Protein AF-0000000077108521 (afdb_homodimer)

Organism: Hirschia baltica (strain ATCC 49814 / DSM 5838 / IFAM 1418) (NCBI:txid582402)

pLDDT: mean 93.97, std 8.11, range [31.98, 98.88]

Nearest PDB structures (foldseek):
  5swc-assembly1_E  TM=9.299E-01  e=6.820E-21  Synechocystis sp. PCC 6803 substr. Kazusa
  1ekj-assembly2_G  TM=9.165E-01  e=6.417E-21  Pisum sativum
  5swc-assembly1_D  TM=9.231E-01  e=2.076E-19  Synechocystis sp. PCC 6803 substr. Kazusa
  7coi-assembly1_D  TM=8.904E-01  e=2.343E-15  Aspergillus fumigatus Af293
  2w3n-assembly1_C  TM=7.628E-01  e=5.588E-14  Cryptococcus neoformans

Foldseek 3Di:
DPPDDDPVRVVVVVVVVCCVVPVCVVCVVVCVVPVPHAAAQEEEQEAPDPLPDPCVLVVDDPRHYNYHYYQLSAAAADDPDDDDDRPRVVSLCCCCPPNLHQEYEYEFEPPGPLLVQLLCVVVVRHDDDPSRVVSCLLVVQLVVLVPDPVCPDPRSSSVSSSLSRQVSRQVRLCNDPSSVVCVVVNSYDYWYWYAYRVVRWIWTADPVPSDTDTDDPVD/DPPDDDPVRVVVVVVVVCCVVPVCVVCVVVCVVPVPHAAAQEEEQEAPDPLPDPCVLVVDDPRHYNYHYYQLSAAAADDPDDDDDRPRVVSLCCCCPPNLHQEYEYEFEPPGPLLVQLLCVVVVRHDDDPSRVVSCLLVVQLVVLVVDVVCPDPRSSSVSSSLSRQVSRQVRQCNDPSSVVCVVVNSYDYWYWYAYRVVRWIWTADPVPSDTDTDDPVD

Secondary structure (DSSP, 8-state):
------HHHHHHHHHHHHIIIIIHHHHHHHHHHHTS----SEEEEEE--TT--HHHHTT--TTSEEEEEEGGG--PPP---SS---HHHHHHHIIIIIS--SEEEEEEETT-HHHHHHHHHHTT---TTTHHHHHGGGHHHHHHHHH-TT--SHHHHHHHHHHHHHHHHHHHHTTSHHHHHHHHTTS-EEEEEEEETTTTEEEEE-TTT--EEEPPTT-/------HHHHHHHHHHHHIIIIIHHHHHHHHHHHTT----SEEEEEE--TT--HHHHTT--TTSEEEEEEGGG--PPP---SSS--HHHHHHHIIIIIS--SEEEEEEETT-HHHHHHHHHHTT---TTTHHHHHGGGHHHHHHHHH-TT--SHHHHHHHHHHHHHHHHHHHHTTSHHHHHHHHTTS-EEEEEEEETTTTEEEEE-TTT--EEEPPTT-

InterPro domains:
  IPR001765 Carbonic anhydrase [PF00484] (42-202)
  IPR001765 Carbonic anhydrase [PTHR11002] (9-202)
  IPR001765 Carbonic anhydrase [SM00947] (35-206)
  IPR015892 Carbonic anhydrase, prokaryotic-like, conserved site [PS00705] (93-113)
  IPR036874 Carbonic anhydrase superfamily [G3DSA:3.40.1050.10] (3-211)
  IPR036874 Carbonic anhydrase superfamily [SSF53056] (9-215)

Radius of gyration: 20.48 Å; Cα contacts (8 Å, |Δi|>4): 908; chains: 2; bounding box: 50×61×51 Å

Structure (mmCIF, N/CA/C/O backbone):
data_AF-0000000077108521-model_v1
#
loop_
_entity.id
_entity.type
_entity.pdbx_description
1 polymer 'Carbonic anhydrase'
#
loop_
_atom_site.group_PDB
_atom_site.id
_atom_site.type_symbol
_atom_site.label_atom_id
_atom_site.label_alt_id
_atom_site.label_comp_id
_atom_site.label_asym_id
_atom_site.label_entity_id
_atom_site.label_seq_id
_atom_site.pdbx_PDB_ins_code
_atom_site.Cartn_x
_atom_site.Cartn_y
_atom_site.Cartn_z
_atom_site.occupancy
_atom_site.B_iso_or_equiv
_atom_site.auth_seq_id
_atom_site.auth_comp_id
_atom_site.auth_asym_id
_atom_site.auth_atom_id
_atom_site.pdbx_PDB_model_num
ATOM 1 N N . MET A 1 1 ? -21.562 -23.516 -15.07 1 31.98 1 MET A N 1
ATOM 2 C CA . MET A 1 1 ? -22.062 -22.219 -15.5 1 31.98 1 MET A CA 1
ATOM 3 C C . MET A 1 1 ? -21.062 -21.109 -15.164 1 31.98 1 MET A C 1
ATOM 5 O O . MET A 1 1 ? -20.578 -21.031 -14.039 1 31.98 1 MET A O 1
ATOM 9 N N . CYS A 1 2 ? -20.266 -20.688 -16.109 1 41.81 2 CYS A N 1
ATOM 10 C CA . CYS A 1 2 ? -19.188 -19.734 -15.883 1 41.81 2 CYS A CA 1
ATOM 11 C C . CYS A 1 2 ? -19.672 -18.562 -15.031 1 41.81 2 CYS A C 1
ATOM 13 O O . CYS A 1 2 ? -20.609 -17.859 -15.406 1 41.81 2 CYS A O 1
ATOM 15 N N . ALA A 1 3 ? -19.766 -18.688 -13.773 1 55.44 3 ALA A N 1
ATOM 16 C CA . ALA A 1 3 ? -20.312 -17.641 -12.922 1 55.44 3 ALA A CA 1
ATOM 17 C C . ALA A 1 3 ? -20.047 -16.266 -13.508 1 55.44 3 ALA A C 1
ATOM 19 O O . ALA A 1 3 ? -18.969 -16 -14.047 1 55.44 3 ALA A O 1
ATOM 20 N N . ALA A 1 4 ? -21.094 -15.578 -13.945 1 76.12 4 ALA A N 1
ATOM 21 C CA . ALA A 1 4 ? -21.094 -14.242 -14.531 1 76.12 4 ALA A CA 1
ATOM 22 C C . ALA A 1 4 ? -20.172 -13.297 -13.75 1 76.12 4 ALA A C 1
ATOM 24 O O . ALA A 1 4 ? -20.094 -13.383 -12.523 1 76.12 4 ALA A O 1
ATOM 25 N N . ARG A 1 5 ? -19.25 -12.695 -14.469 1 86 5 ARG A N 1
ATOM 26 C CA . ARG A 1 5 ? -18.359 -11.703 -13.883 1 86 5 ARG A CA 1
ATOM 27 C C . ARG A 1 5 ? -19.156 -10.625 -13.148 1 86 5 ARG A C 1
ATOM 29 O O . ARG A 1 5 ? -20.234 -10.219 -13.602 1 86 5 ARG A O 1
ATOM 36 N N . THR A 1 6 ? -18.703 -10.266 -11.992 1 91.94 6 THR A N 1
ATOM 37 C CA . THR A 1 6 ? -19.297 -9.141 -11.289 1 91.94 6 THR A CA 1
ATOM 38 C C . THR A 1 6 ? -18.938 -7.824 -11.977 1 91.94 6 THR A C 1
ATOM 40 O O . THR A 1 6 ? -18.047 -7.781 -12.82 1 91.94 6 THR A O 1
ATOM 43 N N . ALA A 1 7 ? -19.688 -6.793 -11.695 1 95 7 ALA A N 1
ATOM 44 C CA . ALA A 1 7 ? -19.391 -5.461 -12.219 1 95 7 ALA A CA 1
ATOM 45 C C . ALA A 1 7 ? -17.984 -5.023 -11.812 1 95 7 ALA A C 1
ATOM 47 O O . ALA A 1 7 ? -17.281 -4.363 -12.586 1 95 7 ALA A O 1
ATOM 48 N N . GLU A 1 8 ? -17.531 -5.352 -10.594 1 95.38 8 GLU A N 1
ATOM 49 C CA . GLU A 1 8 ? -16.219 -4.992 -10.07 1 95.38 8 GLU A CA 1
ATOM 50 C C . GLU A 1 8 ? -15.102 -5.719 -10.836 1 95.38 8 GLU A C 1
ATOM 52 O O . GLU A 1 8 ? -14.086 -5.117 -11.18 1 95.38 8 GLU A O 1
ATOM 57 N N . GLN A 1 9 ? -15.312 -6.984 -11.109 1 94.69 9 GLN A N 1
ATOM 58 C CA . GLN A 1 9 ? -14.336 -7.734 -11.891 1 94.69 9 GLN A CA 1
ATOM 59 C C . GLN A 1 9 ? -14.219 -7.176 -13.305 1 94.69 9 GLN A C 1
ATOM 61 O O . GLN A 1 9 ? -13.109 -7.039 -13.828 1 94.69 9 GLN A O 1
ATOM 66 N N . ASP A 1 10 ? -15.359 -6.855 -13.883 1 95.25 10 ASP A N 1
ATOM 67 C CA . ASP A 1 10 ? -15.375 -6.266 -15.219 1 95.25 10 ASP A CA 1
ATOM 68 C C . ASP A 1 10 ? -14.609 -4.945 -15.25 1 95.25 10 ASP A C 1
ATOM 70 O O . ASP A 1 10 ? -13.898 -4.656 -16.219 1 95.25 10 ASP A O 1
ATOM 74 N N . ARG A 1 11 ? -14.781 -4.18 -14.242 1 95.81 11 ARG A N 1
ATOM 75 C CA . ARG A 1 11 ? -14.086 -2.9 -14.156 1 95.81 11 ARG A CA 1
ATOM 76 C C . ARG A 1 11 ? -12.57 -3.1 -14.117 1 95.81 11 ARG A C 1
ATOM 78 O O . ARG A 1 11 ? -11.828 -2.379 -14.781 1 95.81 11 ARG A O 1
ATOM 85 N N . LEU A 1 12 ? -12.117 -4.066 -13.328 1 96.94 12 LEU A N 1
ATOM 86 C CA . LEU A 1 12 ? -10.688 -4.355 -13.227 1 96.94 12 LEU A CA 1
ATOM 87 C C . LEU A 1 12 ? -10.141 -4.828 -14.57 1 96.94 12 LEU A C 1
ATOM 89 O O . LEU A 1 12 ? -9.094 -4.355 -15.016 1 96.94 12 LEU A O 1
ATOM 93 N N . LEU A 1 13 ? -10.875 -5.707 -15.211 1 96.12 13 LEU A N 1
ATOM 94 C CA . LEU A 1 13 ? -10.414 -6.285 -16.469 1 96.12 13 LEU A CA 1
ATOM 95 C C . LEU A 1 13 ? -10.398 -5.242 -17.578 1 96.12 13 LEU A C 1
ATOM 97 O O . LEU A 1 13 ? -9.5 -5.246 -18.438 1 96.12 13 LEU A O 1
ATOM 101 N N . THR A 1 14 ? -11.383 -4.355 -17.594 1 96 14 THR A N 1
ATOM 102 C CA . THR A 1 14 ? -11.398 -3.266 -18.562 1 96 14 THR A CA 1
ATOM 103 C C . THR A 1 14 ? -10.188 -2.355 -18.375 1 96 14 THR A C 1
ATOM 105 O O . THR A 1 14 ? -9.555 -1.954 -19.359 1 96 14 THR A O 1
ATOM 108 N N . GLY A 1 15 ? -9.883 -2.033 -17.125 1 96.5 15 GLY A N 1
ATOM 109 C CA . GLY A 1 15 ? -8.695 -1.241 -16.844 1 96.5 15 GLY A CA 1
ATOM 110 C C . GLY A 1 15 ? -7.414 -1.924 -17.281 1 96.5 15 GLY A C 1
ATOM 111 O O . GLY A 1 15 ? -6.531 -1.288 -17.859 1 96.5 15 GLY A O 1
ATOM 112 N N . TYR A 1 16 ? -7.324 -3.207 -17.062 1 97.38 16 TYR A N 1
ATOM 113 C CA . TYR A 1 16 ? -6.16 -3.982 -17.469 1 97.38 16 TYR A CA 1
ATOM 114 C C . TYR A 1 16 ? -6 -3.963 -18.984 1 97.38 16 TYR A C 1
ATOM 116 O O . TYR A 1 16 ? -4.887 -3.809 -19.5 1 97.38 16 TYR A O 1
ATOM 124 N N . ARG A 1 17 ? -7.043 -4.066 -19.688 1 96.69 17 ARG A N 1
ATOM 125 C CA . ARG A 1 17 ? -6.98 -4.062 -21.141 1 96.69 17 ARG A CA 1
ATOM 126 C C . ARG A 1 17 ? -6.52 -2.707 -21.672 1 96.69 17 ARG A C 1
ATOM 128 O O . ARG A 1 17 ? -5.754 -2.637 -22.625 1 96.69 17 ARG A O 1
ATOM 135 N N . ARG A 1 18 ? -6.98 -1.668 -21.047 1 95.25 18 ARG A N 1
ATOM 136 C CA . ARG A 1 18 ? -6.504 -0.341 -21.438 1 95.25 18 ARG A CA 1
ATOM 137 C C . ARG A 1 18 ? -5.004 -0.209 -21.188 1 95.25 18 ARG A C 1
ATOM 139 O O . ARG A 1 18 ? -4.281 0.349 -22.016 1 95.25 18 ARG A O 1
ATOM 146 N N . PHE A 1 19 ? -4.629 -0.713 -20.078 1 95.31 19 PHE A N 1
ATOM 147 C CA . PHE A 1 19 ? -3.209 -0.721 -19.734 1 95.31 19 PHE A CA 1
ATOM 148 C C . PHE A 1 19 ? -2.416 -1.519 -20.766 1 95.31 19 PHE A C 1
ATOM 150 O O . PHE A 1 19 ? -1.438 -1.02 -21.328 1 95.31 19 PHE A O 1
ATOM 157 N N . ARG A 1 20 ? -2.852 -2.693 -21 1 95.25 20 ARG A N 1
ATOM 158 C CA . ARG A 1 20 ? -2.123 -3.617 -21.875 1 95.25 20 ARG A CA 1
ATOM 159 C C . ARG A 1 20 ? -2.039 -3.084 -23.297 1 95.25 20 ARG A C 1
ATOM 161 O O . ARG A 1 20 ? -1.007 -3.225 -23.953 1 95.25 20 ARG A O 1
ATOM 168 N N . ASN A 1 21 ? -3.064 -2.51 -23.719 1 93.5 21 ASN A N 1
ATOM 169 C CA . ASN A 1 21 ? -3.133 -2.062 -25.109 1 93.5 21 ASN A CA 1
ATOM 170 C C . ASN A 1 21 ? -2.684 -0.611 -25.25 1 93.5 21 ASN A C 1
ATOM 172 O O . ASN A 1 21 ? -2.643 -0.078 -26.359 1 93.5 21 ASN A O 1
ATOM 176 N N . GLY A 1 22 ? -2.299 0.066 -24.219 1 92.56 22 GLY A N 1
ATOM 177 C CA . GLY A 1 22 ? -1.845 1.446 -24.234 1 92.56 22 GLY A CA 1
ATOM 178 C C . GLY A 1 22 ? -0.504 1.642 -23.562 1 92.56 22 GLY A C 1
ATOM 179 O O . GLY A 1 22 ? 0.545 1.502 -24.188 1 92.56 22 GLY A O 1
ATOM 180 N N . ARG A 1 23 ? -0.598 1.819 -22.297 1 88 23 ARG A N 1
ATOM 181 C CA . ARG A 1 23 ? 0.58 2.172 -21.516 1 88 23 ARG A CA 1
ATOM 182 C C . ARG A 1 23 ? 1.676 1.123 -21.672 1 88 23 ARG A C 1
ATOM 184 O O . ARG A 1 23 ? 2.854 1.463 -21.812 1 88 23 ARG A O 1
ATOM 191 N N . TYR A 1 24 ? 1.296 -0.13 -21.578 1 91.44 24 TYR A N 1
ATOM 192 C CA . TYR A 1 24 ? 2.309 -1.175 -21.688 1 91.44 24 TYR A CA 1
ATOM 193 C C . TYR A 1 24 ? 2.979 -1.157 -23.047 1 91.44 24 TYR A C 1
ATOM 195 O O . TYR A 1 24 ? 4.195 -1.342 -23.156 1 91.44 24 TYR A O 1
ATOM 203 N N . GLN A 1 25 ? 2.213 -0.985 -24.047 1 90.69 25 GLN A N 1
ATOM 204 C CA . GLN A 1 25 ? 2.791 -0.958 -25.375 1 90.69 25 GLN A CA 1
ATOM 205 C C . GLN A 1 25 ? 3.797 0.18 -25.516 1 90.69 25 GLN A C 1
ATOM 207 O O . GLN A 1 25 ? 4.828 0.026 -26.188 1 90.69 25 GLN A O 1
ATOM 212 N N . GLU A 1 26 ? 3.502 1.223 -24.859 1 89.5 26 GLU A N 1
ATOM 213 C CA . GLU A 1 26 ? 4.352 2.406 -24.953 1 89.5 26 GLU A CA 1
ATOM 214 C C . GLU A 1 26 ? 5.602 2.256 -24.094 1 89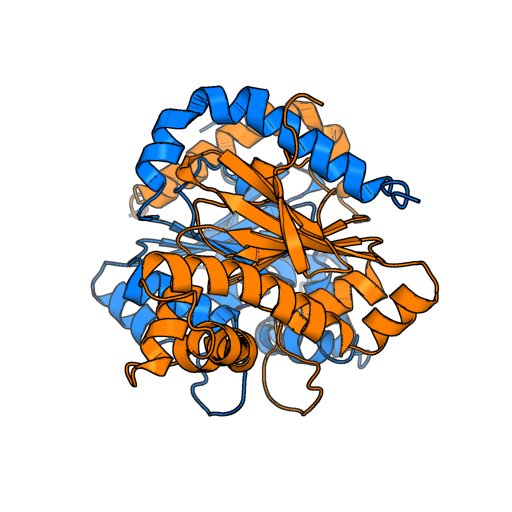.5 26 GLU A C 1
ATOM 216 O O . GLU A 1 26 ? 6.617 2.912 -24.344 1 89.5 26 GLU A O 1
ATOM 221 N N . THR A 1 27 ? 5.52 1.363 -23.125 1 89.25 27 THR A N 1
ATOM 222 C CA . THR A 1 27 ? 6.609 1.257 -22.156 1 89.25 27 THR A CA 1
ATOM 223 C C . THR A 1 27 ? 7.113 -0.181 -22.078 1 89.25 27 THR A C 1
ATOM 225 O O . THR A 1 27 ? 7.688 -0.58 -21.062 1 89.25 27 THR A O 1
ATOM 228 N N . SER A 1 28 ? 6.844 -1.029 -23.016 1 91.62 28 SER A N 1
ATOM 229 C CA . SER A 1 28 ? 7.105 -2.465 -22.953 1 91.62 28 SER A CA 1
ATOM 230 C C . SER A 1 28 ? 8.586 -2.746 -22.703 1 91.62 28 SER A C 1
ATOM 232 O O . SER A 1 28 ? 8.93 -3.686 -21.984 1 91.62 28 SER A O 1
ATOM 234 N N . GLN A 1 29 ? 9.461 -1.967 -23.297 1 92.5 29 GLN A N 1
ATOM 235 C CA . GLN A 1 29 ? 10.883 -2.188 -23.094 1 92.5 29 GLN A CA 1
ATOM 236 C C . GLN A 1 29 ? 11.273 -1.946 -21.641 1 92.5 29 GLN A C 1
ATOM 238 O O . GLN A 1 29 ? 12.109 -2.662 -21.078 1 92.5 29 GLN A O 1
ATOM 243 N N . ILE A 1 30 ? 10.648 -0.94 -21.062 1 91.25 30 ILE A N 1
ATOM 244 C CA . ILE A 1 30 ? 10.898 -0.665 -19.641 1 91.25 30 ILE A CA 1
ATOM 245 C C . ILE A 1 30 ? 10.484 -1.87 -18.812 1 91.25 30 ILE A C 1
ATOM 247 O O . ILE A 1 30 ? 11.242 -2.328 -17.953 1 91.25 30 ILE A O 1
ATOM 251 N N . TYR A 1 31 ? 9.336 -2.438 -19.047 1 93.12 31 TYR A N 1
ATOM 252 C CA . TYR A 1 31 ? 8.844 -3.6 -18.312 1 93.12 31 TYR A CA 1
ATOM 253 C C . TYR A 1 31 ? 9.75 -4.805 -18.531 1 93.12 31 TYR A C 1
ATOM 255 O O . TYR A 1 31 ? 10.039 -5.551 -17.594 1 93.12 31 TYR A O 1
ATOM 263 N N . LYS A 1 32 ? 10.133 -4.988 -19.734 1 93.56 32 LYS A N 1
ATOM 264 C CA . LYS A 1 32 ? 11.031 -6.098 -20.031 1 93.56 32 LYS A CA 1
ATOM 265 C C . LYS A 1 32 ? 12.352 -5.969 -19.266 1 93.56 32 LYS A C 1
ATOM 267 O O . LYS A 1 32 ? 12.859 -6.949 -18.734 1 93.56 32 LYS A O 1
ATOM 272 N N . ASP A 1 33 ? 12.836 -4.734 -19.203 1 92.12 33 ASP A N 1
ATOM 273 C CA . ASP A 1 33 ? 14.086 -4.477 -18.484 1 92.12 33 ASP A CA 1
ATOM 274 C C . ASP A 1 33 ? 13.906 -4.691 -16.984 1 92.12 33 ASP A C 1
ATOM 276 O O . ASP A 1 33 ? 14.836 -5.133 -16.312 1 92.12 33 ASP A O 1
ATOM 280 N N . LEU A 1 34 ? 12.758 -4.438 -16.516 1 90.44 34 LEU A N 1
ATOM 281 C CA . LEU A 1 34 ? 12.453 -4.52 -15.094 1 90.44 34 LEU A CA 1
ATOM 282 C C . LEU A 1 34 ? 12.086 -5.945 -14.695 1 90.44 34 LEU A C 1
ATOM 284 O O . LEU A 1 34 ? 11.898 -6.238 -13.508 1 90.44 34 LEU A O 1
ATOM 288 N N . GLY A 1 35 ? 12.047 -6.828 -15.617 1 86.38 35 GLY A N 1
ATOM 289 C CA . GLY A 1 35 ? 11.562 -8.172 -15.375 1 86.38 35 GLY A CA 1
ATOM 290 C C . GLY A 1 35 ? 12.391 -8.93 -14.359 1 86.38 35 GLY A C 1
ATOM 291 O O . GLY A 1 35 ? 11.867 -9.789 -13.641 1 86.38 35 GLY A O 1
ATOM 292 N N . SER A 1 36 ? 13.641 -8.562 -14.164 1 83.56 36 SER A N 1
ATOM 293 C CA . SER A 1 36 ? 14.5 -9.414 -13.344 1 83.56 36 SER A CA 1
ATOM 294 C C . SER A 1 36 ? 14.977 -8.688 -12.094 1 83.56 36 SER A C 1
ATOM 296 O O . SER A 1 36 ? 15.531 -9.297 -11.188 1 83.56 36 SER A O 1
ATOM 298 N N . TYR A 1 37 ? 14.742 -7.457 -12.047 1 86.69 37 TYR A N 1
ATOM 299 C CA . TYR A 1 37 ? 15.234 -6.719 -10.891 1 86.69 37 TYR A CA 1
ATOM 300 C C . TYR A 1 37 ? 14.469 -5.414 -10.711 1 86.69 37 TYR A C 1
ATOM 302 O O . TYR A 1 37 ? 13.797 -4.949 -11.641 1 86.69 37 TYR A O 1
ATOM 310 N N . GLN A 1 38 ? 14.523 -4.902 -9.539 1 88.19 38 GLN A N 1
ATOM 311 C CA . GLN A 1 38 ? 14.047 -3.555 -9.258 1 88.19 38 GLN A CA 1
ATOM 312 C C . GLN A 1 38 ? 15.102 -2.744 -8.508 1 88.19 38 GLN A C 1
ATOM 314 O O . GLN A 1 38 ? 15.844 -3.289 -7.68 1 88.19 38 GLN A O 1
ATOM 319 N N . ASP A 1 39 ? 15.117 -1.437 -8.812 1 93.56 39 ASP A N 1
ATOM 320 C CA . ASP A 1 39 ? 16.062 -0.542 -8.164 1 93.56 39 ASP A CA 1
ATOM 321 C C . ASP A 1 39 ? 15.461 0.843 -7.945 1 93.56 39 ASP A C 1
ATOM 323 O O . ASP A 1 39 ? 16 1.845 -8.414 1 93.56 39 ASP A O 1
ATOM 327 N N . PRO A 1 40 ? 14.367 0.899 -7.215 1 96.81 40 PRO A N 1
ATOM 328 C CA . PRO A 1 40 ? 13.781 2.213 -6.938 1 96.81 40 PRO A CA 1
ATOM 329 C C . PRO A 1 40 ? 14.625 3.045 -5.977 1 96.81 40 PRO A C 1
ATOM 331 O O . PRO A 1 40 ? 15.172 2.508 -5.012 1 96.81 40 PRO A O 1
ATOM 334 N N . ASP A 1 41 ? 14.711 4.328 -6.219 1 97 41 ASP A N 1
ATOM 335 C CA . ASP A 1 41 ? 15.453 5.23 -5.352 1 97 41 ASP A CA 1
ATOM 336 C C . ASP A 1 41 ? 14.562 5.809 -4.254 1 97 41 ASP A C 1
ATOM 338 O O . ASP A 1 41 ? 15.055 6.316 -3.246 1 97 41 ASP A O 1
ATOM 342 N N . ILE A 1 42 ? 13.203 5.703 -4.461 1 98.62 42 ILE A N 1
ATOM 343 C CA . ILE A 1 42 ? 12.273 6.371 -3.557 1 98.62 42 ILE A CA 1
ATOM 344 C C . ILE A 1 42 ? 11.281 5.355 -2.998 1 98.62 42 ILE A C 1
ATOM 346 O O . ILE A 1 42 ? 10.719 4.547 -3.744 1 98.62 42 ILE A O 1
ATOM 350 N N . MET A 1 43 ? 11.102 5.312 -1.716 1 98.81 43 MET A N 1
ATOM 351 C CA . MET A 1 43 ? 9.961 4.672 -1.063 1 98.81 43 MET A CA 1
ATOM 352 C C . MET A 1 43 ? 8.914 5.699 -0.669 1 98.81 43 MET A C 1
ATOM 354 O O . MET A 1 43 ? 9.242 6.785 -0.191 1 98.81 43 MET A O 1
ATOM 358 N N . ILE A 1 44 ? 7.676 5.434 -0.947 1 98.88 44 ILE A N 1
ATOM 359 C CA . ILE A 1 44 ? 6.57 6.266 -0.481 1 98.88 44 ILE A CA 1
ATOM 360 C C . ILE A 1 44 ? 5.684 5.465 0.468 1 98.88 44 ILE A C 1
ATOM 362 O O . ILE A 1 44 ? 5.332 4.316 0.179 1 98.88 44 ILE A O 1
ATOM 366 N N . ILE A 1 45 ? 5.426 5.961 1.607 1 98.88 45 ILE A N 1
ATOM 367 C CA . ILE A 1 45 ? 4.438 5.445 2.549 1 98.88 45 ILE A CA 1
ATOM 368 C C . ILE A 1 45 ? 3.209 6.352 2.557 1 98.88 45 ILE A C 1
ATOM 370 O O . ILE A 1 45 ? 3.299 7.527 2.92 1 98.88 45 ILE A O 1
ATOM 374 N N . SER A 1 46 ? 2.102 5.844 2.148 1 98.75 46 SER A N 1
ATOM 375 C CA . SER A 1 46 ? 0.877 6.629 2.012 1 98.75 46 SER A CA 1
ATOM 376 C C . SER A 1 46 ? -0.339 5.84 2.488 1 98.75 46 SER A C 1
ATOM 378 O O . SER A 1 46 ? -0.219 4.68 2.881 1 98.75 46 SER A O 1
ATOM 380 N N . CYS A 1 47 ? -1.431 6.543 2.559 1 98.62 47 CYS A N 1
ATOM 381 C CA . CYS A 1 47 ? -2.658 5.918 3.041 1 98.62 47 CYS A CA 1
ATOM 382 C C . CYS A 1 47 ? -3.254 4.996 1.986 1 98.62 47 CYS A C 1
ATOM 384 O O . CYS A 1 47 ? -3.119 5.246 0.788 1 98.62 47 CYS A O 1
ATOM 386 N N . ALA A 1 48 ? -3.924 3.961 2.43 1 98.44 48 ALA A N 1
ATOM 387 C CA . ALA A 1 48 ? -4.652 3.049 1.55 1 98.44 48 ALA A CA 1
ATOM 388 C C . ALA A 1 48 ? -5.812 3.76 0.865 1 98.44 48 ALA A C 1
ATOM 390 O O . ALA A 1 48 ? -6.395 3.236 -0.089 1 98.44 48 ALA A O 1
ATOM 391 N N . ASP A 1 49 ? -6.109 4.945 1.194 1 97.69 49 ASP A N 1
ATOM 392 C CA . ASP A 1 49 ? -7.234 5.758 0.739 1 97.69 49 ASP A CA 1
ATOM 393 C C . ASP A 1 49 ? -7.309 5.785 -0.786 1 97.69 49 ASP A C 1
ATOM 395 O O . ASP A 1 49 ? -6.285 5.902 -1.461 1 97.69 49 ASP A O 1
ATOM 399 N N . SER A 1 50 ? -8.477 5.742 -1.289 1 97.12 50 SER A N 1
ATOM 400 C CA . SER A 1 50 ? -8.688 5.613 -2.729 1 97.12 50 SER A CA 1
ATOM 401 C C . SER A 1 50 ? -8.484 6.949 -3.438 1 97.12 50 SER A C 1
ATOM 403 O O . SER A 1 50 ? -8.367 6.996 -4.664 1 97.12 50 SER A O 1
ATOM 405 N N . ARG A 1 51 ? -8.445 7.992 -2.736 1 95.88 51 ARG A N 1
ATOM 406 C CA . ARG A 1 51 ? -8.484 9.328 -3.32 1 95.88 51 ARG A CA 1
ATOM 407 C C . ARG A 1 51 ? -7.094 9.945 -3.365 1 95.88 51 ARG A C 1
ATOM 409 O O . ARG A 1 51 ? -6.867 10.938 -4.066 1 95.88 51 ARG A O 1
ATOM 416 N N . ALA A 1 52 ? -6.145 9.367 -2.617 1 95.38 52 ALA A N 1
ATOM 417 C CA . ALA A 1 52 ? -4.805 9.938 -2.516 1 95.38 52 ALA A CA 1
ATOM 418 C C . ALA A 1 52 ? -3.744 8.922 -2.928 1 95.38 52 ALA A C 1
ATOM 420 O O . ALA A 1 52 ? -2.793 8.664 -2.186 1 95.38 52 ALA A O 1
ATOM 421 N N . ASP A 1 53 ? -3.83 8.445 -4.117 1 95.56 53 ASP A N 1
ATOM 422 C CA . ASP A 1 53 ? -2.904 7.445 -4.637 1 95.56 53 ASP A CA 1
ATOM 423 C C . ASP A 1 53 ? -1.583 8.086 -5.059 1 95.56 53 ASP A C 1
ATOM 425 O O . ASP A 1 53 ? -1.549 8.898 -5.98 1 95.56 53 ASP A O 1
ATOM 429 N N . PRO A 1 54 ? -0.473 7.664 -4.418 1 97.25 54 PRO A N 1
ATOM 430 C CA . PRO A 1 54 ? 0.804 8.312 -4.719 1 97.25 54 PRO A CA 1
ATOM 431 C C . PRO A 1 54 ? 1.257 8.086 -6.156 1 97.25 54 PRO A C 1
ATOM 433 O O . PRO A 1 54 ? 1.916 8.953 -6.746 1 97.25 54 PRO A O 1
ATOM 436 N N . ALA A 1 55 ? 0.929 6.953 -6.785 1 94.19 55 ALA A N 1
ATOM 437 C CA . ALA A 1 55 ? 1.332 6.695 -8.164 1 94.19 55 ALA A CA 1
ATOM 438 C C . ALA A 1 55 ? 0.692 7.699 -9.117 1 94.19 55 ALA A C 1
ATOM 440 O O . ALA A 1 55 ? 1.323 8.141 -10.078 1 94.19 55 ALA A O 1
ATOM 441 N N . LEU A 1 56 ? -0.528 8.039 -8.867 1 93.56 56 LEU A N 1
ATOM 442 C CA . LEU A 1 56 ? -1.225 9.023 -9.68 1 93.56 56 LEU A CA 1
ATOM 443 C C . LEU A 1 56 ? -0.699 10.43 -9.406 1 93.56 56 LEU A C 1
ATOM 445 O O . LEU A 1 56 ? -0.401 11.18 -10.336 1 93.56 56 LEU A O 1
ATOM 449 N N . ILE A 1 57 ? -0.563 10.75 -8.102 1 96.25 57 ILE A N 1
ATOM 450 C CA . ILE A 1 57 ? -0.218 12.094 -7.664 1 96.25 57 ILE A CA 1
ATOM 451 C C . ILE A 1 57 ? 1.188 12.453 -8.141 1 96.25 57 ILE A C 1
ATOM 453 O O . ILE A 1 57 ? 1.447 13.586 -8.539 1 96.25 57 ILE A O 1
ATOM 457 N N . PHE A 1 58 ? 2.1 11.5 -8.203 1 97.06 58 PHE A N 1
ATOM 458 C CA . PHE A 1 58 ? 3.482 11.781 -8.562 1 97.06 58 PHE A CA 1
ATOM 459 C C . PHE A 1 58 ? 3.787 11.289 -9.969 1 97.06 58 PHE A C 1
ATOM 461 O O . PHE A 1 58 ? 4.949 11.234 -10.375 1 97.06 58 PHE A O 1
ATOM 468 N N . ASP A 1 59 ? 2.746 10.93 -10.672 1 94.19 59 ASP A N 1
ATOM 469 C CA . ASP A 1 59 ? 2.887 10.516 -12.07 1 94.19 59 ASP A CA 1
ATOM 470 C C . ASP A 1 59 ? 3.971 9.453 -12.219 1 94.19 59 ASP A C 1
ATOM 472 O O . ASP A 1 59 ? 4.918 9.625 -12.984 1 94.19 59 ASP A O 1
ATOM 476 N N . ALA A 1 60 ? 3.754 8.367 -11.531 1 92.38 60 ALA A N 1
ATOM 477 C CA . ALA A 1 60 ? 4.746 7.301 -11.406 1 92.38 60 ALA A CA 1
ATOM 478 C C . ALA A 1 60 ? 4.93 6.559 -12.727 1 92.38 60 ALA A C 1
ATOM 480 O O . ALA A 1 60 ? 3.965 6.359 -13.477 1 92.38 60 ALA A O 1
ATOM 481 N N . VAL A 1 61 ? 6.133 6.129 -12.984 1 90.69 61 VAL A N 1
ATOM 482 C CA . VAL A 1 61 ? 6.469 5.16 -14.016 1 90.69 61 VAL A CA 1
ATOM 483 C C . VAL A 1 61 ? 6.906 3.846 -13.375 1 90.69 61 VAL A C 1
ATOM 485 O O . VAL A 1 61 ? 7.363 3.828 -12.227 1 90.69 61 VAL A O 1
ATOM 488 N N . PRO A 1 62 ? 6.691 2.76 -14.055 1 91.31 62 PRO A N 1
ATOM 489 C CA . PRO A 1 62 ? 7.051 1.474 -13.453 1 91.31 62 PRO A CA 1
ATOM 490 C C . PRO A 1 62 ? 8.508 1.426 -12.992 1 91.31 62 PRO A C 1
ATOM 492 O O . PRO A 1 62 ? 9.398 1.907 -13.695 1 91.31 62 PRO A O 1
ATOM 495 N N . GLY A 1 63 ? 8.711 0.907 -11.789 1 93.69 63 GLY A N 1
ATOM 496 C CA . GLY A 1 63 ? 10.062 0.689 -11.289 1 93.69 63 GLY A CA 1
ATOM 497 C C . GLY A 1 63 ? 10.586 1.849 -10.469 1 93.69 63 GLY A C 1
ATOM 498 O O . GLY A 1 63 ? 11.641 1.735 -9.828 1 93.69 63 GLY A O 1
ATOM 499 N N . GLU A 1 64 ? 9.781 2.846 -10.344 1 94.06 64 GLU A N 1
ATOM 500 C CA . GLU A 1 64 ? 10.336 4.086 -9.805 1 94.06 64 GLU A CA 1
ATOM 501 C C . GLU A 1 64 ? 10.109 4.18 -8.305 1 94.06 64 GLU A C 1
ATOM 503 O O . GLU A 1 64 ? 10.961 4.703 -7.574 1 94.06 64 GLU A O 1
ATOM 508 N N . PHE A 1 65 ? 8.961 3.768 -7.855 1 97.81 65 PHE A N 1
ATOM 509 C CA . PHE A 1 65 ? 8.625 3.949 -6.449 1 97.81 65 PHE A CA 1
ATOM 510 C C . PHE A 1 65 ? 8.305 2.611 -5.793 1 97.81 65 PHE A C 1
ATOM 512 O O . PHE A 1 65 ? 7.52 1.823 -6.32 1 97.81 65 PHE A O 1
ATOM 519 N N . PHE A 1 66 ? 9.031 2.283 -4.707 1 98.5 66 PHE A N 1
ATOM 520 C CA . PHE A 1 66 ? 8.594 1.263 -3.764 1 98.5 66 PHE A CA 1
ATOM 521 C C . PHE A 1 66 ? 7.539 1.822 -2.814 1 98.5 66 PHE A C 1
ATOM 523 O O . PHE A 1 66 ? 7.824 2.723 -2.023 1 98.5 66 PHE A O 1
ATOM 530 N N . ILE A 1 67 ? 6.238 1.335 -2.883 1 98.75 67 ILE A N 1
ATOM 531 C CA . ILE A 1 67 ? 5.145 2.047 -2.229 1 98.75 67 ILE A CA 1
ATOM 532 C C . ILE A 1 67 ? 4.484 1.139 -1.191 1 98.75 67 ILE A C 1
ATOM 534 O O . ILE A 1 67 ? 4.086 0.016 -1.506 1 98.75 67 ILE A O 1
ATOM 538 N N . VAL A 1 68 ? 4.398 1.612 0.006 1 98.69 68 VAL A N 1
ATOM 539 C CA . VAL A 1 68 ? 3.592 1.012 1.062 1 98.69 68 VAL A CA 1
ATOM 540 C C . VAL A 1 68 ? 2.326 1.839 1.278 1 98.69 68 VAL A C 1
ATOM 542 O O . VAL A 1 68 ? 2.391 3.064 1.396 1 98.69 68 VAL A O 1
ATOM 545 N N . ARG A 1 69 ? 1.23 1.21 1.25 1 98.56 69 ARG A N 1
ATOM 546 C CA . ARG A 1 69 ? -0.037 1.879 1.523 1 98.56 69 ARG A CA 1
ATOM 547 C C . ARG A 1 69 ? -0.802 1.169 2.635 1 98.56 69 ARG A C 1
ATOM 549 O O . ARG A 1 69 ? -1.06 -0.034 2.549 1 98.56 69 ARG A O 1
ATOM 556 N N . ASN A 1 70 ? -1.111 1.902 3.646 1 98.38 70 ASN A N 1
ATOM 557 C CA . ASN A 1 70 ? -1.875 1.417 4.793 1 98.38 70 ASN A CA 1
ATOM 558 C C . ASN A 1 70 ? -2.809 2.494 5.34 1 98.38 70 ASN A C 1
ATOM 560 O O . ASN A 1 70 ? -2.957 3.557 4.738 1 98.38 70 ASN A O 1
ATOM 564 N N . VAL A 1 71 ? -3.516 2.143 6.48 1 98 71 VAL A N 1
ATOM 565 C CA . VAL A 1 71 ? -4.457 3.094 7.059 1 98 71 VAL A CA 1
ATOM 566 C C . VAL A 1 71 ? -3.697 4.266 7.672 1 98 71 VAL A C 1
ATOM 568 O O . VAL A 1 71 ? -2.92 4.086 8.617 1 98 71 VAL A O 1
ATOM 571 N N . ALA A 1 72 ? -3.838 5.48 7.078 1 98.38 72 ALA A N 1
ATOM 572 C CA . ALA A 1 72 ? -3.381 6.758 7.617 1 98.38 72 ALA A CA 1
ATOM 573 C C . ALA A 1 72 ? -1.877 6.926 7.426 1 98.38 72 ALA A C 1
ATOM 575 O O . ALA A 1 72 ? -1.252 7.762 8.086 1 98.38 72 ALA A O 1
ATOM 576 N N . ALA A 1 73 ? -1.26 6.035 6.594 1 98.5 73 ALA A N 1
ATOM 577 C CA . ALA A 1 73 ? 0.166 6.164 6.301 1 98.5 73 ALA A CA 1
ATOM 578 C C . ALA A 1 73 ? 0.994 6.105 7.582 1 98.5 73 ALA A C 1
ATOM 580 O O . ALA A 1 73 ? 1.934 6.887 7.758 1 98.5 73 ALA A O 1
ATOM 581 N N . LEU A 1 74 ? 0.658 5.188 8.445 1 98.56 74 LEU A N 1
ATOM 582 C CA . LEU A 1 74 ? 1.321 5.117 9.742 1 98.56 74 LEU A CA 1
ATOM 583 C C . LEU A 1 74 ? 2.508 4.16 9.695 1 98.56 74 LEU A C 1
ATOM 585 O O . LEU A 1 74 ? 2.451 3.129 9.023 1 98.56 74 LEU A O 1
ATOM 589 N N . VAL A 1 75 ? 3.539 4.52 10.43 1 98.5 75 VAL A N 1
ATOM 590 C CA . VAL A 1 75 ? 4.707 3.68 10.68 1 98.5 75 VAL A CA 1
ATOM 591 C C . VAL A 1 75 ? 4.832 3.402 12.18 1 98.5 75 VAL A C 1
ATOM 593 O O . VAL A 1 75 ? 4.957 4.332 12.977 1 98.5 75 VAL A O 1
ATOM 596 N N . PRO A 1 76 ? 4.727 2.15 12.547 1 96.69 76 PRO A N 1
ATOM 597 C CA . PRO A 1 76 ? 4.973 1.857 13.961 1 96.69 76 PRO A CA 1
ATOM 598 C C . PRO A 1 76 ? 6.422 2.104 14.375 1 96.69 76 PRO A C 1
ATOM 600 O O . PRO A 1 76 ? 7.32 2.088 13.523 1 96.69 76 PRO A O 1
ATOM 603 N N . PRO A 1 77 ? 6.668 2.389 15.68 1 96.12 77 PRO A N 1
ATOM 604 C CA . PRO A 1 77 ? 8.062 2.441 16.141 1 96.12 77 PRO A CA 1
ATOM 605 C C . PRO A 1 77 ? 8.758 1.083 16.062 1 96.12 77 PRO A C 1
ATOM 607 O O . PRO A 1 77 ? 8.086 0.046 16.016 1 96.12 77 PRO A O 1
ATOM 610 N N . TYR A 1 78 ? 10.039 1.157 16.047 1 95.56 78 TYR A N 1
ATOM 611 C CA . TYR A 1 78 ? 10.82 -0.071 16.062 1 95.56 78 TYR A CA 1
ATOM 612 C C . TYR A 1 78 ? 10.453 -0.932 17.266 1 95.56 78 TYR A C 1
ATOM 614 O O . TYR A 1 78 ? 10.484 -0.461 18.406 1 95.56 78 TYR A O 1
ATOM 622 N N . ASP A 1 79 ? 10.055 -2.051 17 1 90.62 79 ASP A N 1
ATOM 623 C CA . ASP A 1 79 ? 9.75 -3.072 18 1 90.62 79 ASP A CA 1
ATOM 624 C C . ASP A 1 79 ? 10.148 -4.461 17.5 1 90.62 79 ASP A C 1
ATOM 626 O O . ASP A 1 79 ? 9.43 -5.066 16.703 1 90.62 79 ASP A O 1
ATOM 630 N N . ASP A 1 80 ? 11.203 -4.996 18 1 82.94 80 ASP A N 1
ATOM 631 C CA . ASP A 1 80 ? 11.711 -6.262 17.484 1 82.94 80 ASP A CA 1
ATOM 632 C C . ASP A 1 80 ? 11.289 -7.43 18.375 1 82.94 80 ASP A C 1
ATOM 634 O O . ASP A 1 80 ? 11.844 -8.523 18.281 1 82.94 80 ASP A O 1
ATOM 638 N N . ARG A 1 81 ? 10.359 -7.109 19.312 1 81.94 81 ARG A N 1
ATOM 639 C CA . ARG A 1 81 ? 9.859 -8.227 20.094 1 81.94 81 ARG A CA 1
ATOM 640 C C . ARG A 1 81 ? 9.133 -9.242 19.219 1 81.94 81 ARG A C 1
ATOM 642 O O . ARG A 1 81 ? 8.438 -8.867 18.281 1 81.94 81 ARG A O 1
ATOM 649 N N . PRO A 1 82 ? 9.312 -10.586 19.594 1 73.31 82 PRO A N 1
ATOM 650 C CA . PRO A 1 82 ? 8.656 -11.617 18.781 1 73.31 82 PRO A CA 1
ATOM 651 C C . PRO A 1 82 ? 7.129 -11.531 18.844 1 73.31 82 PRO A C 1
ATOM 653 O O . PRO A 1 82 ? 6.574 -10.961 19.781 1 73.31 82 PRO A O 1
ATOM 656 N N . GLY A 1 83 ? 6.508 -12.164 17.812 1 66.12 83 GLY A N 1
ATOM 657 C CA . GLY A 1 83 ? 5.09 -12.477 17.906 1 66.12 83 GLY A CA 1
ATOM 658 C C . GLY A 1 83 ? 4.227 -11.57 17.047 1 66.12 83 GLY A C 1
ATOM 659 O O . GLY A 1 83 ? 2.996 -11.664 17.078 1 66.12 83 GLY A O 1
ATOM 660 N N . GLY A 1 84 ? 4.746 -10.969 16.156 1 71.69 84 GLY A N 1
ATOM 661 C CA . GLY A 1 84 ? 3.822 -10.195 15.344 1 71.69 84 GLY A CA 1
ATOM 662 C C . GLY A 1 84 ? 4.254 -10.078 13.891 1 71.69 84 GLY A C 1
ATOM 663 O O . GLY A 1 84 ? 5.406 -10.367 13.555 1 71.69 84 GLY A O 1
ATOM 664 N N . TYR A 1 85 ? 3.168 -10.031 13.078 1 76.56 85 TYR A N 1
ATOM 665 C CA . TYR A 1 85 ? 3.41 -9.734 11.672 1 76.56 85 TYR A CA 1
ATOM 666 C C . TYR A 1 85 ? 3.395 -8.227 11.422 1 76.56 85 TYR A C 1
ATOM 668 O O . TYR A 1 85 ? 2.326 -7.625 11.297 1 76.56 85 TYR A O 1
ATOM 676 N N . HIS A 1 86 ? 4.543 -7.684 11.289 1 89.06 86 HIS A N 1
ATOM 677 C CA . HIS A 1 86 ? 4.707 -6.242 11.133 1 89.06 86 HIS A CA 1
ATOM 678 C C . HIS A 1 86 ? 4.949 -5.871 9.672 1 89.06 86 HIS A C 1
ATOM 680 O O . HIS A 1 86 ? 6.098 -5.707 9.25 1 89.06 86 HIS A O 1
ATOM 686 N N . GLY A 1 87 ? 3.908 -5.684 8.977 1 94.44 87 GLY A N 1
ATOM 687 C CA . GLY A 1 87 ? 3.988 -5.488 7.539 1 94.44 87 GLY A CA 1
ATOM 688 C C . GLY A 1 87 ? 4.746 -4.234 7.148 1 94.44 87 GLY A C 1
ATOM 689 O O . GLY A 1 87 ? 5.609 -4.273 6.27 1 94.44 87 GLY A O 1
ATOM 690 N N . VAL A 1 88 ? 4.453 -3.123 7.844 1 97.25 88 VAL A N 1
ATOM 691 C CA . VAL A 1 88 ? 5.098 -1.856 7.508 1 97.25 88 VAL A CA 1
ATOM 692 C C . VAL A 1 88 ? 6.586 -1.928 7.848 1 97.25 88 VAL A C 1
ATOM 694 O O . VAL A 1 88 ? 7.43 -1.53 7.043 1 97.25 88 VAL A O 1
ATOM 697 N N . SER A 1 89 ? 6.93 -2.49 9.031 1 96.88 89 SER A N 1
ATOM 698 C CA . SER A 1 89 ? 8.32 -2.615 9.445 1 96.88 89 SER A CA 1
ATOM 699 C C . SER A 1 89 ? 9.109 -3.488 8.477 1 96.88 89 SER A C 1
ATOM 701 O O . SER A 1 89 ? 10.266 -3.193 8.164 1 96.88 89 SER A O 1
ATOM 703 N N . ALA A 1 90 ? 8.516 -4.598 8.039 1 96.88 90 ALA A N 1
ATOM 704 C CA . ALA A 1 90 ? 9.156 -5.477 7.062 1 96.88 90 ALA A CA 1
ATOM 705 C C . ALA A 1 90 ? 9.438 -4.734 5.758 1 96.88 90 ALA A C 1
ATOM 707 O O . ALA A 1 90 ? 10.508 -4.891 5.164 1 96.88 90 ALA A O 1
ATOM 708 N N . ALA A 1 91 ? 8.492 -3.924 5.32 1 98.19 91 ALA A N 1
ATOM 709 C CA . ALA A 1 91 ? 8.648 -3.172 4.078 1 98.19 91 ALA A CA 1
ATOM 710 C C . ALA A 1 91 ? 9.75 -2.123 4.207 1 98.19 91 ALA A C 1
ATOM 712 O O . ALA A 1 91 ? 10.547 -1.93 3.285 1 98.19 91 ALA A O 1
ATOM 713 N N . VAL A 1 92 ? 9.742 -1.439 5.367 1 98.5 92 VAL A N 1
ATOM 714 C CA . VAL A 1 92 ? 10.781 -0.439 5.609 1 98.5 92 VAL A CA 1
ATOM 715 C C . VAL A 1 92 ? 12.156 -1.106 5.617 1 98.5 92 VAL A C 1
ATOM 717 O O . VAL A 1 92 ? 13.094 -0.603 5 1 98.5 92 VAL A O 1
ATOM 720 N N . GLU A 1 93 ? 12.297 -2.227 6.273 1 98.06 93 GLU A N 1
ATOM 721 C CA . GLU A 1 93 ? 13.555 -2.959 6.305 1 98.06 93 GLU A CA 1
ATOM 722 C C . GLU A 1 93 ? 14 -3.35 4.898 1 98.06 93 GLU A C 1
ATOM 724 O O . GLU A 1 93 ? 15.164 -3.143 4.527 1 98.06 93 GLU A O 1
ATOM 729 N N . PHE A 1 94 ? 13.102 -3.875 4.148 1 98.06 94 PHE A N 1
ATOM 730 C CA . PHE A 1 94 ? 13.43 -4.285 2.789 1 98.06 94 PHE A CA 1
ATOM 731 C C . PHE A 1 94 ? 13.891 -3.092 1.959 1 98.06 94 PHE A C 1
ATOM 733 O O . PHE A 1 94 ? 14.891 -3.176 1.246 1 98.06 94 PHE A O 1
ATOM 740 N N . ALA A 1 95 ? 13.148 -2.006 2.016 1 98.5 95 ALA A N 1
ATOM 741 C CA . ALA A 1 95 ? 13.445 -0.808 1.231 1 98.5 95 ALA A CA 1
ATOM 742 C C . ALA A 1 95 ? 14.836 -0.265 1.559 1 98.5 95 ALA A C 1
ATOM 744 O O . ALA A 1 95 ? 15.586 0.123 0.659 1 98.5 95 ALA A O 1
ATOM 745 N N . VAL A 1 96 ? 15.188 -0.266 2.83 1 98.69 96 VAL A N 1
ATOM 746 C CA . VAL A 1 96 ? 16.406 0.409 3.266 1 98.69 96 VAL A CA 1
ATOM 747 C C . VAL A 1 96 ? 17.594 -0.539 3.139 1 98.69 96 VAL A C 1
ATOM 749 O O . VAL A 1 96 ? 18.672 -0.145 2.658 1 98.69 96 VAL A O 1
ATOM 752 N N . THR A 1 97 ? 17.422 -1.832 3.484 1 97.56 97 THR A N 1
ATOM 753 C CA . THR A 1 97 ? 18.578 -2.705 3.613 1 97.56 97 THR A CA 1
ATOM 754 C C . THR A 1 97 ? 18.797 -3.514 2.336 1 97.56 97 THR A C 1
ATOM 756 O O . THR A 1 97 ? 19.922 -3.914 2.027 1 97.56 97 THR A O 1
ATOM 759 N N . ALA A 1 98 ? 17.766 -3.723 1.617 1 96.19 98 ALA A N 1
ATOM 760 C CA . ALA A 1 98 ? 17.891 -4.539 0.411 1 96.19 98 ALA A CA 1
ATOM 761 C C . ALA A 1 98 ? 17.875 -3.668 -0.842 1 96.19 98 ALA A C 1
ATOM 763 O O . ALA A 1 98 ? 18.781 -3.74 -1.668 1 96.19 98 ALA A O 1
ATOM 764 N N . LEU A 1 99 ? 16.906 -2.803 -0.955 1 97.25 99 LEU A N 1
ATOM 765 C CA . LEU A 1 99 ? 16.766 -1.984 -2.156 1 97.25 99 LEU A CA 1
ATOM 766 C C . LEU A 1 99 ? 17.656 -0.752 -2.076 1 97.25 99 LEU A C 1
ATOM 768 O O . LEU A 1 99 ? 18 -0.155 -3.102 1 97.25 99 LEU A O 1
ATOM 772 N N . LYS A 1 100 ? 18 -0.349 -0.857 1 98.06 100 LYS A N 1
ATOM 773 C CA . LYS A 1 100 ? 18.859 0.801 -0.603 1 98.06 100 LYS A CA 1
ATOM 774 C C . LYS A 1 100 ? 18.266 2.072 -1.209 1 98.06 100 LYS A C 1
ATOM 776 O O . LYS A 1 100 ? 18.953 2.799 -1.93 1 98.06 100 LYS A O 1
ATOM 781 N N . VAL A 1 101 ? 17.031 2.309 -0.921 1 98.62 101 VAL A N 1
ATOM 782 C CA . VAL A 1 101 ? 16.391 3.537 -1.38 1 98.62 101 VAL A CA 1
ATOM 783 C C . VAL A 1 101 ? 17.125 4.746 -0.808 1 98.62 101 VAL A C 1
ATOM 785 O O . VAL A 1 101 ? 17.734 4.664 0.26 1 98.62 101 VAL A O 1
ATOM 788 N N . LYS A 1 102 ? 16.953 5.871 -1.497 1 98.62 102 LYS A N 1
ATOM 789 C CA . LYS A 1 102 ? 17.688 7.078 -1.123 1 98.62 102 LYS A CA 1
ATOM 790 C C . LYS A 1 102 ? 16.781 8.07 -0.399 1 98.62 102 LYS A C 1
ATOM 792 O O . LYS A 1 102 ? 17.266 8.992 0.26 1 98.62 102 LYS A O 1
ATOM 797 N N . GLN A 1 103 ? 15.516 7.867 -0.56 1 98.5 103 GLN A N 1
ATOM 798 C CA . GLN A 1 103 ? 14.523 8.75 0.05 1 98.5 103 GLN A CA 1
ATOM 799 C C . GLN A 1 103 ? 13.273 7.98 0.454 1 98.5 103 GLN A C 1
ATOM 801 O O . GLN A 1 103 ? 12.82 7.098 -0.276 1 98.5 103 GLN A O 1
ATOM 806 N N . ILE A 1 104 ? 12.758 8.273 1.63 1 98.81 104 ILE A N 1
ATOM 807 C CA . ILE A 1 104 ? 11.43 7.828 2.039 1 98.81 104 ILE A CA 1
ATOM 808 C C . ILE A 1 104 ? 10.516 9.039 2.211 1 98.81 104 ILE A C 1
ATOM 810 O O . ILE A 1 104 ? 10.836 9.969 2.949 1 98.81 104 ILE A O 1
ATOM 814 N N . LEU A 1 105 ? 9.461 9.047 1.508 1 98.88 105 LEU A N 1
ATOM 815 C 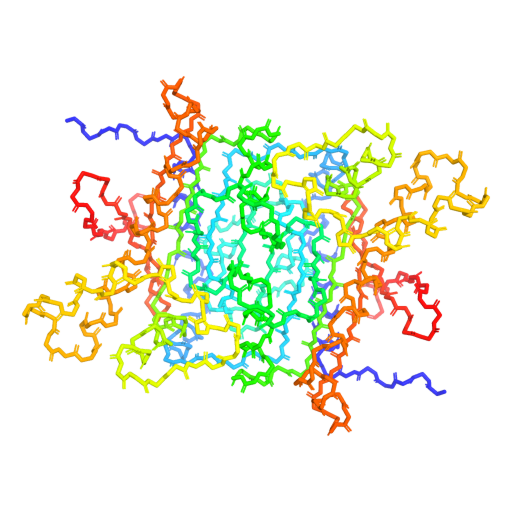CA . LEU A 1 105 ? 8.422 10.062 1.663 1 98.88 105 LEU A CA 1
ATOM 816 C C . LEU A 1 105 ? 7.219 9.492 2.406 1 98.88 105 LEU A C 1
ATOM 818 O O . LEU A 1 105 ? 6.652 8.477 1.995 1 98.88 105 LEU A O 1
ATOM 822 N N . VAL A 1 106 ? 6.867 10.07 3.494 1 98.88 106 VAL A N 1
ATOM 823 C CA . VAL A 1 106 ? 5.59 9.797 4.141 1 98.88 106 VAL A CA 1
ATOM 824 C C . VAL A 1 106 ? 4.555 10.828 3.689 1 98.88 106 VAL A C 1
ATOM 826 O O . VAL A 1 106 ? 4.738 12.031 3.883 1 98.88 106 VAL A O 1
ATOM 829 N N . MET A 1 107 ? 3.479 10.328 3.111 1 98.88 107 MET A N 1
ATOM 830 C CA . MET A 1 107 ? 2.484 11.25 2.562 1 98.88 107 MET A CA 1
ATOM 831 C C . MET A 1 107 ? 1.122 11.023 3.209 1 98.88 107 MET A C 1
ATOM 833 O O . MET A 1 107 ? 0.493 9.984 2.998 1 98.88 107 MET A O 1
ATOM 837 N N . GLY A 1 108 ? 0.665 12 3.992 1 98.69 108 GLY A N 1
ATOM 838 C CA . GLY A 1 108 ? -0.702 12.016 4.492 1 98.69 108 GLY A CA 1
ATOM 839 C C . GLY A 1 108 ? -1.682 12.656 3.525 1 98.69 108 GLY A C 1
ATOM 840 O O . GLY A 1 108 ? -1.318 13 2.396 1 98.69 108 GLY A O 1
ATOM 841 N N . HIS A 1 109 ? -2.914 12.781 3.975 1 98.44 109 HIS A N 1
ATOM 842 C CA . HIS A 1 109 ? -3.896 13.391 3.084 1 98.44 109 HIS A CA 1
ATOM 843 C C . HIS A 1 109 ? -5.086 13.93 3.867 1 98.44 109 HIS A C 1
ATOM 845 O O . HIS A 1 109 ? -5.293 13.562 5.027 1 98.44 109 HIS A O 1
ATOM 851 N N . ALA A 1 110 ? -5.832 14.758 3.234 1 97.38 110 ALA A N 1
ATOM 852 C CA . ALA A 1 110 ? -7.027 15.367 3.811 1 97.38 110 ALA A CA 1
ATOM 853 C C . ALA A 1 110 ? -8.156 14.344 3.947 1 97.38 110 ALA A C 1
ATOM 855 O O . ALA A 1 110 ? -8.328 13.484 3.08 1 97.38 110 ALA A O 1
ATOM 856 N N . GLY A 1 111 ? -8.938 14.562 5.008 1 96.12 111 GLY A N 1
ATOM 857 C CA . GLY A 1 111 ? -10.117 13.719 5.184 1 96.12 111 GLY A CA 1
ATOM 858 C C . GLY A 1 111 ? -9.773 12.266 5.434 1 96.12 111 GLY A C 1
ATOM 859 O O . GLY A 1 111 ? -10.461 11.367 4.938 1 96.12 111 GLY A O 1
ATOM 860 N N . CYS A 1 112 ? -8.773 11.984 6.109 1 96.94 112 CYS A N 1
ATOM 861 C CA . CYS A 1 112 ? -8.273 10.633 6.336 1 96.94 112 CYS A CA 1
ATOM 862 C C . CYS A 1 112 ? -9.125 9.898 7.367 1 96.94 112 CYS A C 1
ATOM 864 O O . CYS A 1 112 ? -9.211 10.32 8.523 1 96.94 112 CYS A O 1
ATOM 866 N N . GLY A 1 113 ? -9.688 8.773 7.016 1 95.5 113 GLY A N 1
ATOM 867 C CA . GLY A 1 113 ? -10.5 7.98 7.922 1 95.5 113 GLY A CA 1
ATOM 868 C C . GLY A 1 113 ? -9.734 7.492 9.141 1 95.5 113 GLY A C 1
ATOM 869 O O . GLY A 1 113 ? -10.289 7.398 10.234 1 95.5 113 GLY A O 1
ATOM 870 N N . GLY A 1 114 ? -8.484 7.09 8.969 1 97 114 GLY A N 1
ATOM 871 C CA . GLY A 1 114 ? -7.664 6.676 10.094 1 97 114 GLY A CA 1
ATOM 872 C C . GLY A 1 114 ? -7.484 7.766 11.133 1 97 114 GLY A C 1
ATOM 873 O O . GLY A 1 114 ? -7.496 7.488 12.336 1 97 114 GLY A O 1
ATOM 874 N N . VAL A 1 115 ? -7.273 8.953 10.703 1 97.62 115 VAL A N 1
ATOM 875 C CA . VAL A 1 115 ? -7.145 10.094 11.602 1 97.62 115 VAL A CA 1
ATOM 876 C C . VAL A 1 115 ? -8.461 10.312 12.352 1 97.62 115 VAL A C 1
ATOM 878 O O . VAL A 1 115 ? -8.453 10.562 13.562 1 97.62 115 VAL A O 1
ATOM 881 N N . LYS A 1 116 ? -9.57 10.219 11.641 1 96.38 116 LYS A N 1
ATOM 882 C CA . LYS A 1 116 ? -10.875 10.328 12.289 1 96.38 116 LYS A CA 1
ATOM 883 C C . LYS A 1 116 ? -11.062 9.25 13.344 1 96.38 116 LYS A C 1
ATOM 885 O O . LYS A 1 116 ? -11.594 9.508 14.422 1 96.38 116 LYS A O 1
ATOM 890 N N . ALA A 1 117 ? -10.68 8.047 13 1 96.44 117 ALA A N 1
ATOM 891 C CA . ALA A 1 117 ? -10.758 6.953 13.969 1 96.44 117 ALA A CA 1
ATOM 892 C C . ALA A 1 117 ? -9.922 7.25 15.203 1 96.44 117 ALA A C 1
ATOM 894 O O . ALA A 1 117 ? -10.328 6.941 16.328 1 96.44 117 ALA A O 1
ATOM 895 N N . SER A 1 118 ? -8.766 7.77 15.023 1 97.31 118 SER A N 1
ATOM 896 C CA . SER A 1 118 ? -7.895 8.141 16.141 1 97.31 118 SER A CA 1
ATOM 897 C C . SER A 1 118 ? -8.562 9.164 17.047 1 97.31 118 SER A C 1
ATOM 899 O O . SER A 1 118 ? -8.523 9.039 18.266 1 97.31 118 SER A O 1
ATOM 901 N N . LEU A 1 119 ? -9.133 10.188 16.453 1 96.5 119 LEU A N 1
ATOM 902 C CA . LEU A 1 119 ? -9.812 11.219 17.234 1 96.5 119 LEU A CA 1
ATOM 903 C C . LEU A 1 119 ? -11.008 10.648 17.969 1 96.5 119 LEU A C 1
ATOM 905 O O . LEU A 1 119 ? -11.297 11.055 19.109 1 96.5 119 LEU A O 1
ATOM 909 N N . SER A 1 120 ? -11.68 9.727 17.344 1 94.25 120 SER A N 1
ATOM 910 C CA . SER A 1 120 ? -12.805 9.055 17.984 1 94.25 120 SER A CA 1
ATOM 911 C C . SER A 1 120 ? -12.359 8.273 19.219 1 94.25 120 SER A C 1
ATOM 913 O O . SER A 1 120 ? -13.047 8.258 20.234 1 94.25 120 SER A O 1
ATOM 915 N N . ALA A 1 121 ? -11.281 7.613 19.094 1 91.62 121 ALA A N 1
ATOM 916 C CA . ALA A 1 121 ? -10.75 6.82 20.203 1 91.62 121 ALA A CA 1
ATOM 917 C C . ALA A 1 121 ? -10.453 7.703 21.422 1 91.62 121 ALA A C 1
ATOM 919 O O . ALA A 1 121 ? -10.602 7.27 22.562 1 91.62 121 ALA A O 1
ATOM 920 N N . ALA A 1 122 ? -10.039 8.875 21.219 1 87.81 122 ALA A N 1
ATOM 921 C CA . ALA A 1 122 ? -9.734 9.812 22.297 1 87.81 122 ALA A CA 1
ATOM 922 C C . ALA A 1 122 ? -10.992 10.148 23.094 1 87.81 122 ALA A C 1
ATOM 924 O O . ALA A 1 122 ? -10.914 10.531 24.266 1 87.81 122 ALA A O 1
ATOM 925 N N . LYS A 1 123 ? -12.133 10.008 22.438 1 89.19 123 LYS A N 1
ATOM 926 C CA . LYS A 1 123 ? -13.414 10.25 23.094 1 89.19 123 LYS A CA 1
ATOM 927 C C . LYS A 1 123 ? -13.984 8.953 23.672 1 89.19 123 LYS A C 1
ATOM 929 O O . LYS A 1 123 ? -15.188 8.867 23.938 1 89.19 123 LYS A O 1
ATOM 934 N N . ASP A 1 124 ? -13.219 7.949 23.719 1 88.88 124 ASP A N 1
ATOM 935 C CA . ASP A 1 124 ? -13.594 6.648 24.266 1 88.88 124 ASP A CA 1
ATOM 936 C C . ASP A 1 124 ? -14.602 5.945 23.359 1 88.88 124 ASP A C 1
ATOM 938 O O . ASP A 1 124 ? -15.562 5.34 23.844 1 88.88 124 ASP A O 1
ATOM 942 N N . LYS A 1 125 ? -14.367 6.086 22.125 1 91 125 LYS A N 1
ATOM 943 C CA . LYS A 1 125 ? -15.164 5.426 21.094 1 91 125 LYS A CA 1
ATOM 944 C C . LYS A 1 125 ? -14.258 4.777 20.047 1 91 125 LYS A C 1
ATOM 946 O O . LYS A 1 125 ? -14.305 5.137 18.859 1 91 125 LYS A O 1
ATOM 951 N N . PRO A 1 126 ? -13.578 3.785 20.578 1 87.25 126 PRO A N 1
ATOM 952 C CA . PRO A 1 126 ? -12.672 3.133 19.625 1 87.25 126 PRO A CA 1
ATOM 953 C C . PRO A 1 126 ? -13.414 2.438 18.484 1 87.25 126 PRO A C 1
ATOM 955 O O . PRO A 1 126 ? -14.516 1.921 18.688 1 87.25 126 PRO A O 1
ATOM 958 N N . VAL A 1 127 ? -12.711 2.455 17.406 1 88.31 127 VAL A N 1
ATOM 959 C CA . VAL A 1 127 ? -13.312 1.896 16.203 1 88.31 127 VAL A CA 1
ATOM 960 C C . VAL A 1 127 ? -12.594 0.604 15.812 1 88.31 127 VAL A C 1
ATOM 962 O O . VAL A 1 127 ? -11.398 0.616 15.523 1 88.31 127 VAL A O 1
ATOM 965 N N . GLY A 1 128 ? -13.398 -0.545 15.906 1 91.62 128 GLY A N 1
ATOM 966 C CA . GLY A 1 128 ? -12.938 -1.789 15.312 1 91.62 128 GLY A CA 1
ATOM 967 C C . GLY A 1 128 ? -11.992 -2.564 16.219 1 91.62 128 GLY A C 1
ATOM 968 O O . GLY A 1 128 ? -11.477 -2.023 17.203 1 91.62 128 GLY A O 1
ATOM 969 N N . THR A 1 129 ? -11.727 -3.824 15.82 1 92.94 129 THR A N 1
ATOM 970 C CA . THR A 1 129 ? -10.859 -4.754 16.531 1 92.94 129 THR A CA 1
ATOM 971 C C . THR A 1 129 ? -9.391 -4.488 16.203 1 92.94 129 THR A C 1
ATOM 973 O O . THR A 1 129 ? -8.523 -4.605 17.062 1 92.94 129 THR A O 1
ATOM 976 N N . PHE A 1 130 ? -9.094 -4.145 14.945 1 94.25 130 PHE A N 1
ATOM 977 C CA . PHE A 1 130 ? -7.727 -3.957 14.484 1 94.25 130 PHE A CA 1
ATOM 978 C C . PHE A 1 130 ? -7.43 -2.48 14.266 1 94.25 130 PHE A C 1
ATOM 980 O O . PHE A 1 130 ? -6.293 -2.035 14.445 1 94.25 130 PHE A O 1
ATOM 987 N N . ILE A 1 131 ? -8.445 -1.711 13.922 1 95.44 131 ILE A N 1
ATOM 988 C CA . ILE A 1 131 ? -8.273 -0.293 13.625 1 95.44 131 ILE A CA 1
ATOM 989 C C . ILE A 1 131 ? -7.887 0.458 14.898 1 95.44 131 ILE A C 1
ATOM 991 O O . ILE A 1 131 ? -6.965 1.276 14.891 1 95.44 131 ILE A O 1
ATOM 995 N N . ALA A 1 132 ? -8.57 0.154 15.961 1 94.12 132 ALA A N 1
ATOM 996 C CA . ALA A 1 132 ? -8.359 0.875 17.219 1 94.12 132 ALA A CA 1
ATOM 997 C C . ALA A 1 132 ? -6.91 0.766 17.672 1 94.12 132 ALA A C 1
ATOM 999 O O . ALA A 1 132 ? -6.246 1.781 17.891 1 94.12 132 ALA A O 1
ATOM 1000 N N . PRO A 1 133 ? -6.402 -0.476 17.812 1 93.56 133 PRO A N 1
ATOM 1001 C CA . PRO A 1 133 ? -4.992 -0.546 18.203 1 93.56 133 PRO A CA 1
ATOM 1002 C C . PRO A 1 133 ? -4.059 0.061 17.156 1 93.56 133 PRO A C 1
ATOM 1004 O O . PRO A 1 133 ? -3.02 0.629 17.5 1 93.56 133 PRO A O 1
ATOM 1007 N N . TRP A 1 134 ? -4.309 -0.028 15.93 1 95.38 134 TRP A N 1
ATOM 1008 C CA . TRP A 1 134 ? -3.457 0.495 14.867 1 95.38 134 TRP A CA 1
ATOM 1009 C C . TRP A 1 134 ? -3.289 2.004 14.992 1 95.38 134 TRP A C 1
ATOM 1011 O O . TRP A 1 134 ? -2.17 2.52 14.922 1 95.38 134 TRP A O 1
ATOM 1021 N N . VAL A 1 135 ? -4.391 2.695 15.258 1 96.44 135 VAL A N 1
ATOM 1022 C CA . VAL A 1 135 ? -4.344 4.152 15.242 1 96.44 135 VAL A CA 1
ATOM 1023 C C . VAL A 1 135 ? -3.742 4.664 16.547 1 96.44 135 VAL A C 1
ATOM 1025 O O . VAL A 1 135 ? -3.504 5.863 16.703 1 96.44 135 VAL A O 1
ATOM 1028 N N . GLU A 1 136 ? -3.465 3.766 17.438 1 95.81 136 GLU A N 1
ATOM 1029 C CA . GLU A 1 136 ? -2.736 4.168 18.641 1 95.81 136 GLU A CA 1
ATOM 1030 C C . GLU A 1 136 ? -1.326 4.641 18.297 1 95.81 136 GLU A C 1
ATOM 1032 O O . GLU A 1 136 ? -0.693 5.344 19.094 1 95.81 136 GLU A O 1
ATOM 1037 N N . ILE A 1 137 ? -0.832 4.234 17.172 1 96.5 137 ILE A N 1
ATOM 1038 C CA . ILE A 1 137 ? 0.466 4.711 16.703 1 96.5 137 ILE A CA 1
ATOM 1039 C C . ILE A 1 137 ? 0.475 6.238 16.672 1 96.5 137 ILE A C 1
ATOM 1041 O O . ILE A 1 137 ? 1.521 6.863 16.875 1 96.5 137 ILE A O 1
ATOM 1045 N N . ALA A 1 138 ? -0.67 6.844 16.516 1 97.25 138 ALA A N 1
ATOM 1046 C CA . ALA A 1 138 ? -0.8 8.289 16.359 1 97.25 138 ALA A CA 1
ATOM 1047 C C . ALA A 1 138 ? -1.062 8.961 17.719 1 97.25 138 ALA A C 1
ATOM 1049 O O . ALA A 1 138 ? -1.263 10.18 17.781 1 97.25 138 ALA A O 1
ATOM 1050 N N . ASN A 1 139 ? -1.008 8.234 18.828 1 97.19 139 ASN A N 1
ATOM 1051 C CA . ASN A 1 139 ? -1.448 8.758 20.125 1 97.19 139 ASN A CA 1
ATOM 1052 C C . ASN A 1 139 ? -0.664 10.008 20.516 1 97.19 139 ASN A C 1
ATOM 1054 O O . ASN A 1 139 ? -1.247 11 20.953 1 97.19 139 ASN A O 1
ATOM 1058 N N . GLU A 1 140 ? 0.633 9.953 20.406 1 97.56 140 GLU A N 1
ATOM 1059 C CA . GLU A 1 140 ? 1.438 11.102 20.797 1 97.56 140 GLU A CA 1
ATOM 1060 C C . GLU A 1 140 ? 1.05 12.344 20 1 97.56 140 GLU A C 1
ATOM 1062 O O . GLU A 1 140 ? 0.883 13.422 20.578 1 97.56 140 GLU A O 1
ATOM 1067 N N . ALA A 1 141 ? 0.955 12.172 18.703 1 97.75 141 ALA A N 1
ATOM 1068 C CA . ALA A 1 141 ? 0.539 13.281 17.859 1 97.75 141 ALA A CA 1
ATOM 1069 C C . ALA A 1 141 ? -0.859 13.766 18.234 1 97.75 141 ALA A C 1
ATOM 1071 O O . ALA A 1 141 ? -1.117 14.969 18.266 1 97.75 141 ALA A O 1
ATOM 1072 N N . ARG A 1 142 ? -1.723 12.836 18.484 1 97.62 142 ARG A N 1
ATOM 1073 C CA . ARG A 1 142 ? -3.098 13.156 18.859 1 97.62 142 ARG A CA 1
ATOM 1074 C C . ARG A 1 142 ? -3.148 13.953 20.156 1 97.62 142 ARG A C 1
ATOM 1076 O O . ARG A 1 142 ? -3.848 14.969 20.234 1 97.62 142 ARG A O 1
ATOM 1083 N N . ASP A 1 143 ? -2.428 13.508 21.125 1 97.44 143 ASP A N 1
ATOM 1084 C CA . ASP A 1 143 ? -2.412 14.18 22.422 1 97.44 143 ASP A CA 1
ATOM 1085 C C . ASP A 1 143 ? -1.922 15.617 22.281 1 97.44 143 ASP A C 1
ATOM 1087 O O . ASP A 1 143 ? -2.461 16.531 22.922 1 97.44 143 ASP A O 1
ATOM 1091 N N . LYS A 1 144 ? -0.916 15.828 21.5 1 96.56 144 LYS A N 1
ATOM 1092 C CA . LYS A 1 144 ? -0.392 17.172 21.266 1 96.56 144 LYS A CA 1
ATOM 1093 C C . LYS A 1 144 ? -1.441 18.062 20.609 1 96.56 144 LYS A C 1
ATOM 1095 O O . LYS A 1 144 ? -1.593 19.219 20.969 1 96.56 144 LYS A O 1
ATOM 1100 N N . VAL A 1 145 ? -2.127 17.5 19.641 1 96.94 145 VAL A N 1
ATOM 1101 C CA . VAL A 1 145 ? -3.15 18.25 18.922 1 96.94 145 VAL A CA 1
ATOM 1102 C C . VAL A 1 145 ? -4.281 18.625 19.859 1 96.94 145 VAL A C 1
ATOM 1104 O O . VAL A 1 145 ? -4.766 19.766 19.844 1 96.94 145 VAL A O 1
ATOM 1107 N N . LEU A 1 146 ? -4.68 17.703 20.703 1 95.88 146 LEU A N 1
ATOM 1108 C CA . LEU A 1 146 ? -5.82 17.922 21.594 1 95.88 146 LEU A CA 1
ATOM 1109 C C . LEU A 1 146 ? -5.457 18.875 22.719 1 95.88 146 LEU A C 1
ATOM 1111 O O . LEU A 1 146 ? -6.336 19.531 23.281 1 95.88 146 LEU A O 1
ATOM 1115 N N . ALA A 1 147 ? -4.195 18.953 23 1 95.31 147 ALA A N 1
ATOM 1116 C CA . ALA A 1 147 ? -3.732 19.828 24.078 1 95.31 147 ALA A CA 1
ATOM 1117 C C . ALA A 1 147 ? -3.613 21.281 23.594 1 95.31 147 ALA A C 1
ATOM 1119 O O . ALA A 1 147 ? -3.543 22.203 24.391 1 95.31 147 ALA A O 1
ATOM 1120 N N . CYS A 1 148 ? -3.561 21.453 22.312 1 92.25 148 CYS A N 1
ATOM 1121 C CA . CYS A 1 148 ? -3.365 22.781 21.75 1 92.25 148 CYS A CA 1
ATOM 1122 C C . CYS A 1 148 ? -4.676 23.547 21.703 1 92.25 148 CYS A C 1
ATOM 1124 O O . CYS A 1 148 ? -5.621 23.141 21.016 1 92.25 148 CYS A O 1
ATOM 1126 N N . GLU A 1 149 ? -4.707 24.688 22.188 1 88.38 149 GLU A N 1
ATOM 1127 C CA . GLU A 1 149 ? -5.91 25.5 22.312 1 88.38 149 GLU A CA 1
ATOM 1128 C C . GLU A 1 149 ? -6.336 26.062 20.953 1 88.38 149 GLU A C 1
ATOM 1130 O O . GLU A 1 149 ? -7.508 26.375 20.734 1 88.38 149 GLU A O 1
ATOM 1135 N N . HIS A 1 150 ? -5.422 26.203 20.109 1 88.44 150 HIS A N 1
ATOM 1136 C CA . HIS A 1 150 ? -5.734 26.766 18.812 1 88.44 150 HIS A CA 1
ATOM 1137 C C . HIS A 1 150 ? -6.508 25.766 17.953 1 88.44 150 HIS A C 1
ATOM 1139 O O . HIS A 1 150 ? -7.07 26.141 16.922 1 88.44 150 HIS A O 1
ATOM 1145 N N . ASN A 1 151 ? -6.484 24.547 18.328 1 88.19 151 ASN A N 1
ATOM 1146 C CA . ASN A 1 151 ? -7.254 23.516 17.656 1 88.19 151 ASN A CA 1
ATOM 1147 C C . ASN A 1 151 ? -8.641 23.344 18.266 1 88.19 151 ASN A C 1
ATOM 1149 O O . ASN A 1 151 ? -8.969 22.281 18.797 1 88.19 151 ASN A O 1
ATOM 1153 N N . ASP A 1 152 ? -9.516 24.375 18 1 87.69 152 ASP A N 1
ATOM 1154 C CA . ASP A 1 152 ? -10.734 24.484 18.797 1 87.69 152 ASP A CA 1
ATOM 1155 C C . ASP A 1 152 ? -11.945 23.984 18.031 1 87.69 152 ASP A C 1
ATOM 1157 O O . ASP A 1 152 ? -13.055 23.922 18.562 1 87.69 152 ASP A O 1
ATOM 1161 N N . THR A 1 153 ? -11.781 23.719 16.797 1 93.75 153 THR A N 1
ATOM 1162 C CA . THR A 1 153 ? -12.867 23.125 16.031 1 93.75 153 THR A CA 1
ATOM 1163 C C . THR A 1 153 ? -12.492 21.719 15.57 1 93.75 153 THR A C 1
ATOM 1165 O O . THR A 1 153 ? -11.305 21.375 15.492 1 93.75 153 THR A O 1
ATOM 1168 N N . PRO A 1 154 ? -13.469 20.906 15.266 1 93.75 154 PRO A N 1
ATOM 1169 C CA . PRO A 1 154 ? -13.188 19.547 14.766 1 93.75 154 PRO A CA 1
ATOM 1170 C C . PRO A 1 154 ? -12.344 19.562 13.492 1 93.75 154 PRO A C 1
ATOM 1172 O O . PRO A 1 154 ? -11.438 18.734 13.344 1 93.75 154 PRO A O 1
ATOM 1175 N N . GLU A 1 155 ? -12.625 20.5 12.641 1 94.12 155 GLU A N 1
ATOM 1176 C CA . GLU A 1 155 ? -11.906 20.594 11.375 1 94.12 155 GLU A CA 1
ATOM 1177 C C . GLU A 1 155 ? -10.43 20.938 11.602 1 94.12 155 GLU A C 1
ATOM 1179 O O . GLU A 1 155 ? -9.555 20.375 10.945 1 94.12 155 GLU A O 1
ATOM 1184 N N . LYS A 1 156 ? -10.219 21.859 12.461 1 96.12 156 LYS A N 1
ATOM 1185 C CA . LYS A 1 156 ? -8.844 22.25 12.773 1 96.12 156 LYS A CA 1
ATOM 1186 C C . LYS A 1 156 ? -8.086 21.109 13.438 1 96.12 156 LYS A C 1
ATOM 1188 O O . LYS A 1 156 ? -6.91 20.891 13.148 1 96.12 156 LYS A O 1
ATOM 1193 N N . ARG A 1 157 ? -8.734 20.391 14.352 1 96.81 157 ARG A N 1
ATOM 1194 C CA . ARG A 1 157 ? -8.125 19.25 15.023 1 96.81 157 ARG A CA 1
ATOM 1195 C C . ARG A 1 157 ? -7.789 18.141 14.023 1 96.81 157 ARG A C 1
ATOM 1197 O O . ARG A 1 157 ? -6.719 17.531 14.102 1 96.81 157 ARG A O 1
ATOM 1204 N N . GLU A 1 158 ? -8.727 17.891 13.117 1 96.81 158 GLU A N 1
ATOM 1205 C CA . GLU A 1 158 ? -8.5 16.875 12.102 1 96.81 158 GLU A CA 1
ATOM 1206 C C . GLU A 1 158 ? -7.305 17.219 11.219 1 96.81 158 GLU A C 1
ATOM 1208 O O . GLU A 1 158 ? -6.422 16.391 11.008 1 96.81 158 GLU A O 1
ATOM 1213 N N . LEU A 1 159 ? -7.293 18.469 10.773 1 97.19 159 LEU A N 1
ATOM 1214 C CA . LEU A 1 159 ? -6.188 18.906 9.93 1 97.19 159 LEU A CA 1
ATOM 1215 C C . LEU A 1 159 ? -4.863 18.844 10.68 1 97.19 159 LEU A C 1
ATOM 1217 O O . LEU A 1 159 ? -3.865 18.344 10.148 1 97.19 159 LEU A O 1
ATOM 1221 N N . ALA A 1 160 ? -4.883 19.359 11.867 1 97.81 160 ALA A N 1
ATOM 1222 C CA . ALA A 1 160 ? -3.672 19.344 12.68 1 97.81 160 ALA A CA 1
ATOM 1223 C C . ALA A 1 160 ? -3.172 17.922 12.898 1 97.81 160 ALA A C 1
ATOM 1225 O O . ALA A 1 160 ? -1.966 17.656 12.859 1 97.81 160 ALA A O 1
ATOM 1226 N N . LEU A 1 161 ? -4.094 16.984 13.141 1 98.31 161 LEU A N 1
ATOM 1227 C CA . LEU A 1 161 ? -3.682 15.609 13.367 1 98.31 161 LEU A CA 1
ATOM 1228 C C . LEU A 1 161 ? -3.238 14.953 12.062 1 98.31 161 LEU A C 1
ATOM 1230 O O . LEU A 1 161 ? -2.324 14.125 12.062 1 98.31 161 LEU A O 1
ATOM 1234 N N . GLU A 1 162 ? -3.881 15.273 10.938 1 98.5 162 GLU A N 1
ATOM 1235 C CA . GLU A 1 162 ? -3.418 14.773 9.648 1 98.5 162 GLU A CA 1
ATOM 1236 C C . GLU A 1 162 ? -1.958 15.141 9.398 1 98.5 162 GLU A C 1
ATOM 1238 O O . GLU A 1 162 ? -1.177 14.32 8.914 1 98.5 162 GLU A O 1
ATOM 1243 N N . HIS A 1 163 ? -1.61 16.359 9.727 1 98.44 163 HIS A N 1
ATOM 1244 C CA . HIS A 1 163 ? -0.216 16.766 9.641 1 98.44 163 HIS A CA 1
ATOM 1245 C C . HIS A 1 163 ? 0.633 16.078 10.695 1 98.44 163 HIS A C 1
ATOM 1247 O O . HIS A 1 163 ? 1.754 15.641 10.414 1 98.44 163 HIS A O 1
ATOM 1253 N N . GLY A 1 164 ? 0.094 15.961 11.883 1 98 164 GLY A N 1
ATOM 1254 C CA . GLY A 1 164 ? 0.812 15.367 13 1 98 164 GLY A CA 1
ATOM 1255 C C . GLY A 1 164 ? 1.187 13.914 12.773 1 98 164 GLY A C 1
ATOM 1256 O O . GLY A 1 164 ? 2.246 13.469 13.219 1 98 164 GLY A O 1
ATOM 1257 N N . VAL A 1 165 ? 0.302 13.172 12.133 1 98.38 165 VAL A N 1
ATOM 1258 C CA . VAL A 1 165 ? 0.552 11.75 11.93 1 98.38 165 VAL A CA 1
ATOM 1259 C C . VAL A 1 165 ? 1.716 11.562 10.961 1 98.38 165 VAL A C 1
ATOM 1261 O O . VAL A 1 165 ? 2.488 10.609 11.086 1 98.38 165 VAL A O 1
ATOM 1264 N N . VAL A 1 166 ? 1.87 12.469 10 1 98.75 166 VAL A N 1
ATOM 1265 C CA . VAL A 1 166 ? 3.029 12.43 9.117 1 98.75 166 VAL A CA 1
ATOM 1266 C C . VAL A 1 166 ? 4.309 12.586 9.93 1 98.75 166 VAL A C 1
ATOM 1268 O O . VAL A 1 166 ? 5.254 11.812 9.773 1 98.75 166 VAL A O 1
ATOM 1271 N N . GLY A 1 167 ? 4.316 13.578 10.797 1 98.31 167 GLY A N 1
ATOM 1272 C CA . GLY A 1 167 ? 5.461 13.789 11.664 1 98.31 167 GLY A CA 1
ATOM 1273 C C . GLY A 1 167 ? 5.746 12.602 12.57 1 98.31 167 GLY A C 1
ATOM 1274 O O . GLY A 1 167 ? 6.906 12.234 12.773 1 98.31 167 GLY A O 1
ATOM 1275 N N . GLN A 1 168 ? 4.691 12.055 13.125 1 98.31 168 GLN A N 1
ATOM 1276 C CA . GLN A 1 168 ? 4.832 10.906 14.008 1 98.31 168 GLN A CA 1
ATOM 1277 C C . GLN A 1 168 ? 5.453 9.719 13.273 1 98.31 168 GLN A C 1
ATOM 1279 O O . GLN A 1 168 ? 6.316 9.023 13.812 1 98.31 168 GLN A O 1
ATOM 1284 N N . SER A 1 169 ? 4.977 9.43 12.078 1 98.69 169 SER A N 1
ATOM 1285 C CA . SER A 1 169 ? 5.516 8.328 11.289 1 98.69 169 SER A CA 1
ATOM 1286 C C . SER A 1 169 ? 6.984 8.555 10.953 1 98.69 169 SER A C 1
ATOM 1288 O O . SER A 1 169 ? 7.781 7.617 10.961 1 98.69 169 SER A O 1
ATOM 1290 N N . ILE A 1 170 ? 7.352 9.773 10.633 1 98.56 170 ILE A N 1
ATOM 1291 C CA . ILE A 1 170 ? 8.742 10.109 10.359 1 98.56 170 ILE A CA 1
ATOM 1292 C C . ILE A 1 170 ? 9.586 9.883 11.617 1 98.56 170 ILE A C 1
ATOM 1294 O O . ILE A 1 170 ? 10.68 9.328 11.539 1 98.56 170 ILE A O 1
ATOM 1298 N N . LYS A 1 171 ? 9.102 10.352 12.734 1 98.06 171 LYS A N 1
ATOM 1299 C CA . LYS A 1 171 ? 9.781 10.102 14 1 98.06 171 LYS A CA 1
ATOM 1300 C C . LYS A 1 171 ? 9.969 8.609 14.242 1 98.06 171 LYS A C 1
ATOM 1302 O O . LYS A 1 171 ? 11.047 8.172 14.664 1 98.06 171 LYS A O 1
ATOM 1307 N N . ASN A 1 172 ? 8.922 7.855 14.031 1 98.31 172 ASN A N 1
ATOM 1308 C CA . ASN A 1 172 ? 9 6.41 14.234 1 98.31 172 ASN A CA 1
ATOM 1309 C C . ASN A 1 172 ? 10.016 5.77 13.297 1 98.31 172 ASN A C 1
ATOM 1311 O O . ASN A 1 172 ? 10.711 4.828 13.68 1 98.31 172 ASN A O 1
ATOM 1315 N N . LEU A 1 173 ? 10.055 6.219 12.031 1 98.69 173 LEU A N 1
ATOM 1316 C CA . LEU A 1 173 ? 11.055 5.723 11.094 1 98.69 173 LEU A CA 1
ATOM 1317 C C . LEU A 1 173 ? 12.461 5.855 11.68 1 98.69 173 LEU A C 1
ATOM 1319 O O . LEU A 1 173 ? 13.297 4.969 11.492 1 98.69 173 LEU A O 1
ATOM 1323 N N . GLN A 1 174 ? 12.688 6.887 12.398 1 98.44 174 GLN A N 1
ATOM 1324 C CA . GLN A 1 174 ? 14.016 7.18 12.93 1 98.44 174 GLN A CA 1
ATOM 1325 C C . GLN A 1 174 ? 14.344 6.281 14.117 1 98.44 174 GLN A C 1
ATOM 1327 O O . GLN A 1 174 ? 15.477 6.285 14.609 1 98.44 174 GLN A O 1
ATOM 1332 N N . THR A 1 175 ? 13.391 5.516 14.625 1 98.25 175 THR A N 1
ATOM 1333 C CA . THR A 1 175 ? 13.664 4.582 15.711 1 98.25 175 THR A CA 1
ATOM 1334 C C . THR A 1 175 ? 14.258 3.283 15.172 1 98.25 175 THR A C 1
ATOM 1336 O O . THR A 1 175 ? 14.766 2.459 15.938 1 98.25 175 THR A O 1
ATOM 1339 N N . PHE A 1 176 ? 14.164 3.049 13.875 1 9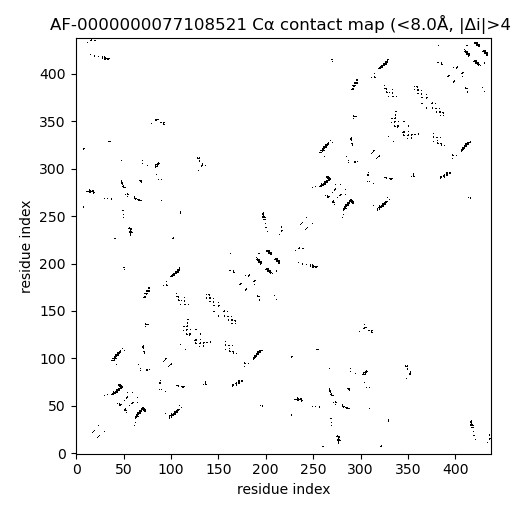8.19 176 PHE A N 1
ATOM 1340 C CA . PHE A 1 176 ? 14.781 1.875 13.258 1 98.19 176 PHE A CA 1
ATOM 1341 C C . PHE A 1 176 ? 16.281 2.062 13.117 1 98.19 176 PHE A C 1
ATOM 1343 O O . PHE A 1 176 ? 16.734 2.98 12.43 1 98.19 176 PHE A O 1
ATOM 1350 N N . PRO A 1 177 ? 17.109 1.19 13.648 1 98.06 177 PRO A N 1
ATOM 1351 C CA . PRO A 1 177 ? 18.562 1.372 13.586 1 98.06 177 PRO A CA 1
ATOM 1352 C C . PRO A 1 177 ? 19.094 1.44 12.156 1 98.06 177 PRO A C 1
ATOM 1354 O O . PRO A 1 177 ? 20 2.234 11.867 1 98.06 177 PRO A O 1
ATOM 1357 N N . PHE A 1 178 ? 18.594 0.642 11.273 1 97.75 178 PHE A N 1
ATOM 1358 C CA . PHE A 1 178 ? 19.094 0.627 9.906 1 97.75 178 PHE A CA 1
ATOM 1359 C C . PHE A 1 178 ? 18.688 1.896 9.164 1 97.75 178 PHE A C 1
ATOM 1361 O O . PHE A 1 178 ? 19.344 2.295 8.195 1 97.75 178 PHE A O 1
ATOM 1368 N N . VAL A 1 179 ? 17.562 2.578 9.594 1 98.69 179 VAL A N 1
ATOM 1369 C CA . VAL A 1 179 ? 17.172 3.857 9.016 1 98.69 179 VAL A CA 1
ATOM 1370 C C . VAL A 1 179 ? 18.125 4.957 9.492 1 98.69 179 VAL A C 1
ATOM 1372 O O . VAL A 1 179 ? 18.656 5.719 8.688 1 98.69 179 VAL A O 1
ATOM 1375 N N . THR A 1 180 ? 18.312 5 10.758 1 98.44 180 THR A N 1
ATOM 1376 C CA . THR A 1 180 ? 19.172 6.02 11.328 1 98.44 180 THR A CA 1
ATOM 1377 C C . THR A 1 180 ? 20.594 5.891 10.781 1 98.44 180 THR A C 1
ATOM 1379 O O . THR A 1 180 ? 21.234 6.895 10.469 1 98.44 180 THR A O 1
ATOM 1382 N N . LYS A 1 181 ? 21.109 4.684 10.68 1 98.56 181 LYS A N 1
ATOM 1383 C CA . LYS A 1 181 ? 22.438 4.449 10.125 1 98.56 181 LYS A CA 1
ATOM 1384 C C . LYS A 1 181 ? 22.531 4.969 8.695 1 98.56 181 LYS A C 1
ATOM 1386 O O . LYS A 1 181 ? 23.5 5.648 8.344 1 98.56 181 LYS A O 1
ATOM 1391 N N . ALA A 1 182 ? 21.547 4.574 7.918 1 98.56 182 ALA A N 1
ATOM 1392 C CA . ALA A 1 182 ? 21.547 5.02 6.527 1 98.56 182 ALA A CA 1
ATOM 1393 C C . ALA A 1 182 ? 21.516 6.543 6.438 1 98.56 182 ALA A C 1
ATOM 1395 O O . ALA A 1 182 ? 22.156 7.133 5.566 1 98.56 182 ALA A O 1
ATOM 1396 N N . MET A 1 183 ? 20.766 7.223 7.316 1 98.19 183 MET A N 1
ATOM 1397 C CA . MET A 1 183 ? 20.703 8.68 7.344 1 98.19 183 MET A CA 1
ATOM 1398 C C . MET A 1 183 ? 22.047 9.281 7.742 1 98.19 183 MET A C 1
ATOM 1400 O O . MET A 1 183 ? 22.516 10.234 7.121 1 98.19 183 MET A O 1
ATOM 1404 N N . GLU A 1 184 ? 22.656 8.711 8.695 1 98.19 184 GLU A N 1
ATOM 1405 C CA . GLU A 1 184 ? 23.938 9.188 9.188 1 98.19 184 GLU A CA 1
ATOM 1406 C C . GLU A 1 184 ? 25.016 9.055 8.117 1 98.19 184 GLU A C 1
ATOM 1408 O O . GLU A 1 184 ? 25.922 9.891 8.039 1 98.19 184 GLU A O 1
ATOM 1413 N N . GLU A 1 185 ? 24.922 8.086 7.336 1 98.25 185 GLU A N 1
ATOM 1414 C CA . GLU A 1 185 ? 25.891 7.828 6.281 1 98.25 185 GLU A CA 1
ATOM 1415 C C . GLU A 1 185 ? 25.578 8.648 5.031 1 98.25 185 GLU A C 1
ATOM 1417 O O . GLU A 1 185 ? 26.312 8.586 4.043 1 98.25 185 GLU A O 1
ATOM 1422 N N . GLY A 1 186 ? 24.516 9.398 5.039 1 97.25 186 GLY A N 1
ATOM 1423 C CA . GLY A 1 186 ? 24.156 10.266 3.932 1 97.25 186 GLY A CA 1
ATOM 1424 C C . GLY A 1 186 ? 23.516 9.516 2.773 1 97.25 186 GLY A C 1
ATOM 1425 O O . GLY A 1 186 ? 23.484 10.016 1.649 1 97.25 186 GLY A O 1
ATOM 1426 N N . GLU A 1 187 ? 22.969 8.289 3.08 1 98 187 GLU A N 1
ATOM 1427 C CA . GLU A 1 187 ? 22.453 7.43 2.02 1 98 187 GLU A CA 1
ATOM 1428 C C . GLU A 1 187 ? 20.922 7.477 1.97 1 98 187 GLU A C 1
ATOM 1430 O O . GLU A 1 187 ? 20.312 6.977 1.023 1 98 187 GLU A O 1
ATOM 1435 N N . LEU A 1 188 ? 20.328 8.109 2.973 1 98.38 188 LEU A N 1
ATOM 1436 C CA . LEU A 1 188 ? 18.875 8.125 3.072 1 98.38 188 LEU A CA 1
ATOM 1437 C C . LEU A 1 188 ? 18.391 9.453 3.639 1 98.38 188 LEU A C 1
ATOM 1439 O O . LEU A 1 188 ? 18.969 9.977 4.594 1 98.38 188 LEU A O 1
ATOM 1443 N N . VAL A 1 189 ? 17.344 10 3.023 1 97.81 189 VAL A N 1
ATOM 1444 C CA . VAL A 1 189 ? 16.656 11.18 3.541 1 97.81 189 VAL A CA 1
ATOM 1445 C C . VAL A 1 189 ? 15.188 10.875 3.775 1 97.81 189 VAL A C 1
ATOM 1447 O O . VAL A 1 189 ? 14.57 10.125 3.008 1 97.81 189 VAL A O 1
ATOM 1450 N N . LEU A 1 190 ? 14.633 11.359 4.832 1 98.19 190 LEU A N 1
ATOM 1451 C CA . LEU A 1 190 ? 13.211 11.25 5.133 1 98.19 190 LEU A CA 1
ATOM 1452 C C . LEU A 1 190 ? 12.492 12.562 4.855 1 98.19 190 LEU A C 1
ATOM 1454 O O . LEU A 1 190 ? 13 13.633 5.18 1 98.19 190 LEU A O 1
ATOM 1458 N N . GLU A 1 191 ? 11.328 12.445 4.254 1 98 191 GLU A N 1
ATOM 1459 C CA . GLU A 1 191 ? 10.516 13.625 3.967 1 98 191 GLU A CA 1
ATOM 1460 C C . GLU A 1 191 ? 9.039 13.367 4.246 1 98 191 GLU A C 1
ATOM 1462 O O . GLU A 1 191 ? 8.609 12.211 4.324 1 98 191 GLU A O 1
ATOM 1467 N N . GLY A 1 192 ? 8.305 14.43 4.418 1 98.44 192 GLY A N 1
ATOM 1468 C CA . GLY A 1 192 ? 6.871 14.375 4.637 1 98.44 192 GLY A CA 1
ATOM 1469 C C . GLY A 1 192 ? 6.09 15.273 3.699 1 98.44 192 GLY A C 1
ATOM 1470 O O . GLY A 1 192 ? 6.555 16.359 3.33 1 98.44 192 GLY A O 1
ATOM 1471 N N . ALA A 1 193 ? 4.977 14.836 3.336 1 98.69 193 ALA A N 1
ATOM 1472 C CA . ALA A 1 193 ? 4.059 15.625 2.521 1 98.69 193 ALA A CA 1
ATOM 1473 C C . ALA A 1 193 ? 2.607 15.359 2.918 1 98.69 193 ALA A C 1
ATOM 1475 O O . ALA A 1 193 ? 2.324 14.422 3.666 1 98.69 193 ALA A O 1
ATOM 1476 N N . TRP A 1 194 ? 1.75 16.219 2.518 1 98.69 194 TRP A N 1
ATOM 1477 C CA . TRP A 1 194 ? 0.313 16.125 2.758 1 98.69 194 TRP A CA 1
ATOM 1478 C C . TRP A 1 194 ? -0.47 16.578 1.525 1 98.69 194 TRP A C 1
ATOM 1480 O O . TRP A 1 194 ? -0.153 17.594 0.915 1 98.69 194 TRP A O 1
ATOM 1490 N N . PHE A 1 195 ? -1.433 15.773 1.119 1 98.38 195 PHE A N 1
ATOM 1491 C CA . PHE A 1 195 ? -2.16 15.992 -0.125 1 98.38 195 PHE A CA 1
ATOM 1492 C C . PHE A 1 195 ? -3.59 16.438 0.157 1 98.38 195 PHE A C 1
ATOM 1494 O O . PHE A 1 195 ? -4.336 15.75 0.856 1 98.38 195 PHE A O 1
ATOM 1501 N N . SER A 1 196 ? -3.959 17.578 -0.37 1 97.19 196 SER A N 1
ATOM 1502 C CA . SER A 1 196 ? -5.34 18.062 -0.341 1 97.19 196 SER A CA 1
ATOM 1503 C C . SER A 1 196 ? -6.148 17.469 -1.494 1 97.19 196 SER A C 1
ATOM 1505 O O . SER A 1 196 ? -6.016 17.906 -2.639 1 97.19 196 SER A O 1
ATOM 1507 N N . ILE A 1 197 ? -7.039 16.625 -1.146 1 96.06 197 ILE A N 1
ATOM 1508 C CA . ILE A 1 197 ? -7.762 15.859 -2.162 1 96.06 197 ILE A CA 1
ATOM 1509 C C . ILE A 1 197 ? -8.609 16.812 -3.01 1 96.06 197 ILE A C 1
ATOM 1511 O O . ILE A 1 197 ? -8.422 16.891 -4.227 1 96.06 197 ILE A O 1
ATOM 1515 N N . ALA A 1 198 ? -9.445 17.625 -2.391 1 94.75 198 ALA A N 1
ATOM 1516 C CA . ALA A 1 198 ? -10.391 18.484 -3.105 1 94.75 198 ALA A CA 1
ATOM 1517 C C . ALA A 1 198 ? -9.656 19.5 -3.971 1 94.75 198 ALA A C 1
ATOM 1519 O O . ALA A 1 198 ? -10.109 19.828 -5.07 1 94.75 198 ALA A O 1
ATOM 1520 N N . GLU A 1 199 ? -8.555 19.938 -3.51 1 94.88 199 GLU A N 1
ATOM 1521 C CA . GLU A 1 199 ? -7.855 21.031 -4.191 1 94.88 199 GLU A CA 1
ATOM 1522 C C . GLU A 1 199 ? -6.727 20.5 -5.07 1 94.88 199 GLU A C 1
ATOM 1524 O O . GLU A 1 199 ? -6.152 21.234 -5.871 1 94.88 199 GLU A O 1
ATOM 1529 N N . GLY A 1 200 ? -6.402 19.25 -4.949 1 95.56 200 GLY A N 1
ATOM 1530 C CA . GLY A 1 200 ? -5.289 18.672 -5.695 1 95.56 200 GLY A CA 1
ATOM 1531 C C . GLY A 1 200 ? -3.955 19.312 -5.355 1 95.56 200 GLY A C 1
ATOM 1532 O O . GLY A 1 200 ? -3.053 19.359 -6.195 1 95.56 200 GLY A O 1
ATOM 1533 N N . LYS A 1 201 ? -3.826 19.844 -4.145 1 96.94 201 LYS A N 1
ATOM 1534 C CA . LYS A 1 201 ? -2.611 20.547 -3.732 1 96.94 201 LYS A CA 1
ATOM 1535 C C . LYS A 1 201 ? -1.741 19.656 -2.846 1 96.94 201 LYS A C 1
ATOM 1537 O O . LYS A 1 201 ? -2.256 18.906 -2.021 1 96.94 201 LYS A O 1
ATOM 1542 N N . LEU A 1 202 ? -0.499 19.781 -3.047 1 98.12 202 LEU A N 1
ATOM 1543 C CA . LEU A 1 202 ? 0.498 19.078 -2.246 1 98.12 202 LEU A CA 1
ATOM 1544 C C . LEU A 1 202 ? 1.235 20.047 -1.326 1 98.12 202 LEU A C 1
ATOM 1546 O O . LEU A 1 202 ? 1.707 21.094 -1.77 1 98.12 202 LEU A O 1
ATOM 1550 N N . LEU A 1 203 ? 1.256 19.781 -0.049 1 98.31 203 LEU A N 1
ATOM 1551 C CA . LEU A 1 203 ? 2.07 20.5 0.919 1 98.31 203 LEU A CA 1
ATOM 1552 C C . LEU A 1 203 ? 3.277 19.672 1.346 1 98.31 203 LEU A C 1
ATOM 1554 O O . LEU A 1 203 ? 3.164 18.469 1.552 1 98.31 203 LEU A O 1
ATOM 1558 N N . TRP A 1 204 ? 4.367 20.312 1.423 1 97.81 204 TRP A N 1
ATOM 1559 C CA . TRP A 1 204 ? 5.609 19.672 1.839 1 97.81 204 TRP A CA 1
ATOM 1560 C C . TRP A 1 204 ? 5.973 20.062 3.266 1 97.81 204 TRP A C 1
ATOM 1562 O O . TRP A 1 204 ? 5.766 21.203 3.672 1 97.81 204 TRP A O 1
ATOM 1572 N N . ARG A 1 205 ? 6.488 19.109 4.008 1 97.31 205 ARG A N 1
ATOM 1573 C CA . ARG A 1 205 ? 6.82 19.359 5.406 1 97.31 205 ARG A CA 1
ATOM 1574 C C . ARG A 1 205 ? 8.219 19.938 5.543 1 97.31 205 ARG A C 1
ATOM 1576 O O . ARG A 1 205 ? 9.172 19.438 4.941 1 97.31 205 ARG A O 1
ATOM 1583 N N . ASN A 1 206 ? 8.289 21.016 6.277 1 93.75 206 ASN A N 1
ATOM 1584 C CA . ASN A 1 206 ? 9.594 21.547 6.664 1 93.75 206 ASN A CA 1
ATOM 1585 C C . ASN A 1 206 ? 10.234 20.734 7.777 1 93.75 206 ASN A C 1
ATOM 1587 O O . ASN A 1 206 ? 9.672 20.609 8.867 1 93.75 206 ASN A O 1
ATOM 1591 N N . TRP A 1 207 ? 11.344 20.203 7.512 1 87.69 207 TRP A N 1
ATOM 1592 C CA . TRP A 1 207 ? 12.008 19.297 8.438 1 87.69 207 TRP A CA 1
ATOM 1593 C C . TRP A 1 207 ? 12.305 19.984 9.766 1 87.69 207 TRP A C 1
ATOM 1595 O O . TRP A 1 207 ? 12.141 19.391 10.828 1 87.69 207 TRP A O 1
ATOM 1605 N N . SER A 1 208 ? 12.703 21.188 9.773 1 88.31 208 SER A N 1
ATOM 1606 C CA . SER A 1 208 ? 13.156 21.906 10.961 1 88.31 208 SER A CA 1
ATOM 1607 C C . SER A 1 208 ? 11.969 22.344 11.828 1 88.31 208 SER A C 1
ATOM 1609 O O . SER A 1 208 ? 12.031 22.266 13.055 1 88.31 208 SER A O 1
ATOM 1611 N N . THR A 1 209 ? 10.867 22.719 11.211 1 91.19 209 THR A N 1
ATOM 1612 C CA . THR A 1 209 ? 9.773 23.312 11.977 1 91.19 209 THR A CA 1
ATOM 1613 C C . THR A 1 209 ? 8.609 22.328 12.109 1 91.19 209 THR A C 1
ATOM 1615 O O . THR A 1 209 ? 7.773 22.469 13 1 91.19 209 THR A O 1
ATOM 1618 N N . GLY A 1 210 ? 8.523 21.469 11.172 1 92.81 210 GLY A N 1
ATOM 1619 C CA . GLY A 1 210 ? 7.391 20.547 11.148 1 92.81 210 GLY A CA 1
ATOM 1620 C C . GLY A 1 210 ? 6.176 21.141 10.453 1 92.81 210 GLY A C 1
ATOM 1621 O O . GLY A 1 210 ? 5.156 20.453 10.297 1 92.81 210 GLY A O 1
ATOM 1622 N N . GLU A 1 211 ? 6.293 22.375 10.023 1 95.31 211 GLU A N 1
ATOM 1623 C CA . GLU A 1 211 ? 5.188 23.031 9.336 1 95.31 211 GLU A CA 1
ATOM 1624 C C . GLU A 1 211 ? 5.105 22.594 7.879 1 95.31 211 GLU A C 1
ATOM 1626 O O . GLU A 1 211 ? 6.113 22.203 7.281 1 95.31 211 GLU A O 1
ATOM 1631 N N . PHE A 1 212 ? 3.91 22.688 7.363 1 97.44 212 PHE A N 1
ATOM 1632 C CA . PHE A 1 212 ? 3.691 22.312 5.973 1 97.44 212 PHE A CA 1
ATOM 1633 C C . PHE A 1 212 ? 3.516 23.547 5.094 1 97.44 212 PHE A C 1
ATOM 1635 O O . PHE A 1 212 ? 2.867 24.516 5.5 1 97.44 212 PHE A O 1
ATOM 1642 N N . PHE A 1 213 ? 4.105 23.469 3.857 1 96.12 213 PHE A N 1
ATOM 1643 C CA . PHE A 1 213 ? 3.963 24.562 2.906 1 96.12 213 PHE A CA 1
ATOM 1644 C C . PHE A 1 213 ? 3.564 24.047 1.531 1 96.12 213 PHE A C 1
ATOM 1646 O O . PHE A 1 213 ? 4.02 22.969 1.115 1 96.12 213 PHE A O 1
ATOM 1653 N N . GLU A 1 214 ? 2.826 24.781 0.881 1 96.06 214 GLU A N 1
ATOM 1654 C CA . GLU A 1 214 ? 2.312 24.375 -0.422 1 96.06 214 GLU A CA 1
ATOM 1655 C C . GLU A 1 214 ? 3.426 24.344 -1.466 1 96.06 214 GLU A C 1
ATOM 1657 O O . GLU A 1 214 ? 4.262 25.25 -1.521 1 96.06 214 GLU A O 1
ATOM 1662 N N . VAL A 1 215 ? 3.504 23.25 -2.211 1 93.69 215 VAL A N 1
ATOM 1663 C CA . VAL A 1 215 ? 4.41 23.156 -3.35 1 93.69 215 VAL A CA 1
ATOM 1664 C C . VAL A 1 215 ? 3.861 23.953 -4.523 1 93.69 215 VAL A C 1
ATOM 1666 O O . VAL A 1 215 ? 2.693 23.812 -4.891 1 93.69 215 VAL A O 1
ATOM 1669 N N . ASP A 1 216 ? 4.648 24.766 -5.062 1 88.12 216 ASP A N 1
ATOM 1670 C CA . ASP A 1 216 ? 4.238 25.547 -6.23 1 88.12 216 ASP A CA 1
ATOM 1671 C C . ASP A 1 216 ? 4.105 24.656 -7.465 1 88.12 216 ASP A C 1
ATOM 1673 O O . ASP A 1 216 ? 5.094 24.094 -7.938 1 88.12 216 ASP A O 1
ATOM 1677 N N . ALA A 1 217 ? 2.971 24.594 -7.996 1 85.5 217 ALA A N 1
ATOM 1678 C CA . ALA A 1 217 ? 2.703 23.719 -9.133 1 85.5 217 ALA A CA 1
ATOM 1679 C C . ALA A 1 217 ? 3.236 24.328 -10.43 1 85.5 217 ALA A C 1
ATOM 1681 O O . ALA A 1 217 ? 3.346 23.641 -11.445 1 85.5 217 ALA A O 1
ATOM 1682 N N . ASN A 1 218 ? 3.559 25.562 -10.328 1 78.69 218 ASN A N 1
ATOM 1683 C CA . ASN A 1 218 ? 3.967 26.266 -11.539 1 78.69 218 ASN A CA 1
ATOM 1684 C C . ASN A 1 218 ? 5.438 26.672 -11.484 1 78.69 218 ASN A C 1
ATOM 1686 O O . ASN A 1 218 ? 5.949 27.297 -12.414 1 78.69 218 ASN A O 1
ATOM 1690 N N . ALA A 1 219 ? 6.098 26.328 -10.422 1 70.44 219 ALA A N 1
ATOM 1691 C CA . ALA A 1 219 ? 7.488 26.766 -10.344 1 70.44 219 ALA A CA 1
ATOM 1692 C C . ALA A 1 219 ? 8.406 25.812 -11.109 1 70.44 219 ALA A C 1
ATOM 1694 O O . ALA A 1 219 ? 8.109 24.625 -11.25 1 70.44 219 ALA A O 1
ATOM 1695 N N . MET B 1 1 ? 20.703 28.156 4.609 1 32.69 1 MET B N 1
ATOM 1696 C CA . MET B 1 1 ? 21 27.734 3.246 1 32.69 1 MET B CA 1
ATOM 1697 C C . MET B 1 1 ? 19.984 26.703 2.758 1 32.69 1 MET B C 1
ATOM 1699 O O . MET B 1 1 ? 19.703 25.734 3.451 1 32.69 1 MET B O 1
ATOM 1703 N N . CYS B 1 2 ? 19 27.156 2.023 1 41.62 2 CYS B N 1
ATOM 1704 C CA . CYS B 1 2 ? 17.891 26.328 1.595 1 41.62 2 CYS B CA 1
ATOM 1705 C C . CYS B 1 2 ? 18.391 24.969 1.109 1 41.62 2 CYS B C 1
ATOM 1707 O O . CYS B 1 2 ? 19.188 24.891 0.17 1 41.62 2 CYS B O 1
ATOM 1709 N N . ALA B 1 3 ? 18.719 24.109 1.978 1 54.28 3 ALA B N 1
ATOM 1710 C CA . ALA B 1 3 ? 19.328 22.828 1.587 1 54.28 3 ALA B CA 1
ATOM 1711 C C . ALA B 1 3 ? 18.828 22.391 0.213 1 54.28 3 ALA B C 1
ATOM 1713 O O . ALA B 1 3 ? 17.641 22.531 -0.097 1 54.28 3 ALA B O 1
ATOM 1714 N N . ALA B 1 4 ? 19.672 22.375 -0.805 1 75.81 4 ALA B N 1
ATOM 1715 C CA . ALA B 1 4 ? 19.438 21.984 -2.191 1 75.81 4 ALA B CA 1
ATOM 1716 C C . ALA B 1 4 ? 18.609 20.719 -2.268 1 75.81 4 ALA B C 1
ATOM 1718 O O . ALA B 1 4 ? 18.766 19.812 -1.445 1 75.81 4 ALA B O 1
ATOM 1719 N N . ARG B 1 5 ? 17.531 20.797 -2.988 1 85.75 5 ARG B N 1
ATOM 1720 C CA . ARG B 1 5 ? 16.688 19.625 -3.229 1 85.75 5 ARG B CA 1
ATOM 1721 C C . ARG B 1 5 ? 17.5 18.453 -3.764 1 85.75 5 ARG B C 1
ATOM 1723 O O . ARG B 1 5 ? 18.422 18.641 -4.555 1 85.75 5 ARG B O 1
ATOM 1730 N N . THR B 1 6 ? 17.234 17.312 -3.242 1 91.81 6 THR B N 1
ATOM 1731 C CA . THR B 1 6 ? 17.844 16.094 -3.787 1 91.81 6 THR B CA 1
ATOM 1732 C C . THR B 1 6 ? 17.234 15.758 -5.145 1 91.81 6 THR B C 1
ATOM 1734 O O . THR B 1 6 ? 16.203 16.297 -5.523 1 91.81 6 THR B O 1
ATOM 1737 N N . ALA B 1 7 ? 17.938 14.953 -5.914 1 94.88 7 ALA B N 1
ATOM 1738 C CA . ALA B 1 7 ? 17.422 14.477 -7.191 1 94.88 7 ALA B CA 1
ATOM 1739 C C . ALA B 1 7 ? 16.078 13.758 -7.004 1 94.88 7 ALA B C 1
ATOM 1741 O O . ALA B 1 7 ? 15.188 13.859 -7.848 1 94.88 7 ALA B O 1
ATOM 1742 N N . GLU B 1 8 ? 15.906 12.992 -5.922 1 95.25 8 GLU B N 1
ATOM 1743 C CA . GLU B 1 8 ? 14.688 12.25 -5.621 1 95.25 8 GLU B CA 1
ATOM 1744 C C . GLU B 1 8 ? 13.523 13.195 -5.312 1 95.25 8 GLU B C 1
ATOM 1746 O O . GLU B 1 8 ? 12.406 12.984 -5.785 1 95.25 8 GLU B O 1
ATOM 1751 N N . GLN B 1 9 ? 13.797 14.219 -4.551 1 94.62 9 GLN B N 1
ATOM 1752 C CA . GLN B 1 9 ? 12.766 15.211 -4.266 1 94.62 9 GLN B CA 1
ATOM 1753 C C . GLN B 1 9 ? 12.32 15.93 -5.539 1 94.62 9 GLN B C 1
ATOM 1755 O O . GLN B 1 9 ? 11.125 16.141 -5.746 1 94.62 9 GLN B O 1
ATOM 1760 N N . ASP B 1 10 ? 13.305 16.266 -6.363 1 95.19 10 ASP B N 1
ATOM 1761 C CA . ASP B 1 10 ? 13 16.922 -7.637 1 95.19 10 ASP B CA 1
ATOM 1762 C C . ASP B 1 10 ? 12.125 16.031 -8.516 1 95.19 10 ASP B C 1
ATOM 1764 O O . ASP B 1 10 ? 11.211 16.516 -9.18 1 95.19 10 ASP B O 1
ATOM 1768 N N . ARG B 1 11 ? 12.414 14.789 -8.508 1 95.88 11 ARG B N 1
ATOM 1769 C CA . ARG B 1 11 ? 11.625 13.844 -9.305 1 95.88 11 ARG B CA 1
ATOM 1770 C C . ARG B 1 11 ? 10.18 13.805 -8.828 1 95.88 11 ARG B C 1
ATOM 1772 O O . ARG B 1 11 ? 9.258 13.797 -9.648 1 95.88 11 ARG B O 1
ATOM 1779 N N . LEU B 1 12 ? 9.977 13.773 -7.52 1 97 12 LEU B N 1
ATOM 1780 C CA . LEU B 1 12 ? 8.625 13.75 -6.961 1 97 12 LEU B CA 1
ATOM 1781 C C . LEU B 1 12 ? 7.875 15.031 -7.312 1 97 12 LEU B C 1
ATOM 1783 O O . LEU B 1 12 ? 6.723 14.977 -7.75 1 97 12 LEU B O 1
ATOM 1787 N N . LEU B 1 13 ? 8.547 16.141 -7.18 1 96.12 13 LEU B N 1
ATOM 1788 C CA . LEU B 1 13 ? 7.906 17.438 -7.414 1 96.12 13 LEU B CA 1
ATOM 1789 C C . LEU B 1 13 ? 7.578 17.625 -8.891 1 96.12 13 LEU B C 1
ATOM 1791 O O . LEU B 1 13 ? 6.543 18.188 -9.234 1 96.12 13 LEU B O 1
ATOM 1795 N N . THR B 1 14 ? 8.461 17.156 -9.773 1 96.06 14 THR B N 1
ATOM 1796 C CA . THR B 1 14 ? 8.188 17.203 -11.203 1 96.06 14 THR B CA 1
ATOM 1797 C C . THR B 1 14 ? 6.957 16.375 -11.555 1 96.06 14 THR B C 1
ATOM 1799 O O . THR B 1 14 ? 6.113 16.812 -12.336 1 96.06 14 THR B O 1
ATOM 1802 N N . GLY B 1 15 ? 6.879 15.18 -10.984 1 96.56 15 GLY B N 1
ATOM 1803 C CA . GLY B 1 15 ? 5.699 14.352 -11.188 1 96.56 15 GLY B CA 1
ATOM 1804 C C . GLY B 1 15 ? 4.426 14.992 -10.672 1 96.56 15 GLY B C 1
ATOM 1805 O O . GLY B 1 15 ? 3.391 14.953 -11.344 1 96.56 15 GLY B O 1
ATOM 1806 N N . TYR B 1 16 ? 4.496 15.633 -9.547 1 97.38 16 TYR B N 1
ATOM 1807 C CA . TYR B 1 16 ? 3.35 16.328 -8.977 1 97.38 16 TYR B CA 1
ATOM 1808 C C . TYR B 1 16 ? 2.895 17.469 -9.891 1 97.38 16 TYR B C 1
ATOM 1810 O O . TYR B 1 16 ? 1.695 17.656 -10.109 1 97.38 16 TYR B O 1
ATOM 1818 N N . ARG B 1 17 ? 3.791 18.172 -10.438 1 96.62 17 ARG B N 1
ATOM 1819 C CA . ARG B 1 17 ? 3.447 19.281 -11.32 1 96.62 17 ARG B CA 1
ATOM 1820 C C . ARG B 1 17 ? 2.77 18.766 -12.594 1 96.62 17 ARG B C 1
ATOM 1822 O O . ARG B 1 17 ? 1.829 19.391 -13.094 1 96.62 17 ARG B O 1
ATOM 1829 N N . ARG B 1 18 ? 3.238 17.688 -13.102 1 95.25 18 ARG B N 1
ATOM 1830 C CA . ARG B 1 18 ? 2.576 17.094 -14.258 1 95.25 18 ARG B CA 1
ATOM 1831 C C . ARG B 1 18 ? 1.148 16.672 -13.922 1 95.25 18 ARG B C 1
ATOM 1833 O O . ARG B 1 18 ? 0.229 16.891 -14.711 1 95.25 18 ARG B O 1
ATOM 1840 N N . PHE B 1 19 ? 1.048 16.109 -12.781 1 95.31 19 PHE B N 1
ATOM 1841 C CA . PHE B 1 19 ? -0.272 15.727 -12.297 1 95.31 19 PHE B CA 1
ATOM 1842 C C . PHE B 1 19 ? -1.174 16.953 -12.164 1 95.31 19 PHE B C 1
ATOM 1844 O O . PHE B 1 19 ? -2.285 16.969 -12.695 1 95.31 19 PHE B O 1
ATOM 1851 N N . ARG B 1 20 ? -0.693 17.922 -11.484 1 95.25 20 ARG B N 1
ATOM 1852 C CA . ARG B 1 20 ? -1.488 19.094 -11.164 1 95.25 20 ARG B CA 1
ATOM 1853 C C . ARG B 1 20 ? -1.898 19.844 -12.43 1 95.25 20 ARG B C 1
ATOM 1855 O O . ARG B 1 20 ? -3.021 20.344 -12.523 1 95.25 20 ARG B O 1
ATOM 1862 N N . ASN B 1 21 ? -1.022 19.906 -13.32 1 93.56 21 ASN B N 1
ATOM 1863 C CA . ASN B 1 21 ? -1.266 20.688 -14.531 1 93.56 21 ASN B CA 1
ATOM 1864 C C . ASN B 1 21 ? -1.866 19.844 -15.641 1 93.56 21 ASN B C 1
ATOM 1866 O O . ASN B 1 21 ? -2.178 20.344 -16.719 1 93.56 21 ASN B O 1
ATOM 1870 N N . GLY B 1 22 ? -2.102 18.578 -15.461 1 92.56 22 GLY B N 1
ATOM 1871 C CA . GLY B 1 22 ? -2.676 17.672 -16.453 1 92.56 22 GLY B CA 1
ATOM 1872 C C . GLY B 1 22 ? -3.871 16.906 -15.922 1 92.56 22 GLY B C 1
ATOM 1873 O O . GLY B 1 22 ? -5.008 17.375 -16 1 92.56 22 GLY B O 1
ATOM 1874 N N . ARG B 1 23 ? -3.551 15.836 -15.305 1 87.94 23 ARG B N 1
ATOM 1875 C CA . ARG B 1 23 ? -4.582 14.898 -14.867 1 87.94 23 ARG B CA 1
ATOM 1876 C C . ARG B 1 23 ? -5.582 15.578 -13.938 1 87.94 23 ARG B C 1
ATOM 1878 O O . ARG B 1 23 ? -6.789 15.367 -14.055 1 87.94 23 ARG B O 1
ATOM 1885 N N . TYR B 1 24 ? -5.074 16.344 -13 1 91.31 24 TYR B N 1
ATOM 1886 C CA . TYR B 1 24 ? -5.984 16.984 -12.055 1 91.31 24 TYR B CA 1
ATOM 1887 C C . TYR B 1 24 ? -6.906 17.969 -12.766 1 91.31 24 TYR B C 1
ATOM 1889 O O . TYR B 1 24 ? -8.094 18.047 -12.461 1 91.31 24 TYR B O 1
ATOM 1897 N N . GLN B 1 25 ? -6.371 18.703 -13.648 1 90.62 25 GLN B N 1
ATOM 1898 C CA . GLN B 1 25 ? -7.195 19.656 -14.375 1 90.62 25 GLN B CA 1
ATOM 1899 C C . GLN B 1 25 ? -8.312 18.953 -15.141 1 90.62 25 GLN B C 1
ATOM 1901 O O . GLN B 1 25 ? -9.43 19.469 -15.219 1 90.62 25 GLN B O 1
ATOM 1906 N N . GLU B 1 26 ? -7.992 17.828 -15.602 1 89.44 26 GLU B N 1
ATOM 1907 C CA . GLU B 1 26 ? -8.953 17.078 -16.406 1 89.44 26 GLU B CA 1
ATOM 1908 C C . GLU B 1 26 ? -9.992 16.391 -15.523 1 89.44 26 GLU B C 1
ATOM 1910 O O . GLU B 1 26 ? -11.086 16.062 -15.984 1 89.44 26 GLU B O 1
ATOM 1915 N N . THR B 1 27 ? -9.641 16.219 -14.258 1 89.06 27 THR B N 1
ATOM 1916 C CA . THR B 1 27 ? -10.508 15.438 -13.375 1 89.06 27 THR B CA 1
ATOM 1917 C C . THR B 1 27 ? -10.852 16.234 -12.125 1 89.06 27 THR B C 1
ATOM 1919 O O . THR B 1 27 ? -11.188 15.656 -11.086 1 89.06 27 THR B O 1
ATOM 1922 N N . SER B 1 28 ? -10.695 17.531 -12.102 1 91.44 28 SER B N 1
ATOM 1923 C CA . SER B 1 28 ? -10.812 18.359 -10.906 1 91.44 28 SER B CA 1
ATOM 1924 C C . SER B 1 28 ? -12.18 18.203 -10.258 1 91.44 28 SER B C 1
ATOM 1926 O O . SER B 1 28 ? -12.297 18.219 -9.023 1 91.44 28 SER B O 1
ATOM 1928 N N . GLN B 1 29 ? -13.219 18.094 -11.047 1 92.31 29 GLN B N 1
ATOM 1929 C CA . GLN B 1 29 ? -14.555 17.938 -10.477 1 92.31 29 GLN B CA 1
ATOM 1930 C C . GLN B 1 29 ? -14.672 16.641 -9.703 1 92.31 29 GLN B C 1
ATOM 1932 O O . GLN B 1 29 ? -15.32 16.594 -8.656 1 92.31 29 GLN B O 1
ATOM 1937 N N . ILE B 1 30 ? -14.055 15.617 -10.234 1 91 30 ILE B N 1
ATOM 1938 C CA . ILE B 1 30 ? -14.047 14.336 -9.539 1 91 30 ILE B CA 1
ATOM 1939 C C . ILE B 1 30 ? -13.375 14.5 -8.172 1 91 30 ILE B C 1
ATOM 1941 O O . ILE B 1 30 ? -13.906 14.062 -7.152 1 91 30 ILE B O 1
ATOM 1945 N N . TYR B 1 31 ? -12.234 15.141 -8.109 1 92.88 31 TYR B N 1
ATOM 1946 C CA . TYR B 1 31 ? -11.508 15.367 -6.863 1 92.88 31 TYR B CA 1
ATOM 1947 C C . TYR B 1 31 ? -12.328 16.219 -5.898 1 92.88 31 TYR B C 1
ATOM 1949 O O . TYR B 1 31 ? -12.359 15.945 -4.695 1 92.88 31 TYR B O 1
ATOM 1957 N N . LYS B 1 32 ? -12.922 17.219 -6.418 1 93.38 32 LYS B N 1
ATOM 1958 C CA . LYS B 1 32 ? -13.758 18.078 -5.582 1 93.38 32 LYS B CA 1
ATOM 1959 C C . LYS B 1 32 ? -14.906 17.281 -4.961 1 93.38 32 LYS B C 1
ATOM 1961 O O . LYS B 1 32 ? -15.219 17.453 -3.781 1 93.38 32 LYS B O 1
ATOM 1966 N N . ASP B 1 33 ? -15.484 16.406 -5.781 1 91.88 33 ASP B N 1
ATOM 1967 C CA . ASP B 1 33 ? -16.578 15.578 -5.301 1 91.88 33 ASP B CA 1
ATOM 1968 C C . ASP B 1 33 ? -16.109 14.586 -4.246 1 91.88 33 ASP B C 1
ATOM 1970 O O . ASP B 1 33 ? -16.859 14.25 -3.32 1 91.88 33 ASP B O 1
ATOM 1974 N N . LEU B 1 34 ? -14.922 14.164 -4.363 1 90.06 34 LEU B N 1
ATOM 1975 C CA . LEU B 1 34 ? -14.344 13.148 -3.488 1 90.06 34 LEU B CA 1
ATOM 1976 C C . LEU B 1 34 ? -13.781 13.789 -2.221 1 90.06 34 LEU B C 1
ATOM 1978 O O . LEU B 1 34 ? -13.344 13.086 -1.31 1 90.06 34 LEU B O 1
ATOM 1982 N N . GLY B 1 35 ? -13.836 15.062 -2.127 1 85.88 35 GLY B N 1
ATOM 1983 C CA . GLY B 1 35 ? -13.18 15.781 -1.041 1 85.88 35 GLY B CA 1
ATOM 1984 C C . GLY B 1 35 ? -13.719 15.398 0.328 1 85.88 35 GLY B C 1
ATOM 1985 O O . GLY B 1 35 ? -12.984 15.438 1.317 1 85.88 35 GLY B O 1
ATOM 1986 N N . SER B 1 36 ? -14.922 14.891 0.418 1 83.44 36 SER B N 1
ATOM 1987 C CA . SER B 1 36 ? -15.516 14.727 1.741 1 83.44 36 SER B CA 1
ATOM 1988 C C . SER B 1 36 ? -15.812 13.258 2.035 1 83.44 36 SER B C 1
ATOM 1990 O O . SER B 1 36 ? -16.141 12.898 3.17 1 83.44 36 SER B O 1
ATOM 1992 N N . TYR B 1 37 ? -15.688 12.469 1.082 1 86.5 37 TYR B N 1
ATOM 1993 C CA . TYR B 1 37 ? -16.016 11.07 1.316 1 86.5 37 TYR B CA 1
ATOM 1994 C C . TYR B 1 37 ? -15.344 10.172 0.283 1 86.5 37 TYR B C 1
ATOM 1996 O O . TYR B 1 37 ? -14.898 10.641 -0.766 1 86.5 37 TYR B O 1
ATOM 2004 N N . GLN B 1 38 ? -15.219 8.938 0.626 1 87.88 38 GLN B N 1
ATOM 2005 C CA . GLN B 1 38 ? -14.82 7.906 -0.323 1 87.88 38 GLN B CA 1
ATOM 2006 C C . GLN B 1 38 ? -15.781 6.719 -0.28 1 87.88 38 GLN B C 1
ATOM 2008 O O . GLN B 1 38 ? -16.297 6.367 0.784 1 87.88 38 GLN B O 1
ATOM 2013 N N . ASP B 1 39 ? -15.984 6.125 -1.473 1 93.38 39 ASP B N 1
ATOM 2014 C CA . ASP B 1 39 ? -16.859 4.969 -1.573 1 93.38 39 ASP B CA 1
ATOM 2015 C C . ASP B 1 39 ? -16.359 3.979 -2.619 1 93.38 39 ASP B C 1
ATOM 2017 O O . ASP B 1 39 ? -17.078 3.646 -3.566 1 93.38 39 ASP B O 1
ATOM 2021 N N . PRO B 1 40 ? -15.156 3.482 -2.428 1 96.69 40 PRO B N 1
ATOM 2022 C CA . PRO B 1 40 ? -14.656 2.488 -3.377 1 96.69 40 PRO B CA 1
ATOM 2023 C C . PRO B 1 40 ? -15.367 1.145 -3.26 1 96.69 40 PRO B C 1
ATOM 2025 O O . PRO B 1 40 ? -15.672 0.694 -2.152 1 96.69 40 PRO B O 1
ATOM 2028 N N . ASP B 1 41 ? -15.625 0.51 -4.371 1 96.94 41 ASP B N 1
ATOM 2029 C CA . ASP B 1 41 ? -16.266 -0.8 -4.387 1 96.94 41 ASP B CA 1
ATOM 2030 C C . ASP B 1 41 ? -15.234 -1.921 -4.332 1 96.94 41 ASP B C 1
ATOM 2032 O O . ASP B 1 41 ? -15.562 -3.062 -4.004 1 96.94 41 ASP B O 1
ATOM 2036 N N . ILE B 1 42 ? -13.938 -1.576 -4.645 1 98.62 42 ILE B N 1
ATOM 2037 C CA . ILE B 1 42 ? -12.914 -2.605 -4.781 1 98.62 42 ILE B CA 1
ATOM 2038 C C . ILE B 1 42 ? -11.742 -2.293 -3.854 1 98.62 42 ILE B C 1
ATOM 2040 O O . ILE B 1 42 ? -11.266 -1.156 -3.803 1 98.62 42 ILE B O 1
ATOM 2044 N N . MET B 1 43 ? -11.312 -3.232 -3.066 1 98.81 43 MET B N 1
ATOM 2045 C CA . MET B 1 43 ? -10.016 -3.217 -2.396 1 98.81 43 MET B CA 1
ATOM 2046 C C . MET B 1 43 ? -9.008 -4.078 -3.148 1 98.81 43 MET B C 1
ATOM 2048 O O . MET B 1 43 ? -9.336 -5.168 -3.619 1 98.81 43 MET B O 1
ATOM 2052 N N . ILE B 1 44 ? -7.82 -3.58 -3.361 1 98.88 44 ILE B N 1
ATOM 2053 C CA . ILE B 1 44 ? -6.73 -4.363 -3.928 1 98.88 44 ILE B CA 1
ATOM 2054 C C . ILE B 1 44 ? -5.605 -4.496 -2.902 1 98.88 44 ILE B C 1
ATOM 2056 O O . ILE B 1 44 ? -5.215 -3.514 -2.27 1 98.88 44 ILE B O 1
ATOM 2060 N N . ILE B 1 45 ? -5.18 -5.668 -2.633 1 98.88 45 ILE B N 1
ATOM 2061 C CA . ILE B 1 45 ? -3.988 -5.969 -1.848 1 98.88 45 ILE B CA 1
ATOM 2062 C C . ILE B 1 45 ? -2.867 -6.438 -2.771 1 98.88 45 ILE B C 1
ATOM 2064 O O . ILE B 1 45 ? -2.988 -7.477 -3.426 1 98.88 45 ILE B O 1
ATOM 2068 N N . SER B 1 46 ? -1.815 -5.691 -2.854 1 98.75 46 SER B N 1
ATOM 2069 C CA . SER B 1 46 ? -0.719 -5.977 -3.771 1 98.75 46 SER B CA 1
ATOM 2070 C C . SER B 1 46 ? 0.634 -5.734 -3.111 1 98.75 46 SER B C 1
ATOM 2072 O O . SER B 1 46 ? 0.7 -5.309 -1.957 1 98.75 46 SER B O 1
ATOM 2074 N N . CYS B 1 47 ? 1.655 -6.133 -3.816 1 98.62 47 CYS B N 1
ATOM 2075 C CA . CYS B 1 47 ? 3.004 -5.996 -3.281 1 98.62 47 CYS B CA 1
ATOM 2076 C C . CYS B 1 47 ? 3.465 -4.543 -3.332 1 98.62 47 CYS B C 1
ATOM 2078 O O . CYS B 1 47 ? 3.074 -3.795 -4.23 1 98.62 47 CYS B O 1
ATOM 2080 N N . ALA B 1 48 ? 4.301 -4.16 -2.4 1 98.44 48 ALA B N 1
ATOM 2081 C CA . ALA B 1 48 ? 4.926 -2.84 -2.383 1 98.44 48 ALA B CA 1
ATOM 2082 C C . ALA B 1 48 ? 5.859 -2.658 -3.576 1 98.44 48 ALA B C 1
ATOM 2084 O O . ALA B 1 48 ? 6.273 -1.538 -3.881 1 98.44 48 ALA B O 1
ATOM 2085 N N . ASP B 1 49 ? 6.102 -3.639 -4.34 1 97.75 49 ASP B N 1
ATOM 2086 C CA . ASP B 1 49 ? 7.039 -3.701 -5.461 1 97.75 49 ASP B CA 1
ATOM 2087 C C . ASP B 1 49 ? 6.809 -2.547 -6.434 1 97.75 49 ASP B C 1
ATOM 2089 O O . ASP B 1 49 ? 5.664 -2.205 -6.738 1 97.75 49 ASP B O 1
ATOM 2093 N N . SER B 1 50 ? 7.848 -2.023 -6.934 1 97.19 50 SER B N 1
ATOM 2094 C CA . SER B 1 50 ? 7.785 -0.821 -7.762 1 97.19 50 SER B CA 1
ATOM 2095 C C . SER B 1 50 ? 7.328 -1.149 -9.18 1 97.19 50 SER B C 1
ATOM 2097 O O . SER B 1 50 ? 6.973 -0.252 -9.945 1 97.19 50 SER B O 1
ATOM 2099 N N . ARG B 1 51 ? 7.328 -2.355 -9.539 1 96.06 51 ARG B N 1
ATOM 2100 C CA . ARG B 1 51 ? 7.133 -2.758 -10.93 1 96.06 51 ARG B CA 1
ATOM 2101 C C . ARG B 1 51 ? 5.703 -3.242 -11.164 1 96.06 51 ARG B C 1
ATOM 2103 O O . ARG B 1 51 ? 5.262 -3.352 -12.305 1 96.06 51 ARG B O 1
ATOM 2110 N N . ALA B 1 52 ? 4.984 -3.533 -10.07 1 95.56 52 ALA B N 1
ATOM 2111 C CA . ALA B 1 52 ? 3.641 -4.094 -10.188 1 95.56 52 ALA B CA 1
ATOM 2112 C C . ALA B 1 52 ? 2.619 -3.23 -9.453 1 95.56 52 ALA B C 1
ATOM 2114 O O . ALA B 1 52 ? 1.854 -3.729 -8.625 1 95.56 52 ALA B O 1
ATOM 2115 N N . ASP B 1 53 ? 2.52 -2.008 -9.836 1 95.62 53 ASP B N 1
ATOM 2116 C CA . ASP B 1 53 ? 1.607 -1.058 -9.203 1 95.62 53 ASP B CA 1
ATOM 2117 C C . ASP B 1 53 ? 0.177 -1.262 -9.695 1 95.62 53 ASP B C 1
ATOM 2119 O O . ASP B 1 53 ? -0.11 -1.073 -10.883 1 95.62 53 ASP B O 1
ATOM 2123 N N . PRO B 1 54 ? -0.745 -1.596 -8.766 1 97.19 54 PRO B N 1
ATOM 2124 C CA . PRO B 1 54 ? -2.111 -1.894 -9.203 1 97.19 54 PRO B CA 1
ATOM 2125 C C . PRO B 1 54 ? -2.809 -0.686 -9.828 1 97.19 54 PRO B C 1
ATOM 2127 O O . PRO B 1 54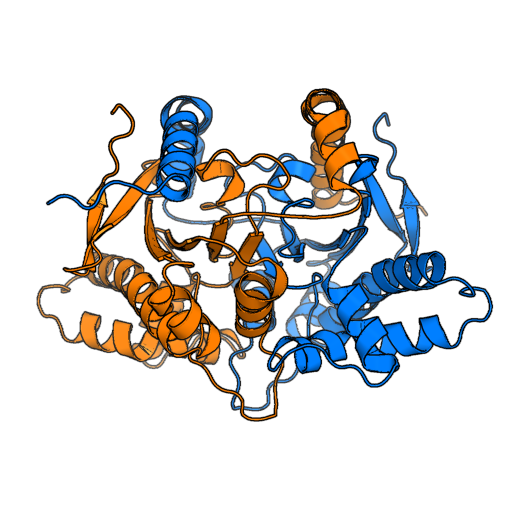 ? -3.65 -0.843 -10.711 1 97.19 54 PRO B O 1
ATOM 2130 N N . ALA B 1 55 ? -2.496 0.542 -9.406 1 94.19 55 ALA B N 1
ATOM 2131 C CA . ALA B 1 55 ? -3.133 1.727 -9.977 1 94.19 55 ALA B CA 1
ATOM 2132 C C . ALA B 1 55 ? -2.787 1.875 -11.453 1 94.19 55 ALA B C 1
ATOM 2134 O O . ALA B 1 55 ? -3.633 2.275 -12.258 1 94.19 55 ALA B O 1
ATOM 2135 N N . LEU B 1 56 ? -1.58 1.583 -11.797 1 93.62 56 LEU B N 1
ATOM 2136 C CA . LEU B 1 56 ? -1.151 1.647 -13.188 1 93.62 56 LEU B CA 1
ATOM 2137 C C . LEU B 1 56 ? -1.74 0.493 -13.992 1 93.62 56 LEU B C 1
ATOM 2139 O O . LEU B 1 56 ? -2.279 0.702 -15.078 1 93.62 56 LEU B O 1
ATOM 2143 N N . ILE B 1 57 ? -1.653 -0.717 -13.422 1 96.25 57 ILE B N 1
ATOM 2144 C CA . ILE B 1 57 ? -2.029 -1.943 -14.117 1 96.25 57 ILE B CA 1
ATOM 2145 C C . ILE B 1 57 ? -3.527 -1.934 -14.406 1 96.25 57 ILE B C 1
ATOM 2147 O O . ILE B 1 57 ? -3.963 -2.379 -15.469 1 96.25 57 ILE B O 1
ATOM 2151 N N . PHE B 1 58 ? -4.344 -1.374 -13.531 1 97.06 58 PHE B N 1
ATOM 2152 C CA . PHE B 1 58 ? -5.793 -1.406 -13.703 1 97.06 58 PHE B CA 1
ATOM 2153 C C . PHE B 1 58 ? -6.316 -0.041 -14.125 1 97.06 58 PHE B C 1
ATOM 2155 O O . PHE B 1 58 ? -7.527 0.199 -14.102 1 97.06 58 PHE B O 1
ATOM 2162 N N . ASP B 1 59 ? -5.41 0.817 -14.484 1 94.12 59 ASP B N 1
ATOM 2163 C CA . ASP B 1 59 ? -5.785 2.133 -15 1 94.12 59 ASP B CA 1
ATOM 2164 C C . ASP B 1 59 ? -6.77 2.828 -14.062 1 94.12 59 ASP B C 1
ATOM 2166 O O . ASP B 1 59 ? -7.863 3.217 -14.477 1 94.12 59 ASP B O 1
ATOM 2170 N N . ALA B 1 60 ? -6.316 3.018 -12.844 1 92.25 60 ALA B N 1
ATOM 2171 C CA . ALA B 1 60 ? -7.164 3.508 -11.766 1 92.25 60 ALA B CA 1
ATOM 2172 C C . ALA B 1 60 ? -7.527 4.977 -11.969 1 92.25 60 ALA B C 1
ATOM 2174 O O . ALA B 1 60 ? -6.715 5.758 -12.469 1 92.25 60 ALA B O 1
ATOM 2175 N N . VAL B 1 61 ? -8.711 5.336 -11.562 1 90.5 61 VAL B N 1
ATOM 2176 C CA . VAL B 1 61 ? -9.156 6.715 -11.391 1 90.5 61 VAL B CA 1
ATOM 2177 C C . VAL B 1 61 ? -9.336 7.02 -9.906 1 90.5 61 VAL B C 1
ATOM 2179 O O . VAL B 1 61 ? -9.562 6.113 -9.102 1 90.5 61 VAL B O 1
ATOM 2182 N N . PRO B 1 62 ? -9.164 8.242 -9.539 1 91.19 62 PRO B N 1
ATOM 2183 C CA . PRO B 1 62 ? -9.281 8.57 -8.117 1 91.19 62 PRO B CA 1
ATOM 2184 C C . PRO B 1 62 ? -10.609 8.109 -7.523 1 91.19 62 PRO B C 1
ATOM 2186 O O . PRO B 1 62 ? -11.664 8.258 -8.156 1 91.19 62 PRO B O 1
ATOM 2189 N N . GLY B 1 63 ? -10.539 7.508 -6.344 1 93.56 63 GLY B N 1
ATOM 2190 C CA . GLY B 1 63 ? -11.742 7.145 -5.613 1 93.56 63 GLY B CA 1
ATOM 2191 C C . GLY B 1 63 ? -12.203 5.727 -5.891 1 93.56 63 GLY B C 1
ATOM 2192 O O . GLY B 1 63 ? -13.094 5.215 -5.215 1 93.56 63 GLY B O 1
ATOM 2193 N N . GLU B 1 64 ? -11.477 5.074 -6.738 1 93.88 64 GLU B N 1
ATOM 2194 C CA . GLU B 1 64 ? -12.023 3.82 -7.246 1 93.88 64 GLU B CA 1
ATOM 2195 C C . GLU B 1 64 ? -11.523 2.629 -6.434 1 93.88 64 GLU B C 1
ATOM 2197 O O . GLU B 1 64 ? -12.258 1.658 -6.23 1 93.88 64 GLU B O 1
ATOM 2202 N N . PHE B 1 65 ? -10.266 2.656 -6.074 1 97.81 65 PHE B N 1
ATOM 2203 C CA . PHE B 1 65 ? -9.68 1.494 -5.418 1 97.81 65 PHE B CA 1
ATOM 2204 C C . PHE B 1 65 ? -9.117 1.871 -4.051 1 97.81 65 PHE B C 1
ATOM 2206 O O . PHE B 1 65 ? -8.383 2.85 -3.924 1 97.81 65 PHE B O 1
ATOM 2213 N N . PHE B 1 66 ? -9.586 1.177 -2.984 1 98.5 66 PHE B N 1
ATOM 2214 C CA . PHE B 1 66 ? -8.875 1.147 -1.712 1 98.5 66 PHE B CA 1
ATOM 2215 C C . PHE B 1 66 ? -7.719 0.16 -1.76 1 98.5 66 PHE B C 1
ATOM 2217 O O . PHE B 1 66 ? -7.93 -1.046 -1.902 1 98.5 66 PHE B O 1
ATOM 2224 N N . ILE B 1 67 ? -6.414 0.642 -1.684 1 98.75 67 ILE B N 1
ATOM 2225 C CA . ILE B 1 67 ? -5.285 -0.21 -2.039 1 98.75 67 ILE B CA 1
ATOM 2226 C C . ILE B 1 67 ? -4.359 -0.365 -0.837 1 98.75 67 ILE B C 1
ATOM 2228 O O . ILE B 1 67 ? -3.918 0.628 -0.252 1 98.75 67 ILE B O 1
ATOM 2232 N N . VAL B 1 68 ? -4.086 -1.575 -0.48 1 98.62 68 VAL B N 1
ATOM 2233 C CA . VAL B 1 68 ? -3.033 -1.926 0.469 1 98.62 68 VAL B CA 1
ATOM 2234 C C . VAL B 1 68 ? -1.833 -2.502 -0.279 1 98.62 68 VAL B C 1
ATOM 2236 O O . VAL B 1 68 ? -1.988 -3.379 -1.133 1 98.62 68 VAL B O 1
ATOM 2239 N N . ARG B 1 69 ? -0.711 -1.972 -0.029 1 98.56 69 ARG B N 1
ATOM 2240 C CA . ARG B 1 69 ? 0.518 -2.494 -0.617 1 98.56 69 ARG B CA 1
ATOM 2241 C C . ARG B 1 69 ? 1.543 -2.826 0.462 1 98.56 69 ARG B C 1
ATOM 2243 O O . ARG B 1 69 ? 1.886 -1.974 1.283 1 98.56 69 ARG B O 1
ATOM 2250 N N . ASN B 1 70 ? 1.971 -4.039 0.463 1 98.38 70 ASN B N 1
ATOM 2251 C CA . ASN B 1 70 ? 2.979 -4.539 1.392 1 98.38 70 ASN B CA 1
ATOM 2252 C C . ASN B 1 70 ? 3.891 -5.566 0.727 1 98.38 70 ASN B C 1
ATOM 2254 O O . ASN B 1 70 ? 3.801 -5.793 -0.482 1 98.38 70 ASN B O 1
ATOM 2258 N N . VAL B 1 71 ? 4.852 -6.137 1.551 1 98 71 VAL B N 1
ATOM 2259 C CA . VAL B 1 71 ? 5.797 -7.105 1.001 1 98 71 VAL B CA 1
ATOM 2260 C C . VAL B 1 71 ? 5.062 -8.391 0.622 1 98 71 VAL B C 1
ATOM 2262 O O . VAL B 1 71 ? 4.488 -9.062 1.482 1 98 71 VAL B O 1
ATOM 2265 N N . ALA B 1 72 ? 4.98 -8.695 -0.698 1 98.38 72 ALA B N 1
ATOM 2266 C CA . ALA B 1 72 ? 4.523 -9.961 -1.264 1 98.38 72 ALA B CA 1
ATOM 2267 C C . ALA B 1 72 ? 3.002 -10.062 -1.22 1 98.38 72 ALA B C 1
ATOM 2269 O O . ALA B 1 72 ? 2.441 -11.156 -1.331 1 98.38 72 ALA B O 1
ATOM 2270 N N . ALA B 1 73 ? 2.32 -8.922 -0.928 1 98.56 73 ALA B N 1
ATOM 2271 C CA . ALA B 1 73 ? 0.859 -8.906 -0.927 1 98.56 73 ALA B CA 1
ATOM 2272 C C . ALA B 1 73 ? 0.302 -9.922 0.066 1 98.56 73 ALA B C 1
ATOM 2274 O O . ALA B 1 73 ? -0.678 -10.609 -0.227 1 98.56 73 ALA B O 1
ATOM 2275 N N . LEU B 1 74 ? 0.905 -9.984 1.223 1 98.56 74 LEU B N 1
ATOM 2276 C CA . LEU B 1 74 ? 0.512 -10.984 2.203 1 98.56 74 LEU B CA 1
ATOM 2277 C C . LEU B 1 74 ? -0.568 -10.445 3.135 1 98.56 74 LEU B C 1
ATOM 2279 O O . LEU B 1 74 ? -0.546 -9.266 3.5 1 98.56 74 LEU B O 1
ATOM 2283 N N . VAL B 1 75 ? -1.47 -11.336 3.512 1 98.5 75 VAL B N 1
ATOM 2284 C CA . VAL B 1 75 ? -2.482 -11.094 4.535 1 98.5 75 VAL B CA 1
ATOM 2285 C C . VAL B 1 75 ? -2.291 -12.07 5.691 1 98.5 75 VAL B C 1
ATOM 2287 O O . VAL B 1 75 ? -2.354 -13.289 5.5 1 98.5 75 VAL B O 1
ATOM 2290 N N . PRO B 1 76 ? -1.997 -11.539 6.859 1 96.62 76 PRO B N 1
ATOM 2291 C CA . PRO B 1 76 ? -1.936 -12.453 8 1 96.62 76 PRO B CA 1
ATOM 2292 C C . PRO B 1 76 ? -3.295 -13.055 8.344 1 96.62 76 PRO B C 1
ATOM 2294 O O . PRO B 1 76 ? -4.332 -12.477 8.016 1 96.62 76 PRO B O 1
ATOM 2297 N N . PRO B 1 77 ? -3.316 -14.266 8.977 1 96.19 77 PRO B N 1
ATOM 2298 C CA . PRO B 1 77 ? -4.594 -14.773 9.484 1 96.19 77 PRO B CA 1
ATOM 2299 C C . PRO B 1 77 ? -5.164 -13.922 10.609 1 96.19 77 PRO B C 1
ATOM 2301 O O . PRO B 1 77 ? -4.426 -13.156 11.25 1 96.19 77 PRO B O 1
ATOM 2304 N N . TYR B 1 78 ? -6.426 -14.07 10.789 1 95.56 78 TYR B N 1
ATOM 2305 C CA . TYR B 1 78 ? -7.074 -13.383 11.898 1 95.56 78 TYR B CA 1
ATOM 2306 C C . TYR B 1 78 ? -6.402 -13.727 13.227 1 95.56 78 TYR B C 1
ATOM 2308 O O . TYR B 1 78 ? -6.254 -14.898 13.57 1 95.56 78 TYR B O 1
ATOM 2316 N N . ASP B 1 79 ? -5.953 -12.766 13.844 1 90.56 79 ASP B N 1
ATOM 2317 C CA . ASP B 1 79 ? -5.367 -12.852 15.18 1 90.56 79 ASP B CA 1
ATOM 2318 C C . ASP B 1 79 ? -5.723 -11.625 16.016 1 90.56 79 ASP B C 1
ATOM 2320 O O . ASP B 1 79 ? -5.129 -10.562 15.844 1 90.56 79 ASP B O 1
ATOM 2324 N N . ASP B 1 80 ? -6.609 -11.766 16.938 1 82.88 80 ASP B N 1
ATOM 2325 C CA . ASP B 1 80 ? -7.09 -10.617 17.688 1 82.88 80 ASP B CA 1
ATOM 2326 C C . ASP B 1 80 ? -6.391 -10.516 19.047 1 82.88 80 ASP B C 1
ATOM 2328 O O . ASP B 1 80 ? -6.844 -9.781 19.922 1 82.88 80 ASP B O 1
ATOM 2332 N N . ARG B 1 81 ? -5.344 -11.359 19.188 1 81.94 81 ARG B N 1
ATOM 2333 C CA . ARG B 1 81 ? -4.598 -11.203 20.438 1 81.94 81 ARG B CA 1
ATOM 2334 C C . ARG B 1 81 ? -3.965 -9.82 20.531 1 81.94 81 ARG B C 1
ATOM 2336 O O . ARG B 1 81 ? -3.504 -9.273 19.531 1 81.94 81 ARG B O 1
ATOM 2343 N N . PRO B 1 82 ? -4.059 -9.312 21.844 1 73.19 82 PRO B N 1
ATOM 2344 C CA . PRO B 1 82 ? -3.463 -7.984 21.984 1 73.19 82 PRO B CA 1
ATOM 2345 C C . PRO B 1 82 ? -1.972 -7.965 21.656 1 73.19 82 PRO B C 1
ATOM 2347 O O . PRO B 1 82 ? -1.305 -9 21.734 1 73.19 82 PRO B O 1
ATOM 2350 N N . GLY B 1 83 ? -1.652 -6.969 21.297 1 66.31 83 GLY B N 1
ATOM 2351 C CA . GLY B 1 83 ? -0.221 -6.82 21.094 1 66.31 83 GLY B CA 1
ATOM 2352 C C . GLY B 1 83 ? 0.172 -6.762 19.641 1 66.31 83 GLY B C 1
ATOM 2353 O O . GLY B 1 83 ? -0.545 -7.273 18.781 1 66.31 83 GLY B O 1
ATOM 2354 N N . GLY B 1 84 ? 0.499 -5.656 19.156 1 71.12 84 GLY B N 1
ATOM 2355 C CA . GLY B 1 84 ? 1.123 -5.41 17.859 1 71.12 84 GLY B CA 1
ATOM 2356 C C . GLY B 1 84 ? 0.323 -4.469 16.984 1 71.12 84 GLY B C 1
ATOM 2357 O O . GLY B 1 84 ? -0.842 -4.184 17.266 1 71.12 84 GLY B O 1
ATOM 2358 N N . TYR B 1 85 ? 0.919 -3.959 16.156 1 76.06 85 TYR B N 1
ATOM 2359 C CA . TYR B 1 85 ? 0.343 -3.098 15.125 1 76.06 85 TYR B CA 1
ATOM 2360 C C . TYR B 1 85 ? 0.157 -3.857 13.82 1 76.06 85 TYR B C 1
ATOM 2362 O O . TYR B 1 85 ? 1.109 -4.031 13.055 1 76.06 85 TYR B O 1
ATOM 2370 N N . HIS B 1 86 ? -1.096 -4.262 13.562 1 88.69 86 HIS B N 1
ATOM 2371 C CA . HIS B 1 86 ? -1.423 -5.07 12.391 1 88.69 86 HIS B CA 1
ATOM 2372 C C . HIS B 1 86 ? -1.991 -4.211 11.266 1 88.69 86 HIS B C 1
ATOM 2374 O O . HIS B 1 86 ? -3.211 -4.105 11.117 1 88.69 86 HIS B O 1
ATOM 2380 N N . GLY B 1 87 ? -1.151 -3.715 10.484 1 94.38 87 GLY B N 1
ATOM 2381 C CA . GLY B 1 87 ? -1.535 -2.744 9.477 1 94.38 87 GLY B CA 1
ATOM 2382 C C . GLY B 1 87 ? -2.463 -3.316 8.422 1 94.38 87 GLY B C 1
ATOM 2383 O O . GLY B 1 87 ? -3.473 -2.701 8.07 1 94.38 87 GLY B O 1
ATOM 2384 N N . VAL B 1 88 ? -2.15 -4.527 7.941 1 97.12 88 VAL B N 1
ATOM 2385 C CA . VAL B 1 88 ? -2.957 -5.141 6.895 1 97.12 88 VAL B CA 1
ATOM 2386 C C . VAL B 1 88 ? -4.336 -5.5 7.441 1 97.12 88 VAL B C 1
ATOM 2388 O O . VAL B 1 88 ? -5.355 -5.215 6.812 1 97.12 88 VAL B O 1
ATOM 2391 N N . SER B 1 89 ? -4.391 -6.082 8.664 1 96.81 89 SER B N 1
ATOM 2392 C CA . SER B 1 89 ? -5.656 -6.457 9.281 1 96.81 89 SER B CA 1
ATOM 2393 C C . SER B 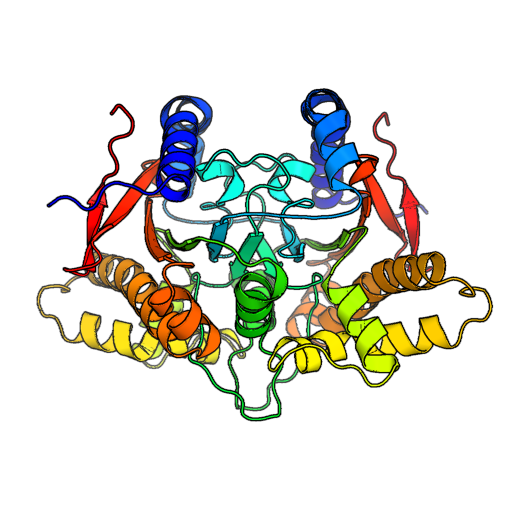1 89 ? -6.543 -5.238 9.516 1 96.81 89 SER B C 1
ATOM 2395 O O . SER B 1 89 ? -7.758 -5.301 9.32 1 96.81 89 SER B O 1
ATOM 2397 N N . ALA B 1 90 ? -5.938 -4.137 9.984 1 96.88 90 ALA B N 1
ATOM 2398 C CA . ALA B 1 90 ? -6.684 -2.896 10.188 1 96.88 90 ALA B CA 1
ATOM 2399 C C . ALA B 1 90 ? -7.281 -2.396 8.875 1 96.88 90 ALA B C 1
ATOM 2401 O O . ALA B 1 90 ? -8.43 -1.946 8.844 1 96.88 90 ALA B O 1
ATOM 2402 N N . ALA B 1 91 ? -6.527 -2.486 7.801 1 98.12 91 ALA B N 1
ATOM 2403 C CA . ALA B 1 91 ? -7 -2.027 6.496 1 98.12 91 ALA B CA 1
ATOM 2404 C C . ALA B 1 91 ? -8.141 -2.9 5.988 1 98.12 91 ALA B C 1
ATOM 2406 O O . ALA B 1 91 ? -9.117 -2.395 5.434 1 98.12 91 ALA B O 1
ATOM 2407 N N . VAL B 1 92 ? -7.973 -4.227 6.172 1 98.5 92 VAL B N 1
ATOM 2408 C CA . VAL B 1 92 ? -9.023 -5.152 5.762 1 98.5 92 VAL B CA 1
ATOM 2409 C C . VAL B 1 92 ? -10.305 -4.859 6.539 1 98.5 92 VAL B C 1
ATOM 2411 O O . VAL B 1 92 ? -11.391 -4.797 5.961 1 98.5 92 VAL B O 1
ATOM 2414 N N . GLU B 1 93 ? -10.203 -4.664 7.836 1 98.12 93 GLU B N 1
ATOM 2415 C CA . GLU B 1 93 ? -11.367 -4.34 8.664 1 98.12 93 GLU B CA 1
ATOM 2416 C C . GLU B 1 93 ? -12.039 -3.057 8.188 1 98.12 93 GLU B C 1
ATOM 2418 O O . GLU B 1 93 ? -13.266 -3.016 8.023 1 98.12 93 GLU B O 1
ATOM 2423 N N . PHE B 1 94 ? -11.258 -2.064 7.953 1 98.06 94 PHE B N 1
ATOM 2424 C CA . PHE B 1 94 ? -11.805 -0.792 7.496 1 98.06 94 PHE B CA 1
ATOM 2425 C C . PHE B 1 94 ? -12.523 -0.958 6.164 1 98.06 94 PHE B C 1
ATOM 2427 O O . PHE B 1 94 ? -13.633 -0.451 5.988 1 98.06 94 PHE B O 1
ATOM 2434 N N . ALA B 1 95 ? -11.906 -1.623 5.227 1 98.5 95 ALA B N 1
ATOM 2435 C CA . ALA B 1 95 ? -12.461 -1.811 3.887 1 98.5 95 ALA B CA 1
ATOM 2436 C C . ALA B 1 95 ? -13.805 -2.535 3.941 1 98.5 95 ALA B C 1
ATOM 2438 O O . ALA B 1 95 ? -14.742 -2.162 3.238 1 98.5 95 ALA B O 1
ATOM 2439 N N . VAL B 1 96 ? -13.906 -3.547 4.789 1 98.69 96 VAL B N 1
ATOM 2440 C CA . VAL B 1 96 ? -15.07 -4.422 4.777 1 98.69 96 VAL B CA 1
ATOM 2441 C C . VAL B 1 96 ? -16.172 -3.834 5.656 1 98.69 96 VAL B C 1
ATOM 2443 O O . VAL B 1 96 ? -17.344 -3.816 5.27 1 98.69 96 VAL B O 1
ATOM 2446 N N . THR B 1 97 ? -15.805 -3.26 6.82 1 97.62 97 THR B N 1
ATOM 2447 C CA . THR B 1 97 ? -16.828 -2.91 7.793 1 97.62 97 THR B CA 1
ATOM 2448 C C . THR B 1 97 ? -17.219 -1.436 7.672 1 97.62 97 THR B C 1
ATOM 2450 O O . THR B 1 97 ? -18.328 -1.048 8.016 1 97.62 97 THR B O 1
ATOM 2453 N N . ALA B 1 98 ? -16.312 -0.651 7.195 1 96.12 98 ALA B N 1
ATOM 2454 C CA . ALA B 1 98 ? -16.609 0.779 7.105 1 96.12 98 ALA B CA 1
ATOM 2455 C C . ALA B 1 98 ? -16.906 1.188 5.668 1 96.12 98 ALA B C 1
ATOM 2457 O O . ALA B 1 98 ? -17.953 1.778 5.398 1 96.12 98 ALA B O 1
ATOM 2458 N N . LEU B 1 99 ? -16.062 0.812 4.742 1 97.25 99 LEU B N 1
ATOM 2459 C CA . LEU B 1 99 ? -16.25 1.225 3.355 1 97.25 99 LEU B CA 1
ATOM 2460 C C . LEU B 1 99 ? -17.219 0.297 2.633 1 97.25 99 LEU B C 1
ATOM 2462 O O . LEU B 1 99 ? -17.797 0.673 1.611 1 97.25 99 LEU B O 1
ATOM 2466 N N . LYS B 1 100 ? -17.344 -0.926 3.137 1 98.06 100 LYS B N 1
ATOM 2467 C CA . LYS B 1 100 ? -18.25 -1.933 2.58 1 98.06 100 LYS B CA 1
ATOM 2468 C C . LYS B 1 100 ? -17.906 -2.225 1.12 1 98.06 100 LYS B C 1
ATOM 2470 O O . LYS B 1 100 ? -18.797 -2.199 0.257 1 98.06 100 LYS B O 1
ATOM 2475 N N . VAL B 1 101 ? -16.672 -2.479 0.872 1 98.62 101 VAL B N 1
ATOM 2476 C CA . VAL B 1 101 ? -16.25 -2.85 -0.475 1 98.62 101 VAL B CA 1
ATOM 2477 C C . VAL B 1 101 ? -16.969 -4.125 -0.908 1 98.62 101 VAL B C 1
ATOM 2479 O O . VAL B 1 101 ? -17.344 -4.945 -0.07 1 98.62 101 VAL B O 1
ATOM 2482 N N . LYS B 1 102 ? -17.047 -4.297 -2.223 1 98.62 102 LYS B N 1
ATOM 2483 C CA . LYS B 1 102 ? -17.797 -5.418 -2.777 1 98.62 102 LYS B CA 1
ATOM 2484 C C . LYS B 1 102 ? -16.859 -6.52 -3.268 1 98.62 102 LYS B C 1
ATOM 2486 O O . LYS B 1 102 ? -17.281 -7.656 -3.477 1 98.62 102 LYS B O 1
ATOM 2491 N N . GLN B 1 103 ? -15.625 -6.156 -3.467 1 98.5 103 GLN B N 1
ATOM 2492 C CA . GLN B 1 103 ? -14.625 -7.094 -3.963 1 98.5 103 GLN B CA 1
ATOM 2493 C C . GLN B 1 103 ? -13.25 -6.797 -3.369 1 98.5 103 GLN B C 1
ATOM 2495 O O . GLN B 1 103 ? -12.867 -5.633 -3.232 1 98.5 103 GLN B O 1
ATOM 2500 N N . ILE B 1 104 ? -12.547 -7.836 -2.961 1 98.81 104 ILE B N 1
ATOM 2501 C CA . ILE B 1 104 ? -11.133 -7.742 -2.627 1 98.81 104 ILE B CA 1
ATOM 2502 C C . ILE B 1 104 ? -10.312 -8.562 -3.623 1 98.81 104 ILE B C 1
ATOM 2504 O O . ILE B 1 104 ? -10.57 -9.75 -3.82 1 98.81 104 ILE B O 1
ATOM 2508 N N . LEU B 1 105 ? -9.422 -7.934 -4.273 1 98.88 105 LEU B N 1
ATOM 2509 C CA . LEU B 1 105 ? -8.469 -8.602 -5.152 1 98.88 105 LEU B CA 1
ATOM 2510 C C . LEU B 1 105 ? -7.098 -8.695 -4.5 1 98.88 105 LEU B C 1
ATOM 2512 O O . LEU B 1 105 ? -6.531 -7.68 -4.09 1 98.88 105 LEU B O 1
ATOM 2516 N N . VAL B 1 106 ? -6.598 -9.867 -4.328 1 98.88 106 VAL B N 1
ATOM 2517 C CA . VAL B 1 106 ? -5.199 -10.07 -3.973 1 98.88 106 VAL B CA 1
ATOM 2518 C C . VAL B 1 106 ? -4.371 -10.281 -5.238 1 98.88 106 VAL B C 1
ATOM 2520 O O . VAL B 1 106 ? -4.625 -11.211 -6.008 1 98.88 106 VAL B O 1
ATOM 2523 N N . MET B 1 107 ? -3.379 -9.422 -5.434 1 98.88 107 MET B N 1
ATOM 2524 C CA . MET B 1 107 ? -2.6 -9.492 -6.664 1 98.88 107 MET B CA 1
ATOM 2525 C C . MET B 1 107 ? -1.122 -9.719 -6.363 1 98.88 107 MET B C 1
ATOM 2527 O O . MET B 1 107 ? -0.452 -8.844 -5.82 1 98.88 107 MET B O 1
ATOM 2531 N N . GLY B 1 108 ? -0.613 -10.906 -6.711 1 98.69 108 GLY B N 1
ATOM 2532 C CA . GLY B 1 108 ? 0.816 -11.172 -6.684 1 98.69 108 GLY B CA 1
ATOM 2533 C C . GLY B 1 108 ? 1.525 -10.75 -7.957 1 98.69 108 GLY B C 1
ATOM 2534 O O . GLY B 1 108 ? 0.921 -10.133 -8.836 1 98.69 108 GLY B O 1
ATOM 2535 N N . HIS B 1 109 ? 2.809 -11.055 -8.016 1 98.5 109 HIS B N 1
ATOM 2536 C CA . HIS B 1 109 ? 3.537 -10.664 -9.219 1 98.5 109 HIS B CA 1
ATOM 2537 C C . HIS B 1 109 ? 4.801 -11.5 -9.391 1 98.5 109 HIS B C 1
ATOM 2539 O O . HIS B 1 109 ? 5.262 -12.141 -8.438 1 98.5 109 HIS B O 1
ATOM 2545 N N . ALA B 1 110 ? 5.324 -11.477 -10.555 1 97.44 110 ALA B N 1
ATOM 2546 C CA . ALA B 1 110 ? 6.551 -12.195 -10.906 1 97.44 110 ALA B CA 1
ATOM 2547 C C . ALA B 1 110 ? 7.77 -11.539 -10.258 1 97.44 110 ALA B C 1
ATOM 2549 O O . ALA B 1 110 ? 7.848 -10.312 -10.164 1 97.44 110 ALA B O 1
ATOM 2550 N N . GLY B 1 111 ? 8.727 -12.414 -9.914 1 96.19 111 GLY B N 1
ATOM 2551 C CA . GLY B 1 111 ? 9.984 -11.898 -9.391 1 96.19 111 GLY B CA 1
ATOM 2552 C C . GLY B 1 111 ? 9.828 -11.195 -8.062 1 96.19 111 GLY B C 1
ATOM 2553 O O . GLY B 1 111 ? 10.477 -10.172 -7.812 1 96.19 111 GLY B O 1
ATOM 2554 N N . CYS B 1 112 ? 9.016 -11.633 -7.238 1 97 112 CYS B N 1
ATOM 2555 C CA . CYS B 1 112 ? 8.688 -10.992 -5.969 1 97 112 CYS B CA 1
ATOM 2556 C C . CYS B 1 112 ? 9.789 -11.234 -4.941 1 97 112 CYS B C 1
ATOM 2558 O O . CYS B 1 112 ? 10.062 -12.375 -4.57 1 97 112 CYS B O 1
ATOM 2560 N N . GLY B 1 113 ? 10.383 -10.195 -4.398 1 95.56 113 GLY B N 1
ATOM 2561 C CA . GLY B 1 113 ? 11.422 -10.305 -3.391 1 95.56 113 GLY B CA 1
ATOM 2562 C C . GLY B 1 113 ? 10.953 -11 -2.125 1 95.56 113 GLY B C 1
ATOM 2563 O O . GLY B 1 113 ? 11.719 -11.727 -1.489 1 95.56 113 GLY B O 1
ATOM 2564 N N . GLY B 1 114 ? 9.734 -10.734 -1.679 1 97 114 GLY B N 1
ATOM 2565 C CA . GLY B 1 114 ? 9.195 -11.406 -0.511 1 97 114 GLY B CA 1
ATOM 2566 C C . GLY B 1 114 ? 9.117 -12.914 -0.671 1 97 114 GLY B C 1
ATOM 2567 O O . GLY B 1 114 ? 9.391 -13.656 0.274 1 97 114 GLY B O 1
ATOM 2568 N N . VAL B 1 115 ? 8.719 -13.352 -1.804 1 97.69 115 VAL B N 1
ATOM 2569 C CA . VAL B 1 115 ? 8.672 -14.781 -2.105 1 97.69 115 VAL B CA 1
ATOM 2570 C C . VAL B 1 115 ? 10.078 -15.367 -2.066 1 97.69 115 VAL B C 1
ATOM 2572 O O . VAL B 1 115 ? 10.297 -16.453 -1.516 1 97.69 115 VAL B O 1
ATOM 2575 N N . LYS B 1 116 ? 11.031 -14.656 -2.65 1 96.44 116 LYS B N 1
ATOM 2576 C CA . LYS B 1 116 ? 12.422 -15.102 -2.598 1 96.44 116 LYS B CA 1
ATOM 2577 C C . LYS B 1 116 ? 12.914 -15.203 -1.157 1 96.44 116 LYS B C 1
ATOM 2579 O O . LYS B 1 116 ? 13.617 -16.141 -0.8 1 96.44 116 LYS B O 1
ATOM 2584 N N . ALA B 1 117 ? 12.586 -14.219 -0.366 1 96.56 117 ALA B N 1
ATOM 2585 C CA . ALA B 1 117 ? 12.953 -14.25 1.047 1 96.56 117 ALA B CA 1
ATOM 2586 C C . ALA B 1 117 ? 12.352 -15.469 1.742 1 96.56 117 ALA B C 1
ATOM 2588 O O . ALA B 1 117 ? 13 -16.094 2.584 1 96.56 117 ALA B O 1
ATOM 2589 N N . SER B 1 118 ? 11.141 -15.766 1.457 1 97.38 118 SER B N 1
ATOM 2590 C CA . SER B 1 118 ? 10.477 -16.938 2.027 1 97.38 118 SER B CA 1
ATOM 2591 C C . SER B 1 118 ? 11.211 -18.219 1.663 1 97.38 118 SER B C 1
ATOM 2593 O O . SER B 1 118 ? 11.438 -19.078 2.52 1 97.38 118 SER B O 1
ATOM 2595 N N . LEU B 1 119 ? 11.547 -18.375 0.403 1 96.69 119 LEU B N 1
ATOM 2596 C CA . LEU B 1 119 ? 12.266 -19.562 -0.051 1 96.69 119 LEU B CA 1
ATOM 2597 C C . LEU B 1 119 ? 13.641 -19.641 0.605 1 96.69 119 LEU B C 1
ATOM 2599 O O . LEU B 1 119 ? 14.109 -20.734 0.928 1 96.69 119 LEU B O 1
ATOM 2603 N N . SER B 1 120 ? 14.25 -18.516 0.791 1 94.56 120 SER B N 1
ATOM 2604 C CA . SER B 1 120 ? 15.547 -18.469 1.473 1 94.56 120 SER B CA 1
ATOM 2605 C C . SER B 1 120 ? 15.422 -18.953 2.912 1 94.56 120 SER B C 1
ATOM 2607 O O . SER B 1 120 ? 16.297 -19.656 3.41 1 94.56 120 SER B O 1
ATOM 2609 N N . ALA B 1 121 ? 14.414 -18.562 3.568 1 91.94 121 ALA B N 1
ATOM 2610 C CA . ALA B 1 121 ? 14.188 -18.953 4.957 1 91.94 121 ALA B CA 1
ATOM 2611 C C . ALA B 1 121 ? 14.055 -20.469 5.074 1 91.94 121 ALA B C 1
ATOM 2613 O O . ALA B 1 121 ? 14.477 -21.062 6.074 1 91.94 121 ALA B O 1
ATOM 2614 N N . ALA B 1 122 ? 13.492 -21.094 4.145 1 88.69 122 ALA B N 1
ATOM 2615 C CA . ALA B 1 122 ? 13.328 -22.547 4.141 1 88.69 122 ALA B CA 1
ATOM 2616 C C . ALA B 1 122 ? 14.68 -23.25 4.105 1 88.69 122 ALA B C 1
ATOM 2618 O O . ALA B 1 122 ? 14.797 -24.406 4.535 1 88.69 122 ALA B O 1
ATOM 2619 N N . LYS B 1 123 ? 15.672 -22.547 3.58 1 89.81 123 LYS B N 1
ATOM 2620 C CA . LYS B 1 123 ? 17.031 -23.094 3.537 1 89.81 123 LYS B CA 1
ATOM 2621 C C . LYS B 1 123 ? 17.828 -22.656 4.762 1 89.81 123 LYS B C 1
ATOM 2623 O O . LYS B 1 123 ? 19.062 -22.672 4.742 1 89.81 123 LYS B O 1
ATOM 2628 N N . ASP B 1 124 ? 17.172 -22.141 5.719 1 89.44 124 ASP B N 1
ATOM 2629 C CA . ASP B 1 124 ? 17.781 -21.703 6.977 1 89.44 124 ASP B CA 1
ATOM 2630 C C . ASP B 1 124 ? 18.641 -20.469 6.773 1 89.44 124 ASP B C 1
ATOM 2632 O O . ASP B 1 124 ? 19.734 -20.359 7.348 1 89.44 124 ASP B O 1
ATOM 2636 N N . LYS B 1 125 ? 18.172 -19.625 5.953 1 91.62 125 LYS B N 1
ATOM 2637 C CA . LYS B 1 125 ? 18.797 -18.328 5.68 1 91.62 125 LYS B CA 1
ATOM 2638 C C . LYS B 1 125 ? 17.766 -17.219 5.719 1 91.62 125 LYS B C 1
ATOM 2640 O O . LYS B 1 125 ? 17.531 -16.547 4.711 1 91.62 125 LYS B O 1
ATOM 2645 N N . PRO B 1 126 ? 17.297 -17.062 6.938 1 88.12 126 PRO B N 1
ATOM 2646 C CA . PRO B 1 126 ? 16.297 -16 7.035 1 88.12 126 PRO B CA 1
ATOM 2647 C C . PRO B 1 126 ? 16.844 -14.617 6.723 1 88.12 126 PRO B C 1
ATOM 2649 O O . PRO B 1 126 ? 18.016 -14.336 7.02 1 88.12 126 PRO B O 1
ATOM 2652 N N . VAL B 1 127 ? 15.945 -13.867 6.188 1 89 127 VAL B N 1
ATOM 2653 C CA . VAL B 1 127 ? 16.344 -12.531 5.758 1 89 127 VAL B CA 1
ATOM 2654 C C . VAL B 1 127 ? 15.688 -11.484 6.66 1 89 127 VAL B C 1
ATOM 2656 O O . VAL B 1 127 ? 14.461 -11.391 6.727 1 89 127 VAL B O 1
ATOM 2659 N N . GLY B 1 128 ? 16.609 -10.742 7.43 1 91.88 128 GLY B N 1
ATOM 2660 C CA . GLY B 1 128 ? 16.156 -9.539 8.117 1 91.88 128 GLY B CA 1
ATOM 2661 C C . GLY B 1 128 ? 15.492 -9.82 9.453 1 91.88 128 GLY B C 1
ATOM 2662 O O . GLY B 1 128 ? 15.141 -10.969 9.742 1 91.88 128 GLY B O 1
ATOM 2663 N N . THR B 1 129 ? 15.258 -8.742 10.227 1 93.19 129 THR B N 1
ATOM 2664 C CA . THR B 1 129 ? 14.641 -8.773 11.547 1 93.19 129 THR B CA 1
ATOM 2665 C C . THR B 1 129 ? 13.125 -8.828 11.43 1 93.19 129 THR B C 1
ATOM 2667 O O . THR B 1 129 ? 12.461 -9.5 12.219 1 93.19 129 THR B O 1
ATOM 2670 N N . PHE B 1 130 ? 12.562 -8.117 10.461 1 94.38 130 PHE B N 1
ATOM 2671 C CA . PHE B 1 130 ? 11.117 -8.008 10.312 1 94.38 130 PHE B CA 1
ATOM 2672 C C . PHE B 1 130 ? 10.641 -8.805 9.102 1 94.38 130 PHE B C 1
ATOM 2674 O O . PHE B 1 130 ? 9.523 -9.336 9.094 1 94.38 130 PHE B O 1
ATOM 2681 N N . ILE B 1 131 ? 11.5 -8.938 8.102 1 95.56 131 ILE B N 1
ATOM 2682 C CA . ILE B 1 131 ? 11.133 -9.625 6.863 1 95.56 131 ILE B CA 1
ATOM 2683 C C . ILE B 1 131 ? 10.938 -11.109 7.141 1 95.56 131 ILE B C 1
ATOM 2685 O O . ILE B 1 131 ? 9.953 -11.703 6.691 1 95.56 131 ILE B O 1
ATOM 2689 N N . ALA B 1 132 ? 11.836 -11.672 7.891 1 94.19 132 ALA B N 1
ATOM 2690 C CA . ALA B 1 132 ? 11.805 -13.109 8.148 1 94.19 132 ALA B CA 1
ATOM 2691 C C . ALA B 1 132 ? 10.492 -13.523 8.797 1 94.19 132 ALA B C 1
ATOM 2693 O O . ALA B 1 132 ? 9.789 -14.406 8.289 1 94.19 132 ALA B O 1
ATOM 2694 N N . PRO B 1 133 ? 10.141 -12.875 9.93 1 93.69 133 PRO B N 1
ATOM 2695 C CA . PRO B 1 133 ? 8.852 -13.258 10.5 1 93.69 133 PRO B CA 1
ATOM 2696 C C . PRO B 1 133 ? 7.676 -12.93 9.578 1 93.69 133 PRO B C 1
ATOM 2698 O O . PRO B 1 133 ? 6.68 -13.656 9.562 1 93.69 133 PRO B O 1
ATOM 2701 N N . TRP B 1 134 ? 7.695 -11.914 8.844 1 95.38 134 TRP B N 1
ATOM 2702 C CA . TRP B 1 134 ? 6.605 -11.516 7.965 1 95.38 134 TRP B CA 1
ATOM 2703 C C . TRP B 1 134 ? 6.324 -12.586 6.918 1 95.38 134 TRP B C 1
ATOM 2705 O O . TRP B 1 134 ? 5.172 -12.969 6.703 1 95.38 134 TRP B O 1
ATOM 2715 N N . VAL B 1 135 ? 7.383 -13.125 6.332 1 96.5 135 VAL B N 1
ATOM 2716 C CA . VAL B 1 135 ? 7.195 -14.047 5.215 1 96.5 135 VAL B CA 1
ATOM 2717 C C . VAL B 1 135 ? 6.816 -15.43 5.742 1 96.5 135 VAL B C 1
ATOM 2719 O O . VAL B 1 135 ? 6.504 -16.328 4.965 1 96.5 135 VAL B O 1
ATOM 2722 N N . GLU B 1 136 ? 6.801 -15.57 7.035 1 95.88 136 GLU B N 1
ATOM 2723 C CA . GLU B 1 136 ? 6.289 -16.812 7.602 1 95.88 136 GLU B CA 1
ATOM 2724 C C . GLU B 1 136 ? 4.801 -16.984 7.309 1 95.88 136 GLU B C 1
ATOM 2726 O O . GLU B 1 136 ? 4.27 -18.094 7.379 1 95.88 136 GLU B O 1
ATOM 2731 N N . ILE B 1 137 ? 4.141 -15.898 7.027 1 96.5 137 ILE B N 1
ATOM 2732 C CA . ILE B 1 137 ? 2.738 -15.961 6.633 1 96.5 137 ILE B CA 1
ATOM 2733 C C . ILE B 1 137 ? 2.578 -16.906 5.445 1 96.5 137 ILE B C 1
ATOM 2735 O O . ILE B 1 137 ? 1.537 -17.547 5.293 1 96.5 137 ILE B O 1
ATOM 2739 N N . ALA B 1 138 ? 3.604 -17.078 4.656 1 97.31 138 ALA B N 1
ATOM 2740 C CA . ALA B 1 138 ? 3.562 -17.859 3.432 1 97.31 138 ALA B CA 1
ATOM 2741 C C . ALA B 1 138 ? 4.02 -19.297 3.689 1 97.31 138 ALA B C 1
ATOM 2743 O O . ALA B 1 138 ? 4.117 -20.109 2.758 1 97.31 138 ALA B O 1
ATOM 2744 N N . ASN B 1 139 ? 4.254 -19.703 4.945 1 97.25 139 ASN B N 1
ATOM 2745 C CA . ASN B 1 139 ? 4.891 -20.984 5.246 1 97.25 139 ASN B CA 1
ATOM 2746 C C . ASN B 1 139 ? 4.082 -22.156 4.688 1 97.25 139 ASN B C 1
ATOM 2748 O O . ASN B 1 139 ? 4.648 -23.078 4.086 1 97.25 139 ASN B O 1
ATOM 2752 N N . GLU B 1 140 ? 2.801 -22.141 4.918 1 97.56 140 GLU B N 1
ATOM 2753 C CA . GLU B 1 140 ? 1.984 -23.25 4.438 1 97.56 140 GLU B CA 1
ATOM 2754 C C . GLU B 1 140 ? 2.092 -23.406 2.922 1 97.56 140 GLU B C 1
ATOM 2756 O O . GLU B 1 140 ? 2.266 -24.516 2.414 1 97.56 140 GLU B O 1
ATOM 2761 N N . ALA B 1 141 ? 1.945 -22.297 2.236 1 97.81 141 ALA B N 1
ATOM 2762 C CA . ALA B 1 141 ? 2.084 -22.312 0.783 1 97.81 141 ALA B CA 1
ATOM 2763 C C . ALA B 1 141 ? 3.479 -22.781 0.373 1 97.81 141 ALA B C 1
ATOM 2765 O O . ALA B 1 141 ? 3.627 -23.562 -0.575 1 97.81 141 ALA B O 1
ATOM 2766 N N . ARG B 1 142 ? 4.457 -22.297 1.067 1 97.69 142 ARG B N 1
ATOM 2767 C CA . ARG B 1 142 ? 5.84 -22.656 0.775 1 97.69 142 ARG B CA 1
ATOM 2768 C C . ARG B 1 142 ? 6.07 -24.156 0.952 1 97.69 142 ARG B C 1
ATOM 2770 O O . ARG B 1 142 ? 6.676 -24.797 0.095 1 97.69 142 ARG B O 1
ATOM 2777 N N . ASP B 1 143 ? 5.594 -24.688 2.039 1 97.5 143 ASP B N 1
ATOM 2778 C CA . ASP B 1 143 ? 5.77 -26.109 2.32 1 97.5 143 ASP B CA 1
ATOM 2779 C C . ASP B 1 143 ? 5.133 -26.969 1.229 1 97.5 143 ASP B C 1
ATOM 2781 O O . ASP B 1 143 ? 5.699 -27.984 0.818 1 97.5 143 ASP B O 1
ATOM 2785 N N . LYS B 1 144 ? 3.979 -26.594 0.795 1 96.69 144 LYS B N 1
ATOM 2786 C CA . LYS B 1 144 ? 3.297 -27.312 -0.278 1 96.69 144 LYS B CA 1
ATOM 2787 C C . LYS B 1 144 ? 4.109 -27.266 -1.568 1 96.69 144 LYS B C 1
ATOM 2789 O O . LYS B 1 144 ? 4.227 -28.281 -2.264 1 96.69 144 LYS B O 1
ATOM 2794 N N . VAL B 1 145 ? 4.641 -26.109 -1.876 1 97 145 VAL B N 1
ATOM 2795 C CA . VAL B 1 145 ? 5.43 -25.938 -3.092 1 97 145 VAL B CA 1
ATOM 2796 C C . VAL B 1 145 ? 6.688 -26.797 -3.023 1 97 145 VAL B C 1
ATOM 2798 O O . VAL B 1 145 ? 7.047 -27.469 -4 1 97 145 VAL B O 1
ATOM 2801 N N . LEU B 1 146 ? 7.332 -26.828 -1.868 1 96.06 146 LEU B N 1
ATOM 2802 C CA . LEU B 1 146 ? 8.594 -27.547 -1.711 1 96.06 146 LEU B CA 1
ATOM 2803 C C . LEU B 1 146 ? 8.375 -29.047 -1.683 1 96.06 146 LEU B C 1
ATOM 2805 O O . LEU B 1 146 ? 9.281 -29.812 -2.012 1 96.06 146 LEU B O 1
ATOM 2809 N N . ALA B 1 147 ? 7.195 -29.422 -1.319 1 95.5 147 ALA B N 1
ATOM 2810 C CA . ALA B 1 147 ? 6.871 -30.844 -1.25 1 95.5 147 ALA B CA 1
ATOM 2811 C C . ALA B 1 147 ? 6.523 -31.406 -2.629 1 95.5 147 ALA B C 1
ATOM 2813 O O . ALA B 1 147 ? 6.523 -32.625 -2.836 1 95.5 147 ALA B O 1
ATOM 2814 N N . CYS B 1 148 ? 6.203 -30.547 -3.531 1 92.56 148 CYS B N 1
ATOM 2815 C CA . CYS B 1 148 ? 5.773 -30.969 -4.859 1 92.56 148 CYS B CA 1
ATOM 2816 C C . CYS B 1 148 ? 6.973 -31.312 -5.738 1 92.56 148 CYS B C 1
ATOM 2818 O O . CYS B 1 148 ? 7.797 -30.438 -6.031 1 92.56 148 CYS B O 1
ATOM 2820 N N . GLU B 1 149 ? 6.992 -32.406 -6.309 1 88.5 149 GLU B N 1
ATOM 2821 C CA . GLU B 1 149 ? 8.117 -32.906 -7.094 1 88.5 149 GLU B CA 1
ATOM 2822 C C . GLU B 1 149 ? 8.219 -32.188 -8.438 1 88.5 149 GLU B C 1
ATOM 2824 O O . GLU B 1 149 ? 9.297 -32.094 -9.023 1 88.5 149 GLU B O 1
ATOM 2829 N N . HIS B 1 150 ? 7.152 -31.719 -8.891 1 88.94 150 HIS B N 1
ATOM 2830 C CA . HIS B 1 150 ? 7.152 -31.047 -10.18 1 88.94 150 HIS B CA 1
ATOM 2831 C C . HIS B 1 150 ? 7.836 -29.688 -10.094 1 88.94 150 HIS B C 1
ATOM 2833 O O . HIS B 1 150 ? 8.156 -29.078 -11.117 1 88.94 150 HIS B O 1
ATOM 2839 N N . ASN B 1 151 ? 7.992 -29.188 -8.922 1 88.38 151 ASN B N 1
ATOM 2840 C CA . ASN B 1 151 ? 8.711 -27.938 -8.695 1 88.38 151 ASN B CA 1
ATOM 2841 C C . ASN B 1 151 ? 10.203 -28.188 -8.461 1 88.38 151 ASN B C 1
ATOM 2843 O O . ASN B 1 151 ? 10.719 -27.891 -7.387 1 88.38 151 ASN B O 1
ATOM 2847 N N . ASP B 1 152 ? 10.914 -28.562 -9.578 1 88.19 152 ASP B N 1
ATOM 2848 C CA . ASP B 1 152 ? 12.25 -29.141 -9.414 1 88.19 152 ASP B CA 1
ATOM 2849 C C . ASP B 1 152 ? 13.336 -28.109 -9.742 1 88.19 152 ASP B C 1
ATOM 2851 O O . ASP B 1 152 ? 14.523 -28.406 -9.617 1 88.19 152 ASP B O 1
ATOM 2855 N N . THR B 1 153 ? 12.945 -27.016 -10.25 1 93.94 153 THR B N 1
ATOM 2856 C CA . THR B 1 153 ? 13.906 -25.938 -10.477 1 93.94 153 THR B CA 1
ATOM 2857 C C . THR B 1 153 ? 13.586 -24.734 -9.609 1 93.94 153 THR B C 1
ATOM 2859 O O . THR B 1 153 ? 12.445 -24.562 -9.172 1 93.94 153 THR B O 1
ATOM 2862 N N . PRO B 1 154 ? 14.562 -23.891 -9.352 1 93.94 154 PRO B N 1
ATOM 2863 C CA . PRO B 1 154 ? 14.312 -22.672 -8.57 1 93.94 154 PRO B CA 1
ATOM 2864 C C . PRO B 1 154 ? 13.234 -21.781 -9.195 1 93.94 154 PRO B C 1
ATOM 2866 O O . PRO B 1 154 ? 12.398 -21.219 -8.477 1 93.94 154 PRO B O 1
ATOM 2869 N N . GLU B 1 155 ? 13.266 -21.703 -10.492 1 94.31 155 GLU B N 1
ATOM 2870 C CA . GLU B 1 155 ? 12.305 -20.859 -11.195 1 94.31 155 GLU B CA 1
ATOM 2871 C C . GLU B 1 155 ? 10.883 -21.391 -11.039 1 94.31 155 GLU B C 1
ATOM 2873 O O . GLU B 1 155 ? 9.945 -20.609 -10.836 1 94.31 155 GLU B O 1
ATOM 2878 N N . LYS B 1 156 ? 10.75 -22.656 -11.172 1 96.25 156 LYS B N 1
ATOM 2879 C CA . LYS B 1 156 ? 9.438 -23.281 -11.016 1 96.25 156 LYS B CA 1
ATOM 2880 C C . LYS B 1 156 ? 8.93 -23.125 -9.586 1 96.25 156 LYS B C 1
ATOM 2882 O O . LYS B 1 156 ? 7.742 -22.875 -9.367 1 96.25 156 LYS B O 1
ATOM 2887 N N . ARG B 1 157 ? 9.805 -23.297 -8.602 1 96.94 157 ARG B N 1
ATOM 2888 C CA . ARG B 1 157 ? 9.445 -23.141 -7.195 1 96.94 157 ARG B CA 1
ATOM 2889 C C . ARG B 1 157 ? 9.023 -21.703 -6.898 1 96.94 157 ARG B C 1
ATOM 2891 O O . ARG B 1 157 ? 8.047 -21.469 -6.18 1 96.94 157 ARG B O 1
ATOM 2898 N N . GLU B 1 158 ? 9.797 -20.766 -7.453 1 96.94 158 GLU B N 1
ATOM 2899 C CA . GLU B 1 158 ? 9.469 -19.359 -7.254 1 96.94 158 GLU B CA 1
ATOM 2900 C C . GLU B 1 158 ? 8.102 -19.016 -7.828 1 96.94 158 GLU B C 1
ATOM 2902 O O . GLU B 1 158 ? 7.27 -18.406 -7.152 1 96.94 158 GLU B O 1
ATOM 2907 N N . LEU B 1 159 ? 7.875 -19.469 -9.047 1 97.25 159 LEU B N 1
ATOM 2908 C CA . LEU B 1 159 ? 6.594 -19.203 -9.695 1 97.25 159 LEU B CA 1
ATOM 2909 C C . LEU B 1 159 ? 5.453 -19.859 -8.922 1 97.25 159 LEU B C 1
ATOM 2911 O O . LEU B 1 159 ? 4.422 -19.234 -8.68 1 97.25 159 LEU B O 1
ATOM 2915 N N . ALA B 1 160 ? 5.645 -21.094 -8.594 1 97.88 160 ALA B N 1
ATOM 2916 C CA . ALA B 1 160 ? 4.617 -21.812 -7.848 1 97.88 160 ALA B CA 1
ATOM 2917 C C . ALA B 1 160 ? 4.305 -21.125 -6.527 1 97.88 160 ALA B C 1
ATOM 2919 O O . ALA B 1 160 ? 3.143 -21.047 -6.117 1 97.88 160 ALA B O 1
ATOM 2920 N N . LEU B 1 161 ? 5.344 -20.625 -5.848 1 98.31 161 LEU B N 1
ATOM 2921 C CA . LEU B 1 161 ? 5.113 -19.969 -4.57 1 98.31 161 LEU B CA 1
ATOM 2922 C C . LEU B 1 161 ? 4.488 -18.594 -4.777 1 98.31 161 LEU B C 1
ATOM 2924 O O . LEU B 1 161 ? 3.67 -18.141 -3.967 1 98.31 161 LEU B O 1
ATOM 2928 N N . GLU B 1 16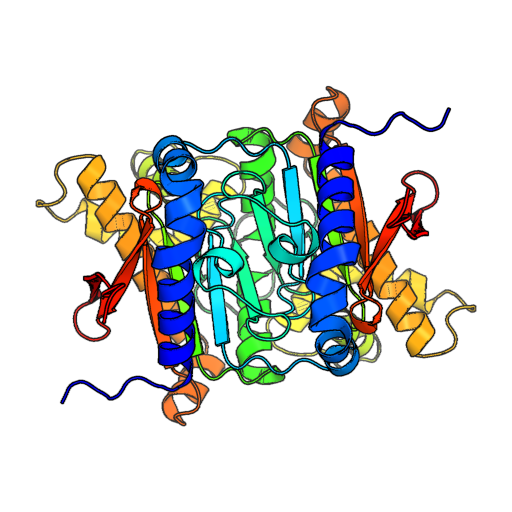2 ? 4.871 -17.875 -5.848 1 98.56 162 GLU B N 1
ATOM 2929 C CA . GLU B 1 162 ? 4.215 -16.609 -6.164 1 98.56 162 GLU B CA 1
ATOM 2930 C C . GLU B 1 162 ? 2.709 -16.797 -6.316 1 98.56 162 GLU B C 1
ATOM 2932 O O . GLU B 1 162 ? 1.928 -15.977 -5.832 1 98.56 162 GLU B O 1
ATOM 2937 N N . HIS B 1 163 ? 2.324 -17.844 -6.977 1 98.5 163 HIS B N 1
ATOM 2938 C CA . HIS B 1 163 ? 0.908 -18.188 -7.078 1 98.5 163 HIS B CA 1
ATOM 2939 C C . HIS B 1 163 ? 0.348 -18.625 -5.727 1 98.5 163 HIS B C 1
ATOM 2941 O O . HIS B 1 163 ? -0.761 -18.234 -5.355 1 98.5 163 HIS B O 1
ATOM 2947 N N . GLY B 1 164 ? 1.113 -19.406 -5.02 1 98.06 164 GLY B N 1
ATOM 2948 C CA . GLY B 1 164 ? 0.684 -19.953 -3.744 1 98.06 164 GLY B CA 1
ATOM 2949 C C . GLY B 1 164 ? 0.408 -18.891 -2.699 1 98.06 164 GLY B C 1
ATOM 2950 O O . GLY B 1 164 ? -0.496 -19.047 -1.876 1 98.06 164 GLY B O 1
ATOM 2951 N N . VAL B 1 165 ? 1.216 -17.844 -2.697 1 98.38 165 VAL B N 1
ATOM 2952 C CA . VAL B 1 165 ? 1.067 -16.812 -1.685 1 98.38 165 VAL B CA 1
ATOM 2953 C C . VAL B 1 165 ? -0.243 -16.062 -1.904 1 98.38 165 VAL B C 1
ATOM 2955 O O . VAL B 1 165 ? -0.879 -15.609 -0.946 1 98.38 165 VAL B O 1
ATOM 2958 N N . VAL B 1 166 ? -0.666 -15.914 -3.146 1 98.75 166 VAL B N 1
ATOM 2959 C CA . VAL B 1 166 ? -1.966 -15.32 -3.436 1 98.75 166 VAL B CA 1
ATOM 2960 C C . VAL B 1 166 ? -3.072 -16.156 -2.809 1 98.75 166 VAL B C 1
ATOM 2962 O O . VAL B 1 166 ? -3.951 -15.633 -2.123 1 98.75 166 VAL B O 1
ATOM 2965 N N . GLY B 1 167 ? -3.008 -17.453 -3.037 1 98.31 167 GLY B N 1
ATOM 2966 C CA . GLY B 1 167 ? -3.975 -18.359 -2.438 1 98.31 167 GLY B CA 1
ATOM 2967 C C . GLY B 1 167 ? -3.965 -18.312 -0.921 1 98.31 167 GLY B C 1
ATOM 2968 O O . GLY B 1 167 ? -5.023 -18.344 -0.287 1 98.31 167 GLY B O 1
ATOM 2969 N N . GLN B 1 168 ? -2.773 -18.297 -0.367 1 98.31 168 GLN B N 1
ATOM 2970 C CA . GLN B 1 168 ? -2.633 -18.25 1.084 1 98.31 168 GLN B CA 1
ATOM 2971 C C . GLN B 1 168 ? -3.271 -17 1.661 1 98.31 168 GLN B C 1
ATOM 2973 O O . GLN B 1 168 ? -3.945 -17.047 2.691 1 98.31 168 GLN B O 1
ATOM 2978 N N . SER B 1 169 ? -3.016 -15.852 1.057 1 98.69 169 SER B N 1
ATOM 2979 C CA . SER B 1 169 ? -3.594 -14.602 1.521 1 98.69 169 SER B CA 1
ATOM 2980 C C . SER B 1 169 ? -5.113 -14.625 1.429 1 98.69 169 SER B C 1
ATOM 2982 O O . SER B 1 169 ? -5.805 -14.102 2.311 1 98.69 169 SER B O 1
ATOM 2984 N 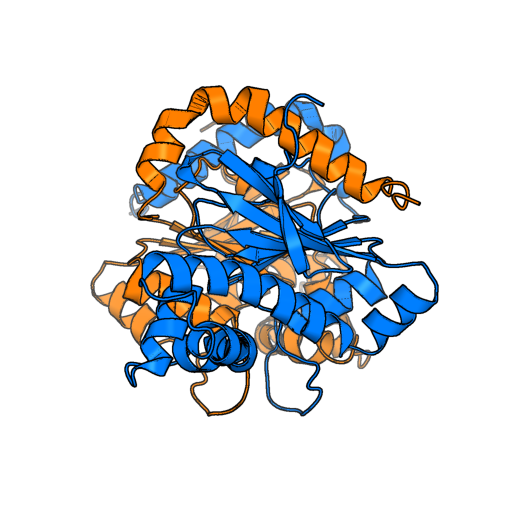N . ILE B 1 170 ? -5.652 -15.188 0.38 1 98.56 170 ILE B N 1
ATOM 2985 C CA . ILE B 1 170 ? -7.094 -15.328 0.223 1 98.56 170 ILE B CA 1
ATOM 2986 C C . ILE B 1 170 ? -7.652 -16.219 1.329 1 98.56 170 ILE B C 1
ATOM 2988 O O . ILE B 1 170 ? -8.688 -15.906 1.926 1 98.56 170 ILE B O 1
ATOM 2992 N N . LYS B 1 171 ? -7.004 -17.312 1.561 1 98.12 171 LYS B N 1
ATOM 2993 C CA . LYS B 1 171 ? -7.402 -18.188 2.66 1 98.12 171 LYS B CA 1
ATOM 2994 C C . LYS B 1 171 ? -7.398 -17.438 3.988 1 98.12 171 LYS B C 1
ATOM 2996 O O . LYS B 1 171 ? -8.328 -17.594 4.789 1 98.12 171 LYS B O 1
ATOM 3001 N N . ASN B 1 172 ? -6.348 -16.703 4.23 1 98.38 172 ASN B N 1
ATOM 3002 C CA . ASN B 1 172 ? -6.25 -15.945 5.473 1 98.38 172 ASN B CA 1
ATOM 3003 C C . ASN B 1 172 ? -7.367 -14.914 5.586 1 98.38 172 ASN B C 1
ATOM 3005 O O . ASN B 1 172 ? -7.887 -14.68 6.676 1 98.38 172 ASN B O 1
ATOM 3009 N N . LEU B 1 173 ? -7.688 -14.242 4.477 1 98.75 173 LEU B N 1
ATOM 3010 C CA . LEU B 1 173 ? -8.805 -13.305 4.477 1 98.75 173 LEU B CA 1
ATOM 3011 C C . LEU B 1 173 ? -10.07 -13.961 5.004 1 98.75 173 LEU B C 1
ATOM 3013 O O . LEU B 1 173 ? -10.844 -13.336 5.73 1 98.75 173 LEU B O 1
ATOM 3017 N N . GLN B 1 174 ? -10.258 -15.188 4.699 1 98.5 174 GLN B N 1
ATOM 3018 C CA . GLN B 1 174 ? -11.477 -15.906 5.059 1 98.5 174 GLN B CA 1
ATOM 3019 C C . GLN B 1 174 ? -11.484 -16.266 6.539 1 98.5 174 GLN B C 1
ATOM 3021 O O . GLN B 1 174 ? -12.492 -16.766 7.059 1 98.5 174 GLN B O 1
ATOM 3026 N N . THR B 1 175 ? -10.383 -16.078 7.25 1 98.25 175 THR B N 1
ATOM 3027 C CA . THR B 1 175 ? -10.352 -16.344 8.68 1 98.25 175 THR B CA 1
ATOM 3028 C C . THR B 1 175 ? -10.922 -15.156 9.461 1 98.25 175 THR B C 1
ATOM 3030 O O . THR B 1 175 ? -11.195 -15.266 10.656 1 98.25 175 THR B O 1
ATOM 3033 N N . PHE B 1 176 ? -11.055 -14.008 8.828 1 98.12 176 PHE B N 1
ATOM 3034 C CA . PHE B 1 176 ? -11.664 -12.852 9.469 1 98.12 176 PHE B CA 1
ATOM 3035 C C . PHE B 1 176 ? -13.18 -13 9.531 1 98.12 176 PHE B C 1
ATOM 3037 O O . PHE B 1 176 ? -13.836 -13.094 8.492 1 98.12 176 PHE B O 1
ATOM 3044 N N . PRO B 1 177 ? -13.797 -12.922 10.688 1 98.06 177 PRO B N 1
ATOM 3045 C CA . PRO B 1 177 ? -15.242 -13.133 10.797 1 98.06 177 PRO B CA 1
ATOM 3046 C C . PRO B 1 177 ? -16.047 -12.133 9.969 1 98.06 177 PRO B C 1
ATOM 3048 O O . PRO B 1 177 ? -17.047 -12.5 9.359 1 98.06 177 PRO B O 1
ATOM 3051 N N . PHE B 1 178 ? -15.656 -10.898 9.93 1 97.75 178 PHE B N 1
ATOM 3052 C CA . PHE B 1 178 ? -16.406 -9.891 9.203 1 97.75 178 PHE B CA 1
ATOM 3053 C C . PHE B 1 178 ? -16.281 -10.094 7.695 1 97.75 178 PHE B C 1
ATOM 3055 O O . PHE B 1 178 ? -17.141 -9.664 6.926 1 97.75 178 PHE B O 1
ATOM 3062 N N . VAL B 1 179 ? -15.172 -10.75 7.227 1 98.69 179 VAL B N 1
ATOM 3063 C CA . VAL B 1 179 ? -15.023 -11.078 5.812 1 98.69 179 VAL B CA 1
ATOM 3064 C C . VAL B 1 179 ? -15.953 -12.234 5.453 1 98.69 179 VAL B C 1
ATOM 3066 O O . VAL B 1 179 ? -16.703 -12.156 4.477 1 98.69 179 VAL B O 1
ATOM 3069 N N . THR B 1 180 ? -15.898 -13.258 6.23 1 98.44 180 THR B N 1
ATOM 3070 C CA . THR B 1 180 ? -16.734 -14.422 5.969 1 98.44 180 THR B CA 1
ATOM 3071 C C . THR B 1 180 ? -18.203 -14.055 6.008 1 98.44 180 THR B C 1
ATOM 3073 O O . THR B 1 180 ? -19 -14.516 5.172 1 98.44 180 THR B O 1
ATOM 3076 N N . LYS B 1 181 ? -18.609 -13.258 6.969 1 98.56 181 LYS B N 1
ATOM 3077 C CA . LYS B 1 181 ? -19.984 -12.805 7.07 1 98.56 181 LYS B CA 1
ATOM 3078 C C . LYS B 1 181 ? -20.422 -12.055 5.812 1 98.56 181 LYS B C 1
ATOM 3080 O O . LYS B 1 181 ? -21.484 -12.305 5.266 1 98.56 181 LYS B O 1
ATOM 3085 N N . ALA B 1 182 ? -19.578 -11.117 5.441 1 98.56 182 ALA B N 1
ATOM 3086 C CA . ALA B 1 182 ? -19.875 -10.328 4.25 1 98.56 182 ALA B CA 1
ATOM 3087 C C . ALA B 1 182 ? -20 -11.227 3.021 1 98.56 182 ALA B C 1
ATOM 3089 O O . ALA B 1 182 ? -20.859 -10.992 2.158 1 98.56 182 ALA B O 1
ATOM 3090 N N . MET B 1 183 ? -19.172 -12.266 2.896 1 98.19 183 MET B N 1
ATOM 3091 C CA . MET B 1 183 ? -19.234 -13.203 1.783 1 98.19 183 MET B CA 1
ATOM 3092 C C . MET B 1 183 ? -20.531 -14.016 1.832 1 98.19 183 MET B C 1
ATOM 3094 O O . MET B 1 183 ? -21.203 -14.188 0.811 1 98.19 183 MET B O 1
ATOM 3098 N N . GLU B 1 184 ? -20.875 -14.445 2.959 1 98.19 184 GLU B N 1
ATOM 3099 C CA . GLU B 1 184 ? -22.078 -15.242 3.146 1 98.19 184 GLU B CA 1
ATOM 3100 C C . GLU B 1 184 ? -23.328 -14.445 2.799 1 98.19 184 GLU B C 1
ATOM 3102 O O . GLU B 1 184 ? -24.312 -15 2.289 1 98.19 184 GLU B O 1
ATOM 3107 N N . GLU B 1 185 ? -23.297 -13.211 3.055 1 98.25 185 GLU B N 1
ATOM 3108 C CA . GLU B 1 185 ? -24.438 -12.336 2.793 1 98.25 185 GLU B CA 1
ATOM 3109 C C . GLU B 1 185 ? -24.453 -11.875 1.339 1 98.25 185 GLU B C 1
ATOM 3111 O O . GLU B 1 185 ? -25.344 -11.141 0.926 1 98.25 185 GLU B O 1
ATOM 3116 N N . GLY B 1 186 ? -23.484 -12.25 0.566 1 97.25 186 GLY B N 1
ATOM 3117 C CA . GLY B 1 186 ? -23.406 -11.914 -0.848 1 97.25 186 GLY B CA 1
ATOM 3118 C C . GLY B 1 186 ? -22.953 -10.492 -1.108 1 97.25 186 GLY B C 1
ATOM 3119 O O . GLY B 1 186 ? -23.188 -9.945 -2.188 1 97.25 186 GLY B O 1
ATOM 3120 N N . GLU B 1 187 ? -22.25 -9.898 -0.094 1 98 187 GLU B N 1
ATOM 3121 C CA . GLU B 1 187 ? -21.859 -8.492 -0.188 1 98 187 GLU B CA 1
ATOM 3122 C C . GLU B 1 187 ? -20.391 -8.344 -0.551 1 98 187 GLU B C 1
ATOM 3124 O O . GLU B 1 187 ? -19.938 -7.246 -0.865 1 98 187 GLU B O 1
ATOM 3129 N N . LEU B 1 188 ? -19.672 -9.453 -0.534 1 98.44 188 LEU B N 1
ATOM 3130 C CA . LEU B 1 188 ? -18.234 -9.406 -0.772 1 98.44 188 LEU B CA 1
ATOM 3131 C C . LEU B 1 188 ? -17.766 -10.641 -1.537 1 98.44 188 LEU B C 1
ATOM 3133 O O . LEU B 1 188 ? -18.188 -11.758 -1.236 1 98.44 188 LEU B O 1
ATOM 3137 N N . VAL B 1 189 ? -16.922 -10.422 -2.533 1 97.88 189 VAL B N 1
ATOM 3138 C CA . VAL B 1 189 ? -16.266 -11.508 -3.254 1 97.88 189 VAL B CA 1
ATOM 3139 C C . VAL B 1 189 ? -14.75 -11.352 -3.158 1 97.88 189 VAL B C 1
ATOM 3141 O O . VAL B 1 189 ? -14.227 -10.234 -3.172 1 97.88 189 VAL B O 1
ATOM 3144 N N . LEU B 1 190 ? -14.055 -12.422 -2.996 1 98.25 190 LEU B N 1
ATOM 3145 C CA . LEU B 1 190 ? -12.594 -12.453 -2.998 1 98.25 190 LEU B CA 1
ATOM 3146 C C . LEU B 1 190 ? -12.062 -13.008 -4.312 1 98.25 190 LEU B C 1
ATOM 3148 O O . LEU B 1 190 ? -12.594 -13.992 -4.836 1 98.25 190 LEU B O 1
ATOM 3152 N N . GLU B 1 191 ? -11.031 -12.375 -4.82 1 98.06 191 GLU B N 1
ATOM 3153 C CA . GLU B 1 191 ? -10.406 -12.828 -6.059 1 98.06 191 GLU B CA 1
ATOM 3154 C C . GLU B 1 191 ? -8.883 -12.742 -5.977 1 98.06 191 GLU B C 1
ATOM 3156 O O . GLU B 1 191 ? -8.344 -12.031 -5.129 1 98.06 191 GLU B O 1
ATOM 3161 N N . GLY B 1 192 ? -8.227 -13.492 -6.828 1 98.5 192 GLY B N 1
ATOM 3162 C CA . GLY B 1 192 ? -6.777 -13.484 -6.93 1 98.5 192 GLY B CA 1
ATOM 3163 C C . GLY B 1 192 ? -6.277 -13.273 -8.344 1 98.5 192 GLY B C 1
ATOM 3164 O O . GLY B 1 192 ? -6.906 -13.719 -9.305 1 98.5 192 GLY B O 1
ATOM 3165 N N . ALA B 1 193 ? -5.223 -12.609 -8.453 1 98.75 193 ALA B N 1
ATOM 3166 C CA . ALA B 1 193 ? -4.555 -12.406 -9.734 1 98.75 193 ALA B CA 1
ATOM 3167 C C . ALA B 1 193 ? -3.039 -12.406 -9.57 1 98.75 193 ALA B C 1
ATOM 3169 O O . ALA B 1 193 ? -2.531 -12.352 -8.445 1 98.75 193 ALA B O 1
ATOM 3170 N N . TRP B 1 194 ? -2.357 -12.562 -10.641 1 98.69 194 TRP B N 1
ATOM 3171 C CA . TRP B 1 194 ? -0.899 -12.562 -10.711 1 98.69 194 TRP B CA 1
ATOM 3172 C C . TRP B 1 194 ? -0.414 -11.828 -11.953 1 98.69 194 TRP B C 1
ATOM 3174 O O . TRP B 1 194 ? -0.935 -12.039 -13.055 1 98.69 194 TRP B O 1
ATOM 3184 N N . PHE B 1 195 ? 0.522 -10.906 -11.781 1 98.38 195 PHE B N 1
ATOM 3185 C CA . PHE B 1 195 ? 0.973 -10.031 -12.852 1 98.38 195 PHE B CA 1
ATOM 3186 C C . PHE B 1 195 ? 2.383 -10.398 -13.297 1 98.38 195 PHE B C 1
ATOM 3188 O O . PHE B 1 195 ? 3.311 -10.422 -12.484 1 98.38 195 PHE B O 1
ATOM 3195 N N . SER B 1 196 ? 2.543 -10.688 -14.57 1 97.25 196 SER B N 1
ATOM 3196 C CA . SER B 1 196 ? 3.854 -10.883 -15.18 1 97.25 196 SER B CA 1
ATOM 3197 C C . SER B 1 196 ? 4.473 -9.555 -15.594 1 97.25 196 SER B C 1
ATOM 3199 O O . SER B 1 196 ? 4.082 -8.969 -16.609 1 97.25 196 SER B O 1
ATOM 3201 N N . ILE B 1 197 ? 5.488 -9.195 -14.898 1 96.19 197 ILE B N 1
ATOM 3202 C CA . ILE B 1 197 ? 6.066 -7.871 -15.078 1 96.19 197 ILE B CA 1
ATOM 3203 C C . ILE B 1 197 ? 6.641 -7.742 -16.484 1 96.19 197 ILE B C 1
ATOM 3205 O O . ILE B 1 197 ? 6.215 -6.883 -17.266 1 96.19 197 ILE B O 1
ATOM 3209 N N . ALA B 1 198 ? 7.508 -8.656 -16.906 1 94.94 198 ALA B N 1
ATOM 3210 C CA . ALA B 1 198 ? 8.211 -8.562 -18.172 1 94.94 198 ALA B CA 1
ATOM 3211 C C . ALA B 1 198 ? 7.23 -8.617 -19.344 1 94.94 198 ALA B C 1
ATOM 3213 O O . ALA B 1 198 ? 7.426 -7.945 -20.359 1 94.94 198 ALA B O 1
ATOM 3214 N N . GLU B 1 199 ? 6.203 -9.352 -19.188 1 95.06 199 GLU B N 1
ATOM 3215 C CA . GLU B 1 199 ? 5.293 -9.586 -20.297 1 95.06 199 GLU B CA 1
ATOM 3216 C C . GLU B 1 199 ? 4.066 -8.68 -20.219 1 95.06 199 GLU B C 1
ATOM 3218 O O . GLU B 1 199 ? 3.281 -8.602 -21.156 1 95.06 199 GLU B O 1
ATOM 3223 N N . GLY B 1 200 ? 3.883 -8.008 -19.109 1 95.69 200 GLY B N 1
ATOM 3224 C CA . GLY B 1 200 ? 2.703 -7.18 -18.922 1 95.69 200 GLY B CA 1
ATOM 3225 C C . GLY B 1 200 ? 1.408 -7.969 -18.953 1 95.69 200 GLY B C 1
ATOM 3226 O O . GLY B 1 200 ? 0.362 -7.441 -19.328 1 95.69 200 GLY B O 1
ATOM 3227 N N . LYS B 1 201 ? 1.469 -9.25 -18.578 1 97 201 LYS B N 1
ATOM 3228 C CA . LYS B 1 201 ? 0.297 -10.117 -18.625 1 97 201 LYS B CA 1
ATOM 3229 C C . LYS B 1 201 ? -0.301 -10.312 -17.234 1 97 201 LYS B C 1
ATOM 3231 O O . LYS B 1 201 ? 0.43 -10.414 -16.25 1 97 201 LYS B O 1
ATOM 3236 N N . LEU B 1 202 ? -1.569 -10.367 -17.219 1 98.12 202 LEU B N 1
ATOM 3237 C CA . LEU B 1 202 ? -2.324 -10.617 -16 1 98.12 202 LEU B CA 1
ATOM 3238 C C . LEU B 1 202 ? -2.955 -12.008 -16.031 1 98.12 202 LEU B C 1
ATOM 3240 O O . LEU B 1 202 ? -3.594 -12.383 -17.016 1 98.12 202 LEU B O 1
ATOM 3244 N N . LEU B 1 203 ? -2.705 -12.812 -15.039 1 98.38 203 LEU B N 1
ATOM 3245 C CA . LEU B 1 203 ? -3.379 -14.086 -14.844 1 98.38 203 LEU B CA 1
ATOM 3246 C C . LEU B 1 203 ? -4.398 -14 -13.711 1 98.38 203 LEU B C 1
ATOM 3248 O O . LEU B 1 203 ? -4.133 -13.383 -12.68 1 98.38 203 LEU B O 1
ATOM 3252 N N . TRP B 1 204 ? -5.512 -14.57 -13.945 1 97.88 204 TRP B N 1
ATOM 3253 C CA . TRP B 1 204 ? -6.586 -14.594 -12.953 1 97.88 204 TRP B CA 1
ATOM 3254 C C . TRP B 1 204 ? -6.699 -15.969 -12.305 1 97.88 204 TRP B C 1
ATOM 3256 O O . TRP B 1 204 ? -6.527 -16.984 -12.977 1 97.88 204 TRP B O 1
ATOM 3266 N N . ARG B 1 205 ? -6.957 -15.984 -11.023 1 97.44 205 ARG B N 1
ATOM 3267 C CA . ARG B 1 205 ? -7.031 -17.234 -10.281 1 97.44 205 ARG B CA 1
ATOM 3268 C C . ARG B 1 205 ? -8.422 -17.844 -10.375 1 97.44 205 ARG B C 1
ATOM 3270 O O . ARG B 1 205 ? -9.43 -17.156 -10.172 1 97.44 205 ARG B O 1
ATOM 3277 N N . ASN B 1 206 ? -8.453 -19.094 -10.727 1 93.94 206 ASN B N 1
ATOM 3278 C CA . ASN B 1 206 ? -9.695 -19.859 -10.641 1 93.94 206 ASN B CA 1
ATOM 3279 C C . ASN B 1 206 ? -10.031 -20.234 -9.203 1 93.94 206 ASN B C 1
ATOM 3281 O O . ASN B 1 206 ? -9.258 -20.922 -8.539 1 93.94 206 ASN B O 1
ATOM 3285 N N . TRP B 1 207 ? -11.117 -19.812 -8.758 1 88.31 207 TRP B N 1
ATOM 3286 C CA . TRP B 1 207 ? -11.508 -19.984 -7.359 1 88.31 207 TRP B CA 1
ATOM 3287 C C . TRP B 1 207 ? -11.586 -21.469 -7 1 88.31 207 TRP B C 1
ATOM 3289 O O . TRP B 1 207 ? -11.141 -21.875 -5.926 1 88.31 207 TRP B O 1
ATOM 3299 N N . SER B 1 208 ? -12.094 -22.297 -7.828 1 89 208 SER B N 1
ATOM 3300 C CA . SER B 1 208 ? -12.352 -23.703 -7.547 1 89 208 SER B CA 1
ATOM 3301 C C . SER B 1 208 ? -11.07 -24.531 -7.582 1 89 208 SER B C 1
ATOM 3303 O O . SER B 1 208 ? -10.867 -25.406 -6.746 1 89 208 SER B O 1
ATOM 3305 N N . THR B 1 209 ? -10.164 -24.188 -8.477 1 91.56 209 THR B N 1
ATOM 3306 C CA . THR B 1 209 ? -9 -25.047 -8.672 1 91.56 209 THR B CA 1
ATOM 3307 C C . THR B 1 209 ? -7.75 -24.406 -8.078 1 91.56 209 THR B C 1
ATOM 3309 O O . THR B 1 209 ? -6.766 -25.094 -7.805 1 91.56 209 THR B O 1
ATOM 3312 N N . GLY B 1 210 ? -7.766 -23.141 -8.008 1 93.06 210 GLY B N 1
ATOM 3313 C CA . GLY B 1 210 ? -6.578 -22.438 -7.551 1 93.06 210 GLY B CA 1
ATOM 3314 C C . GLY B 1 210 ? -5.582 -22.156 -8.664 1 93.06 210 GLY B C 1
ATOM 3315 O O . GLY B 1 210 ? -4.555 -21.516 -8.445 1 93.06 210 GLY B O 1
ATOM 3316 N N . GLU B 1 211 ? -5.898 -22.641 -9.852 1 95.5 211 GLU B N 1
ATOM 3317 C CA . GLU B 1 211 ? -5.02 -22.422 -10.992 1 95.5 211 GLU B CA 1
ATOM 3318 C C . GLU B 1 211 ? -5.184 -21.031 -11.57 1 95.5 211 GLU B C 1
ATOM 3320 O O . GLU B 1 211 ? -6.25 -20.422 -11.453 1 95.5 211 GLU B O 1
ATOM 3325 N N . PHE B 1 212 ? -4.125 -20.594 -12.195 1 97.5 212 PHE B N 1
ATOM 3326 C CA . PHE B 1 212 ? -4.148 -19.266 -12.805 1 97.5 212 PHE B CA 1
ATOM 3327 C C . PHE B 1 212 ? -4.262 -19.359 -14.32 1 97.5 212 PHE B C 1
ATOM 3329 O O . PHE B 1 212 ? -3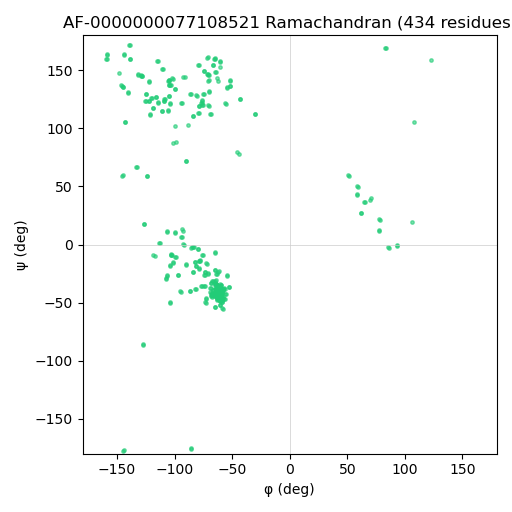.639 -20.219 -14.938 1 97.5 212 PHE B O 1
ATOM 3336 N N . PHE B 1 213 ? -5.074 -18.422 -14.914 1 96.25 213 PHE B N 1
ATOM 3337 C CA . PHE B 1 213 ? -5.223 -18.375 -16.359 1 96.25 213 PHE B CA 1
ATOM 3338 C C . PHE B 1 213 ? -5.051 -16.953 -16.875 1 96.25 213 PHE B C 1
ATOM 3340 O O . PHE B 1 213 ? -5.473 -15.992 -16.234 1 96.25 213 PHE B O 1
ATOM 3347 N N . GLU B 1 214 ? -4.523 -16.859 -18 1 96.12 214 GLU B N 1
ATOM 3348 C CA . GLU B 1 214 ? -4.238 -15.547 -18.578 1 96.12 214 GLU B CA 1
ATOM 3349 C C . GLU B 1 214 ? -5.523 -14.828 -18.969 1 96.12 214 GLU B C 1
ATOM 3351 O O . GLU B 1 214 ? -6.438 -15.438 -19.531 1 96.12 214 GLU B O 1
ATOM 3356 N N . VAL B 1 215 ? -5.652 -13.57 -18.578 1 93.81 215 VAL B N 1
ATOM 3357 C CA . VAL B 1 215 ? -6.746 -12.719 -19.031 1 93.81 215 VAL B CA 1
ATOM 3358 C C . VAL B 1 215 ? -6.512 -12.281 -20.469 1 93.81 215 VAL B C 1
ATOM 3360 O O . VAL B 1 215 ? -5.43 -11.805 -20.812 1 93.81 215 VAL B O 1
ATOM 3363 N N . ASP B 1 216 ? -7.461 -12.445 -21.25 1 88.19 216 ASP B N 1
ATOM 3364 C CA . ASP B 1 216 ? -7.355 -12.008 -22.641 1 88.19 216 ASP B CA 1
ATOM 3365 C C . ASP B 1 216 ? -7.371 -10.484 -22.75 1 88.19 216 ASP B C 1
ATOM 3367 O O . ASP B 1 216 ? -8.367 -9.844 -22.406 1 88.19 216 ASP B O 1
ATOM 3371 N N . ALA B 1 217 ? -6.355 -9.953 -23.266 1 85.5 217 ALA B N 1
ATOM 3372 C CA . ALA B 1 217 ? -6.223 -8.5 -23.344 1 85.5 217 ALA B CA 1
ATOM 3373 C C . ALA B 1 217 ? -7.055 -7.941 -24.5 1 85.5 217 ALA B C 1
ATOM 3375 O O . ALA B 1 217 ? -7.285 -6.73 -24.578 1 85.5 217 ALA B O 1
ATOM 3376 N N . ASN B 1 218 ? -7.465 -8.828 -25.328 1 78.31 218 ASN B N 1
ATOM 3377 C CA . ASN B 1 218 ? -8.164 -8.383 -26.531 1 78.31 218 ASN B CA 1
ATOM 3378 C C . ASN B 1 218 ? -9.633 -8.805 -26.5 1 78.31 218 ASN B C 1
ATOM 3380 O O . ASN B 1 218 ? -10.375 -8.516 -27.453 1 78.31 218 ASN B O 1
ATOM 3384 N N . ALA B 1 219 ? -10.047 -9.438 -25.469 1 70.5 219 ALA B N 1
ATOM 3385 C CA . ALA B 1 219 ? -11.43 -9.891 -25.484 1 70.5 219 ALA B CA 1
ATOM 3386 C C . ALA B 1 219 ? -12.375 -8.773 -25.047 1 70.5 219 ALA B C 1
ATOM 3388 O O . ALA B 1 219 ? -11.992 -7.887 -24.281 1 70.5 219 ALA B O 1
#

Solvent-accessible surface area (backbone atoms only — not comparable to full-atom values): 22518 Å² total; per-residue (Å²): 125,82,73,76,77,50,74,68,55,49,50,44,53,53,18,30,25,51,21,49,74,38,58,41,66,77,40,40,67,59,32,43,67,44,39,84,53,79,70,28,48,33,32,37,34,22,29,18,51,26,62,60,45,64,54,62,49,30,54,59,56,80,33,43,45,33,36,37,22,30,59,51,24,63,41,70,58,64,69,85,68,86,89,56,60,35,47,61,58,18,37,52,48,44,40,53,74,69,49,51,26,39,31,40,36,30,32,28,43,58,80,42,64,42,54,51,41,37,58,34,34,76,72,73,46,62,42,70,88,39,38,35,60,40,37,50,68,38,43,69,36,44,52,55,39,72,67,36,76,86,38,74,43,72,66,50,35,50,52,51,32,37,55,27,31,28,52,45,21,54,56,18,48,56,56,29,66,72,49,42,51,34,35,73,70,70,50,34,46,81,47,38,33,36,36,36,45,43,75,64,42,47,25,38,43,37,85,90,77,65,47,71,42,75,59,68,65,82,111,124,81,74,76,76,48,74,66,56,49,51,45,53,52,18,30,26,52,20,49,74,39,59,39,65,76,39,38,67,60,31,44,68,43,40,82,52,79,69,27,48,33,33,37,34,22,30,20,51,26,61,61,44,63,56,61,47,30,52,61,55,80,33,44,44,33,36,38,22,31,60,52,24,63,41,70,60,65,69,86,62,84,75,68,56,39,47,63,57,18,39,54,48,43,40,54,74,71,50,52,26,39,32,39,35,31,34,29,43,58,79,41,65,41,52,52,41,36,58,33,35,75,72,75,46,63,42,70,89,39,38,36,57,40,36,51,68,37,42,69,35,44,51,55,37,71,68,36,74,86,39,75,42,72,66,49,34,49,51,49,32,37,54,28,32,31,54,44,20,54,54,18,48,57,56,29,68,72,48,43,50,33,36,73,71,70,49,34,46,80,48,38,32,38,37,34,45,43,73,62,42,47,25,40,44,39,86,90,77,64,47,71,42,75,60,66,65,83,111

Sequence (438 aa):
MCAARTAEQDRLLTGYRRFRNGRYQETSQIYKDLGSYQDPDIMIISCADSRADPALIFDAVPGEFFIVRNVAALVPPYDDRPGGYHGVSAAVEFAVTALKVKQILVMGHAGCGGVKASLSAAKDKPVGTFIAPWVEIANEARDKVLACEHNDTPEKRELALEHGVVGQSIKNLQTFPFVTKAMEEGELVLEGAWFSIAEGKLLWRNWSTGEFFEVDANAMCAARTAEQDRLLTGYRRFRNGRYQETSQIYKDLGSYQDPDIMIISCADSRADPALIFDAVPGEFFIVRNVAALVPPYDDRPGGYHGVSAAVEFAVTALKVKQILVMGHAGCGGVKASLSAAKDKPVGTFIAPWVEIANEARDKVLACEHNDTPEKRELALEHGVVGQSIKNLQTFPFVTKAMEEGELVLEGAWFSIAEGKLLWRNWSTGEFFEVDANA